Protein AF-0000000075077309 (afdb_homodimer)

InterPro domains:
  IPR011611 Carbohydrate kinase PfkB [PF00294] (7-284)
  IPR017583 Tagatose/fructose phosphokinase [PIRSF000535] (3-310)
  IPR017583 Tagatose/fructose phosphokinase [PTHR46566] (4-311)
  IPR017583 Tagatose/fructose phosphokinase [TIGR03168] (5-310)
  IPR017583 Tagatose/fructose phosphokinase [cd01164] (6-293)
  IPR029056 Ribokinase-like [G3DSA:3.40.1190.20] (2-312)
  IPR029056 Ribokinase-like [SSF53613] (6-289)

Organism: Methylotuvimicrobium buryatense (NCBI:txid95641)

Sequence (658 aa):
MAKLMTVTANTAIDLLLEVESFALGETLSASRSAEFACGKGINVAKAIESQGSEVLCLGFAGARSVDAFHALQTERLTTDLTVVSGKTRTNITLHDSASGRETHIRTAGFSVTEDDCRRLCETVESHAEPGAIVIISGSLPPGAPNDFYRSLIKVCRERGVTTFLDASGSGLSLGIEAKPDAIKPNQQELEALLGKSLPDERSIAEAAKELVGQGIQRVYVSRGEHGCIAVGENMAVSAYLNTAPERIVSRVGCGDALVAGLAVAAEQGLDAEAALKLGVACGTSNLFAPEPGRFESARLNSIASRVVVEDILTLNSVFSPLKSRNIPNMAKLMTVTANTAIDLLLEVESFALGETLSASRSAEFACGKGINVAKAIESQGSEVLCLGFAGARSVDAFHALQTERLTTDLTVVSGKTRTNITLHDSASGRETHIRTAGFSVTEDDCRRLCETVESHAEPGAIVIISGSLPPGAPNDFYRSLIKVCRERGVTTFLDASGSGLSLGIEAKPDAIKPNQQELEALLGKSLPDERSIAEAAKELVGQGIQRVYVSRGEHGCIAVGENMAVSAYLNTAPERIVSRVGCGDALVAGLAVAAEQGLDAEAALKLGVACGTSNLFAPEPGRFESARLNSIASRVVVEDILTLNSVFSPLKSRNIPN

Solvent-accessible surface area (backbone atoms only — not comparable to full-atom values): 32810 Å² total; per-residue (Å²): 127,61,49,34,32,23,32,14,57,38,37,31,31,37,39,41,34,31,31,72,62,80,54,90,54,35,80,46,59,35,80,41,70,49,76,42,69,31,28,46,14,50,18,18,43,40,22,30,37,36,71,71,37,52,29,36,38,33,31,44,35,12,58,78,39,44,67,56,55,58,67,60,52,52,97,38,31,43,72,64,59,42,73,36,65,49,36,46,14,49,33,37,36,43,34,24,68,71,81,67,40,51,25,36,36,38,47,76,50,37,54,44,46,70,64,52,53,51,50,46,49,49,52,49,54,74,69,55,38,67,75,23,36,40,34,40,20,34,48,76,33,55,63,53,60,62,48,49,50,18,54,50,44,43,58,36,48,76,43,52,24,46,33,36,40,38,40,48,68,50,38,32,67,41,20,53,74,45,38,35,45,27,38,49,36,37,59,68,54,48,24,61,73,68,72,49,88,59,92,45,71,66,50,43,44,54,55,41,40,53,48,31,74,70,54,21,53,32,34,32,38,39,47,74,92,68,22,36,35,40,25,36,91,89,44,44,36,34,28,31,62,78,63,83,76,77,83,73,68,34,72,61,39,17,70,27,12,19,51,19,25,36,50,52,23,56,74,70,64,49,54,72,69,58,16,45,39,41,8,53,16,33,17,54,35,18,24,62,14,94,47,53,13,52,36,58,55,70,51,31,57,60,41,39,74,46,46,45,75,44,64,58,78,67,55,75,76,68,77,66,82,75,77,78,78,74,73,73,130,126,60,48,33,33,23,32,12,58,37,36,30,30,37,38,39,33,32,30,75,61,81,53,89,54,35,79,45,61,36,80,41,72,48,77,41,67,32,29,46,13,49,18,18,43,39,23,32,36,36,72,72,38,52,28,36,39,34,32,42,35,11,57,76,38,43,67,54,56,58,66,62,52,52,98,39,31,42,72,62,59,42,71,37,65,49,37,48,14,50,33,37,36,44,34,24,67,71,79,67,39,50,25,36,36,38,47,76,49,36,54,45,47,69,65,54,54,50,50,46,49,50,53,50,56,74,67,55,38,68,76,22,36,41,35,41,20,35,48,76,34,55,63,54,61,62,49,48,50,18,53,50,43,44,58,36,48,76,43,52,26,46,32,37,40,38,41,46,68,50,38,31,67,42,19,52,74,47,38,35,45,27,37,49,36,37,59,67,52,47,24,62,73,69,73,48,86,59,93,45,70,67,50,42,46,54,55,42,40,55,48,32,74,70,55,21,52,32,36,32,38,40,48,73,89,67,23,36,36,42,28,35,91,90,45,43,36,36,28,31,64,80,63,84,77,77,84,74,66,34,72,63,38,17,69,26,12,19,52,20,25,36,51,52,23,55,77,70,65,48,53,71,68,58,17,47,39,41,8,52,17,33,18,55,35,19,25,63,13,92,45,53,12,51,38,55,56,71,51,30,56,59,41,40,73,45,46,46,75,45,64,57,78,67,56,73,74,68,74,64,81,75,75,76,75,74,74,71,133

Nearest PDB structures (foldseek):
  3umo-assembly1_A  TM=9.155E-01  e=1.132E-30  Escherichia coli K-12
  3cqd-assembly1_A-2  TM=9.316E-01  e=3.903E-30  unclassified
  3uqe-assembly1_A-2  TM=9.155E-01  e=2.584E-30  Escherichia coli K-12
  3uqd-assembly1_C  TM=9.195E-01  e=2.907E-30  Escherichia coli K-12
  3uqe-assembly1_B-2  TM=9.124E-01  e=7.464E-30  Escherichia coli K-12

Secondary structure (DSSP, 8-state):
--SEEEEESS-EEEEEEEESS--TT-EEE-SEEEEEEE-HHHHHHHHHHHTT--EEEEEEEEGGGHHHHHTT--SSEEEEEEEESS--EEEEEEEETTTTEEEEEE-------HHHHHHHHHHHHHH--TT-EEEEESPPPTTS-TTHHHHHHHHHHHTT-EEEEE--HHHHHTGGGG--SEE--BHHHHHHHHTS---SHHHHHHHHHHHHHTT-SEEEEE-GGG-EEEEETTEEEEEEESS--SS----TTHHHHHHHHHHHHHHHT--HHHHHHHHHHHHHHGGG-SSTT---HHHHHHHHTTEEEEESGGGGGS-----------/--SEEEEESS-EEEEEEEESS--TT-EEE-SEEEEEEE-HHHHHHHHHHHTT--EEEEEEEEGGGHHHHHTT--SSEEEEEEEESS--EEEEEEEETTT--EEEEE-------HHHHHHHHHHHHHH--TT-EEEEESPPPTTS-TTHHHHHHHHHHHTT-EEEEE--HHHHHTGGGG--SEE--BHHHHHHHHTS---SHHHHHHHHHHHHHTT-SEEEEE-GGG-EEEEETTEEEEEEESS--SS----TTHHHHHHHHHHHHHHHT--HHHHHHHHHHHHHHGGG-SSTT---HHHHHHHHTTEEEEESGGGGGS-----------

pLDDT: mean 91.23, std 13.67, range [25.88, 98.81]

Structure (mmCIF, N/CA/C/O backbone):
data_AF-0000000075077309-model_v1
#
loop_
_entity.id
_entity.type
_entity.pdbx_description
1 polymer Phosphofructokinase
#
loop_
_atom_site.group_PDB
_atom_site.id
_atom_site.type_symbol
_atom_site.label_atom_id
_atom_site.label_alt_id
_atom_site.label_comp_id
_atom_site.label_asym_id
_atom_site.label_entity_id
_atom_site.label_seq_id
_atom_site.pdbx_PDB_ins_code
_atom_site.Cartn_x
_atom_site.Cartn_y
_atom_site.Cartn_z
_atom_site.occupancy
_atom_site.B_iso_or_equiv
_atom_site.auth_seq_id
_atom_site.auth_comp_id
_atom_site.auth_asym_id
_atom_site.auth_atom_id
_atom_site.pdbx_PDB_model_num
ATOM 1 N N . MET A 1 1 ? -3.111 -34.219 8.398 1 56.53 1 MET A N 1
ATOM 2 C CA . MET A 1 1 ? -2.275 -33.156 7.797 1 56.53 1 MET A CA 1
ATOM 3 C C . MET A 1 1 ? -2.676 -32.938 6.344 1 56.53 1 MET A C 1
ATOM 5 O O . MET A 1 1 ? -3.123 -33.844 5.656 1 56.53 1 MET A O 1
ATOM 9 N N . ALA A 1 2 ? -2.693 -31.656 5.98 1 70.56 2 ALA A N 1
ATOM 10 C CA . ALA A 1 2 ? -3.189 -31.391 4.633 1 70.56 2 ALA A CA 1
ATOM 11 C C . ALA A 1 2 ? -2.359 -32.125 3.588 1 70.56 2 ALA A C 1
ATOM 13 O O . ALA A 1 2 ? -1.128 -32.156 3.666 1 70.56 2 ALA A O 1
ATOM 14 N N . LYS A 1 3 ? -3.076 -32.781 2.723 1 89.19 3 LYS A N 1
ATOM 15 C CA . LYS A 1 3 ? -2.42 -33.5 1.634 1 89.19 3 LYS A CA 1
ATOM 16 C C . LYS A 1 3 ? -1.936 -32.531 0.553 1 89.19 3 LYS A C 1
ATOM 18 O O . LYS A 1 3 ? -1.012 -32.844 -0.2 1 89.19 3 LYS A O 1
ATOM 23 N N . LEU A 1 4 ? -2.516 -31.375 0.513 1 97.94 4 LEU A N 1
ATOM 24 C CA . LEU A 1 4 ? -2.137 -30.344 -0.452 1 97.94 4 LEU A CA 1
ATOM 25 C C . LEU A 1 4 ? -1.333 -29.234 0.221 1 97.94 4 LEU A C 1
ATOM 27 O O . LEU A 1 4 ? -1.726 -28.734 1.276 1 97.94 4 LEU A O 1
ATOM 31 N N . MET A 1 5 ? -0.21 -28.844 -0.401 1 98.31 5 MET A N 1
ATOM 32 C CA . MET A 1 5 ? 0.628 -27.75 0.085 1 98.31 5 MET A CA 1
ATOM 33 C C . MET A 1 5 ? 1.043 -26.828 -1.06 1 98.31 5 MET A C 1
ATOM 35 O O . MET A 1 5 ? 1.267 -27.297 -2.18 1 98.31 5 MET A O 1
ATOM 39 N N . THR A 1 6 ? 1.118 -25.594 -0.77 1 98.62 6 THR A N 1
ATOM 40 C CA . THR A 1 6 ? 1.663 -24.641 -1.726 1 98.62 6 THR A CA 1
ATOM 41 C C . THR A 1 6 ? 2.936 -24 -1.182 1 98.62 6 THR A C 1
ATOM 43 O O . THR A 1 6 ? 3.088 -23.844 0.032 1 98.62 6 THR A O 1
ATOM 46 N N . VAL A 1 7 ? 3.85 -23.719 -2.096 1 98.69 7 VAL A N 1
ATOM 47 C CA . VAL A 1 7 ? 5.062 -22.984 -1.747 1 98.69 7 VAL A CA 1
ATOM 48 C C . VAL A 1 7 ? 5.16 -21.719 -2.586 1 98.69 7 VAL A C 1
ATOM 50 O O . VAL A 1 7 ? 5.215 -21.781 -3.816 1 98.69 7 VAL A O 1
ATOM 53 N N . THR A 1 8 ? 5.164 -20.625 -1.966 1 98.31 8 THR A N 1
ATOM 54 C CA . THR A 1 8 ? 5.332 -19.328 -2.607 1 98.31 8 THR A CA 1
ATOM 55 C C . THR A 1 8 ? 6.609 -18.641 -2.123 1 98.31 8 THR A C 1
ATOM 57 O O . THR A 1 8 ? 6.617 -18 -1.07 1 98.31 8 THR A O 1
ATOM 60 N N . ALA A 1 9 ? 7.586 -18.641 -2.973 1 98.06 9 ALA A N 1
ATOM 61 C CA . ALA A 1 9 ? 8.867 -18.078 -2.537 1 98.06 9 ALA A CA 1
ATOM 62 C C . ALA A 1 9 ? 8.852 -16.547 -2.607 1 98.06 9 ALA A C 1
ATOM 64 O O . ALA A 1 9 ? 9.633 -15.883 -1.927 1 98.06 9 ALA A O 1
ATOM 65 N N . ASN A 1 10 ? 8.023 -16.016 -3.449 1 97.5 10 ASN A N 1
ATOM 66 C CA . ASN A 1 10 ? 7.957 -14.57 -3.633 1 97.5 10 ASN A CA 1
ATOM 67 C C . ASN A 1 10 ? 6.543 -14.039 -3.416 1 97.5 10 ASN A C 1
ATOM 69 O O . ASN A 1 10 ? 5.863 -13.664 -4.375 1 97.5 10 ASN A O 1
ATOM 73 N N . THR A 1 11 ? 6.152 -13.938 -2.141 1 97.88 11 THR A N 1
ATOM 74 C CA . THR A 1 11 ? 4.809 -13.484 -1.784 1 97.88 11 THR A CA 1
ATOM 75 C C . THR A 1 11 ? 4.637 -12.008 -2.098 1 97.88 11 THR A C 1
ATOM 77 O O . THR A 1 11 ? 5.617 -11.297 -2.352 1 97.88 11 THR A O 1
ATOM 80 N N . ALA A 1 12 ? 3.406 -11.641 -2.16 1 96.62 12 ALA A N 1
ATOM 81 C CA . ALA A 1 12 ? 3.074 -10.25 -2.463 1 96.62 12 ALA A CA 1
ATOM 82 C C . ALA A 1 12 ? 1.818 -9.812 -1.716 1 96.62 12 ALA A C 1
ATOM 84 O O . ALA A 1 12 ? 1.1 -10.641 -1.155 1 96.62 12 ALA A O 1
ATOM 85 N N . ILE A 1 13 ? 1.637 -8.586 -1.576 1 94.25 13 ILE A N 1
ATOM 86 C CA . ILE A 1 13 ? 0.39 -7.938 -1.177 1 94.25 13 ILE A CA 1
ATOM 87 C C . ILE A 1 13 ? -0.192 -7.164 -2.357 1 94.25 13 ILE A C 1
ATOM 89 O O . ILE A 1 13 ? 0.492 -6.336 -2.963 1 94.25 13 ILE A O 1
ATOM 93 N N . ASP A 1 14 ? -1.403 -7.5 -2.66 1 92.94 14 ASP A N 1
ATOM 94 C CA . ASP A 1 14 ? -2.07 -6.785 -3.744 1 92.94 14 ASP A CA 1
ATOM 95 C C . ASP A 1 14 ? -2.914 -5.633 -3.203 1 92.94 14 ASP A C 1
ATOM 97 O O . ASP A 1 14 ? -3.758 -5.832 -2.326 1 92.94 14 ASP A O 1
ATOM 101 N N . LEU A 1 15 ? -2.629 -4.461 -3.691 1 92.69 15 LEU A N 1
ATOM 102 C CA . LEU A 1 15 ? -3.469 -3.295 -3.436 1 92.69 15 LEU A CA 1
ATOM 103 C C . LEU A 1 15 ? -4.293 -2.936 -4.668 1 92.69 15 LEU A C 1
ATOM 105 O O . LEU A 1 15 ? -3.746 -2.463 -5.668 1 92.69 15 LEU A O 1
ATOM 109 N N . LEU A 1 16 ? -5.59 -3.164 -4.582 1 91.81 16 LEU A N 1
ATOM 110 C CA . LEU A 1 16 ? -6.512 -2.861 -5.672 1 91.81 16 LEU A CA 1
ATOM 111 C C . LEU A 1 16 ? -7.16 -1.495 -5.473 1 91.81 16 LEU A C 1
ATOM 113 O O . LEU A 1 16 ? -7.695 -1.208 -4.398 1 91.81 16 LEU A O 1
ATOM 117 N N . LEU A 1 17 ? -7.074 -0.701 -6.469 1 92.81 17 LEU A N 1
ATOM 118 C CA . LEU A 1 17 ? -7.672 0.631 -6.438 1 92.81 17 LEU A CA 1
ATOM 119 C C . LEU A 1 17 ? -8.625 0.83 -7.609 1 92.81 17 LEU A C 1
ATOM 121 O O . LEU A 1 17 ? -8.289 0.512 -8.75 1 92.81 17 LEU A O 1
ATOM 125 N N . GLU A 1 18 ? -9.766 1.305 -7.328 1 92.38 18 GLU A N 1
ATOM 126 C CA . GLU A 1 18 ? -10.695 1.748 -8.367 1 92.38 18 GLU A CA 1
ATOM 127 C C . GLU A 1 18 ? -10.773 3.271 -8.422 1 92.38 18 GLU A C 1
ATOM 129 O O . GLU A 1 18 ? -11.07 3.918 -7.41 1 92.38 18 GLU A O 1
ATOM 134 N N . VAL A 1 19 ? -10.43 3.809 -9.508 1 92.38 19 VAL A N 1
ATOM 135 C CA . VAL A 1 19 ? -10.523 5.254 -9.711 1 92.38 19 VAL A CA 1
ATOM 136 C C . VAL A 1 19 ? -11.406 5.555 -10.914 1 92.38 19 VAL A C 1
ATOM 138 O O . VAL A 1 19 ? -11.617 4.691 -11.773 1 92.38 19 VAL A O 1
ATOM 141 N N . GLU A 1 20 ? -11.984 6.777 -10.828 1 90 20 GLU A N 1
ATOM 142 C CA . GLU A 1 20 ? -12.773 7.23 -11.969 1 90 20 GLU A CA 1
ATOM 143 C C . GLU A 1 20 ? -11.984 8.203 -12.836 1 90 20 GLU A C 1
ATOM 145 O O . GLU A 1 20 ? -11.57 9.266 -12.367 1 90 20 GLU A O 1
ATOM 150 N N . SER A 1 21 ? -11.648 7.848 -14.109 1 86 21 SER A N 1
ATOM 151 C CA . SER A 1 21 ? -10.984 8.711 -15.078 1 86 21 SER A CA 1
ATOM 152 C C . SER A 1 21 ? -9.578 9.07 -14.625 1 86 21 SER A C 1
ATOM 154 O O . SER A 1 21 ? -9.281 10.242 -14.391 1 86 21 SER A O 1
ATOM 156 N N . PHE A 1 22 ? -8.727 8.156 -14.617 1 87.5 22 PHE A N 1
ATOM 157 C CA . PHE A 1 22 ? -7.344 8.391 -14.219 1 87.5 22 PHE A CA 1
ATOM 158 C C . PHE A 1 22 ? -6.676 9.406 -15.141 1 87.5 22 PHE A C 1
ATOM 160 O O . PHE A 1 22 ? -6.75 9.273 -16.359 1 87.5 22 PHE A O 1
ATOM 167 N N . ALA A 1 23 ? -6.145 10.43 -14.555 1 81.25 23 ALA A N 1
ATOM 168 C CA . ALA A 1 23 ? -5.355 11.406 -15.297 1 81.25 23 ALA A CA 1
ATOM 169 C C . ALA A 1 23 ? -4.039 11.711 -14.586 1 81.25 23 ALA A C 1
ATOM 171 O O . ALA A 1 23 ? -4.027 12.055 -13.406 1 81.25 23 ALA A O 1
ATOM 172 N N . LEU A 1 24 ? -2.992 11.539 -15.398 1 79.06 24 LEU A N 1
ATOM 173 C CA . LEU A 1 24 ? -1.67 11.805 -14.844 1 79.06 24 LEU A CA 1
ATOM 174 C C . LEU A 1 24 ? -1.569 13.242 -14.336 1 79.06 24 LEU A C 1
ATOM 176 O O . LEU A 1 24 ? -2.023 14.172 -15.008 1 79.06 24 LEU A O 1
ATOM 180 N N . GLY A 1 25 ? -0.931 13.43 -13.195 1 79.12 25 GLY A N 1
ATOM 181 C CA . GLY A 1 25 ? -0.674 14.75 -12.648 1 79.12 25 GLY A CA 1
ATOM 182 C C . GLY A 1 25 ? -1.797 15.258 -11.766 1 79.12 25 GLY A C 1
ATOM 183 O O . GLY A 1 25 ? -1.725 16.375 -11.242 1 79.12 25 GLY A O 1
ATOM 184 N N . GLU A 1 26 ? -2.764 14.406 -11.578 1 83.88 26 GLU A N 1
ATOM 185 C CA . GLU A 1 26 ? -3.93 14.844 -10.82 1 83.88 26 GLU A CA 1
ATOM 186 C C . GLU A 1 26 ? -3.945 14.227 -9.422 1 83.88 26 GLU A C 1
ATOM 188 O O . GLU A 1 26 ? -3.143 13.336 -9.125 1 83.88 26 GLU A O 1
ATOM 193 N N . THR A 1 27 ? -4.734 14.789 -8.609 1 83.69 27 THR A N 1
ATOM 194 C CA . THR A 1 27 ? -5.09 14.195 -7.324 1 83.69 27 THR A CA 1
ATOM 195 C C . THR A 1 27 ? -6.449 13.508 -7.406 1 83.69 27 THR A C 1
ATOM 197 O O . THR A 1 27 ? -7.453 14.133 -7.742 1 83.69 27 THR A O 1
ATOM 200 N N . LEU A 1 28 ? -6.406 12.266 -7.148 1 89.94 28 LEU A N 1
ATOM 201 C CA . LEU A 1 28 ? -7.602 11.445 -7.285 1 89.94 28 LEU A CA 1
ATOM 202 C C . LEU A 1 28 ? -7.973 10.797 -5.953 1 89.94 28 LEU A C 1
ATOM 204 O O . LEU A 1 28 ? -7.152 10.742 -5.035 1 89.94 28 LEU A O 1
ATOM 208 N N . SER A 1 29 ? -9.219 10.43 -5.922 1 91.62 29 SER A N 1
ATOM 209 C CA . SER A 1 29 ? -9.703 9.586 -4.832 1 91.62 29 SER A CA 1
ATOM 210 C C . SER A 1 29 ? -10.195 8.234 -5.348 1 91.62 29 SER A C 1
ATOM 212 O O . SER A 1 29 ? -10.992 8.18 -6.285 1 91.62 29 SER A O 1
ATOM 214 N N . ALA A 1 30 ? -9.656 7.223 -4.723 1 93.75 30 ALA A N 1
ATOM 215 C CA . ALA A 1 30 ? -10.148 5.898 -5.094 1 93.75 30 ALA A CA 1
ATOM 216 C C . ALA A 1 30 ? -11.57 5.676 -4.59 1 93.75 30 ALA A C 1
ATOM 218 O O . ALA A 1 30 ? -11.867 5.926 -3.42 1 93.75 30 ALA A O 1
ATOM 219 N N . SER A 1 31 ? -12.43 5.289 -5.48 1 91.5 31 SER A N 1
ATOM 220 C CA . SER A 1 31 ? -13.805 4.988 -5.094 1 91.5 31 SER A CA 1
ATOM 221 C C . SER A 1 31 ? -13.883 3.707 -4.27 1 91.5 31 SER A C 1
ATOM 223 O O . SER A 1 31 ? -14.82 3.52 -3.488 1 91.5 31 SER A O 1
ATOM 225 N N . ARG A 1 32 ? -12.945 2.84 -4.551 1 88.44 32 ARG A N 1
ATOM 226 C CA . ARG A 1 32 ? -12.812 1.586 -3.816 1 88.44 32 ARG A CA 1
ATOM 227 C C . ARG A 1 32 ? -11.352 1.174 -3.697 1 88.44 32 ARG A C 1
ATOM 229 O O . ARG A 1 32 ? -10.539 1.466 -4.582 1 88.44 32 ARG A O 1
ATOM 236 N N . SER A 1 33 ? -11.086 0.57 -2.564 1 90.75 33 SER A N 1
ATOM 237 C CA . SER A 1 33 ? -9.766 -0.02 -2.379 1 90.75 33 SER A CA 1
ATOM 238 C C . SER A 1 33 ? -9.844 -1.312 -1.573 1 90.75 33 SER A C 1
ATOM 240 O O . SER A 1 33 ? -10.734 -1.473 -0.734 1 90.75 33 SER A O 1
ATOM 242 N N . ALA A 1 34 ? -8.984 -2.232 -1.958 1 88.88 34 ALA A N 1
ATOM 243 C CA . ALA A 1 34 ? -8.891 -3.504 -1.243 1 88.88 34 ALA A CA 1
ATOM 244 C C . ALA A 1 34 ? -7.449 -4.012 -1.214 1 88.88 34 ALA A C 1
ATOM 246 O O . ALA A 1 34 ? -6.676 -3.756 -2.141 1 88.88 34 ALA A O 1
ATOM 247 N N . GLU A 1 35 ? -7.152 -4.652 -0.142 1 90 35 GLU A N 1
ATOM 248 C CA . GLU A 1 35 ? -5.828 -5.242 0.024 1 90 35 GLU A CA 1
ATOM 249 C C . GLU A 1 35 ? -5.922 -6.73 0.352 1 90 35 GLU A C 1
ATOM 251 O O . GLU A 1 35 ? -6.75 -7.141 1.17 1 90 35 GLU A O 1
ATOM 256 N N . PHE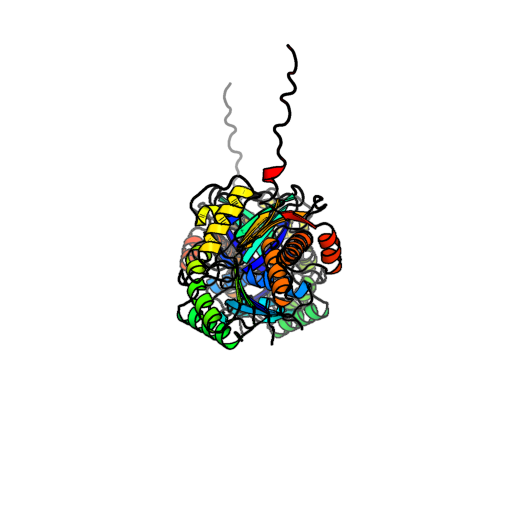 A 1 36 ? -5.051 -7.539 -0.349 1 90.5 36 PHE A N 1
ATOM 257 C CA . PHE A 1 36 ? -5.051 -8.984 -0.139 1 90.5 36 PHE A CA 1
ATOM 258 C C . PHE A 1 36 ? -3.625 -9.523 -0.107 1 90.5 36 PHE A C 1
ATOM 260 O O . PHE A 1 36 ? -2.768 -9.078 -0.872 1 90.5 36 PHE A O 1
ATOM 267 N N . ALA A 1 37 ? -3.418 -10.492 0.873 1 94.31 37 ALA A N 1
ATOM 268 C CA . ALA A 1 37 ? -2.211 -11.305 0.727 1 94.31 37 ALA A CA 1
ATOM 269 C C . ALA A 1 37 ? -2.25 -12.117 -0.564 1 94.31 37 ALA A C 1
ATOM 271 O O . ALA A 1 37 ? -3.289 -12.672 -0.923 1 94.31 37 ALA A O 1
ATOM 272 N N . CYS A 1 38 ? -1.1 -12.055 -1.24 1 95.19 38 CYS A N 1
ATOM 273 C CA . CYS A 1 38 ? -1.108 -12.719 -2.537 1 95.19 38 CYS A CA 1
ATOM 274 C C . CYS A 1 38 ? 0.243 -13.359 -2.83 1 95.19 38 CYS A C 1
ATOM 276 O O . CYS A 1 38 ? 1.061 -13.531 -1.926 1 95.19 38 CYS A O 1
ATOM 278 N N . GLY A 1 39 ? 0.417 -13.648 -4.07 1 95.75 39 GLY A N 1
ATOM 279 C CA . GLY A 1 39 ? 1.414 -14.555 -4.617 1 95.75 39 GLY A CA 1
ATOM 280 C C . GLY A 1 39 ? 0.809 -15.781 -5.281 1 95.75 39 GLY A C 1
ATOM 281 O O . GLY A 1 39 ? -0.215 -16.297 -4.828 1 95.75 39 GLY A O 1
ATOM 282 N N . LYS A 1 40 ? 1.526 -16.156 -6.25 1 96.69 40 LYS A N 1
ATOM 283 C CA . LYS A 1 40 ? 0.894 -17.219 -7.035 1 96.69 40 LYS A CA 1
ATOM 284 C C . LYS A 1 40 ? 0.497 -18.391 -6.148 1 96.69 40 LYS A C 1
ATOM 286 O O . LYS A 1 40 ? -0.643 -18.859 -6.203 1 96.69 40 LYS A O 1
ATOM 291 N N . GLY A 1 41 ? 1.343 -18.844 -5.348 1 98.19 41 GLY A N 1
ATOM 292 C CA . GLY A 1 41 ? 1.039 -19.984 -4.492 1 98.19 41 GLY A CA 1
ATOM 293 C C . GLY A 1 41 ? -0.04 -19.688 -3.467 1 98.19 41 GLY A C 1
ATOM 294 O O . GLY A 1 41 ? -0.817 -20.562 -3.102 1 98.19 41 GLY A O 1
ATOM 295 N N . ILE A 1 42 ? -0.031 -18.516 -2.975 1 98.19 42 ILE A N 1
ATOM 296 C CA . ILE A 1 42 ? -1.074 -18.094 -2.047 1 98.19 42 ILE A CA 1
ATOM 297 C C . ILE A 1 42 ? -2.428 -18.094 -2.754 1 98.19 42 ILE A C 1
ATOM 299 O O . ILE A 1 42 ? -3.424 -18.562 -2.197 1 98.19 42 ILE A O 1
ATOM 303 N N . ASN A 1 43 ? -2.434 -17.625 -3.951 1 97.56 43 ASN A N 1
ATOM 304 C CA . ASN A 1 43 ? -3.666 -17.656 -4.73 1 97.56 43 ASN A CA 1
ATOM 305 C C . ASN A 1 43 ? -4.133 -19.078 -4.992 1 97.56 43 ASN A C 1
ATOM 307 O O . ASN A 1 43 ? -5.328 -19.375 -4.93 1 97.56 43 ASN A O 1
ATOM 311 N N . VAL A 1 44 ? -3.193 -19.922 -5.27 1 98.69 44 VAL A N 1
ATOM 312 C CA . VAL A 1 44 ? -3.514 -21.328 -5.453 1 98.69 44 VAL A CA 1
ATOM 313 C C . VAL A 1 44 ? -4.152 -21.891 -4.184 1 98.69 44 VAL A C 1
ATOM 315 O O . VAL A 1 44 ? -5.168 -22.578 -4.246 1 98.69 44 VAL A O 1
ATOM 318 N N . ALA A 1 45 ? -3.59 -21.578 -3.068 1 98.5 45 ALA A N 1
ATOM 319 C CA . ALA A 1 45 ? -4.094 -22.078 -1.79 1 98.5 45 ALA A CA 1
ATOM 320 C C . ALA A 1 45 ? -5.52 -21.594 -1.538 1 98.5 45 ALA A C 1
ATOM 322 O O . ALA A 1 45 ? -6.387 -22.375 -1.145 1 98.5 45 ALA A O 1
ATOM 323 N N . LYS A 1 46 ? -5.738 -20.359 -1.778 1 98.12 46 LYS A N 1
ATOM 324 C CA . LYS A 1 46 ? -7.082 -19.812 -1.619 1 98.12 46 LYS A CA 1
ATOM 325 C C . LYS A 1 46 ? -8.078 -20.516 -2.527 1 98.12 46 LYS A C 1
ATOM 327 O O . LYS A 1 46 ? -9.203 -20.828 -2.113 1 98.12 46 LYS A O 1
ATOM 332 N N . ALA A 1 47 ? -7.645 -20.766 -3.717 1 98.38 47 ALA A N 1
ATOM 333 C CA . ALA A 1 47 ? -8.516 -21.438 -4.684 1 98.38 47 ALA A CA 1
ATOM 334 C C . ALA A 1 47 ? -8.797 -22.875 -4.266 1 98.38 47 ALA A C 1
ATOM 336 O O . ALA A 1 47 ? -9.898 -23.391 -4.492 1 98.38 47 ALA A O 1
ATOM 337 N N . ILE A 1 48 ? -7.809 -23.531 -3.732 1 98.38 48 ILE A N 1
ATOM 338 C CA . ILE A 1 48 ? -8.008 -24.875 -3.199 1 98.38 48 ILE A CA 1
ATOM 339 C C . ILE A 1 48 ? -9.055 -24.844 -2.086 1 98.38 48 ILE A C 1
ATOM 341 O O . ILE A 1 48 ? -9.977 -25.656 -2.068 1 98.38 48 ILE A O 1
ATOM 345 N N . GLU A 1 49 ? -8.906 -23.891 -1.236 1 97.88 49 GLU A N 1
ATOM 346 C CA . GLU A 1 49 ? -9.875 -23.719 -0.156 1 97.88 49 GLU A CA 1
ATOM 347 C C . GLU A 1 49 ? -11.273 -23.438 -0.704 1 97.88 49 GLU A C 1
ATOM 349 O O . GLU A 1 49 ? -12.266 -23.953 -0.179 1 97.88 49 GLU A O 1
ATOM 354 N N . SER A 1 50 ? -11.367 -22.672 -1.738 1 97.5 50 SER A N 1
ATOM 355 C CA . SER A 1 50 ? -12.648 -22.328 -2.354 1 97.5 50 SER A CA 1
ATOM 356 C C . SER A 1 50 ? -13.359 -23.578 -2.867 1 97.5 50 SER A C 1
ATOM 358 O O . SER A 1 50 ? -14.578 -23.562 -3.047 1 97.5 50 SER A O 1
ATOM 360 N N . GLN A 1 51 ? -12.594 -24.609 -3.094 1 97.19 51 GLN A N 1
ATOM 361 C CA . GLN A 1 51 ? -13.156 -25.875 -3.555 1 97.19 51 GLN A CA 1
ATOM 362 C C . GLN A 1 51 ? -13.57 -26.766 -2.377 1 97.19 51 GLN A C 1
ATOM 364 O O . GLN A 1 51 ? -14.07 -27.859 -2.57 1 97.19 51 GLN A O 1
ATOM 369 N N . GLY A 1 52 ? -13.273 -26.312 -1.206 1 96.12 52 GLY A N 1
ATOM 370 C CA . GLY A 1 52 ? -13.625 -27.062 -0.004 1 96.12 52 GLY A CA 1
ATOM 371 C C . GLY A 1 52 ? -12.523 -27.969 0.483 1 96.12 52 GLY A C 1
ATOM 372 O O . GLY A 1 52 ? -12.742 -28.797 1.367 1 96.12 52 GLY A O 1
ATOM 373 N N . SER A 1 53 ? -11.336 -27.875 -0.02 1 96.94 53 SER A N 1
ATOM 374 C CA . SER A 1 53 ? -10.219 -28.75 0.351 1 96.94 53 SER A CA 1
ATOM 375 C C . SER A 1 53 ? -9.297 -28.062 1.354 1 96.94 53 SER A C 1
ATOM 377 O O . SER A 1 53 ? -9.273 -26.828 1.445 1 96.94 53 SER A O 1
ATOM 379 N N . GLU A 1 54 ? -8.594 -28.875 2.133 1 97.31 54 GLU A N 1
ATOM 380 C CA . GLU A 1 54 ? -7.609 -28.359 3.082 1 97.31 54 GLU A CA 1
ATOM 381 C C . GLU A 1 54 ? -6.262 -28.125 2.406 1 97.31 54 GLU A C 1
ATOM 383 O O . GLU A 1 54 ? -5.863 -28.875 1.522 1 97.31 54 GLU A O 1
ATOM 388 N N . VAL A 1 55 ? -5.594 -27.078 2.861 1 98.12 55 VAL A N 1
ATOM 389 C CA . VAL A 1 55 ? -4.316 -26.75 2.232 1 98.12 55 VAL A CA 1
ATOM 390 C C . VAL A 1 55 ? -3.393 -26.078 3.246 1 98.12 55 VAL A C 1
ATOM 392 O O . VAL A 1 55 ? -3.854 -25.328 4.105 1 98.12 55 VAL A O 1
ATOM 395 N N . LEU A 1 56 ? -2.129 -26.422 3.145 1 98 56 LEU A N 1
ATOM 396 C CA . LEU A 1 56 ? -1.075 -25.766 3.914 1 98 56 LEU A CA 1
ATOM 397 C C . LEU A 1 56 ? -0.247 -24.844 3.027 1 98 56 LEU A C 1
ATOM 399 O O . LEU A 1 56 ? 0.289 -25.266 2.004 1 98 56 LEU A O 1
ATOM 403 N N . CYS A 1 57 ? -0.142 -23.578 3.451 1 97.44 57 CYS A N 1
ATOM 404 C CA . CYS A 1 57 ? 0.63 -22.594 2.707 1 97.44 57 CYS A CA 1
ATOM 405 C C . CYS A 1 57 ? 2.029 -22.438 3.295 1 97.44 57 CYS A C 1
ATOM 407 O O . CYS A 1 57 ? 2.18 -22.094 4.469 1 97.44 57 CYS A O 1
ATOM 409 N N . LEU A 1 58 ? 2.943 -22.672 2.432 1 97.88 58 LEU A N 1
ATOM 410 C CA . LEU A 1 58 ? 4.344 -22.453 2.779 1 97.88 58 LEU A CA 1
ATOM 411 C C . LEU A 1 58 ? 4.961 -21.375 1.896 1 97.88 58 LEU A C 1
ATOM 413 O O . LEU A 1 58 ? 4.406 -21.031 0.846 1 97.88 58 LEU A O 1
ATOM 417 N N . GLY A 1 59 ? 6.082 -20.844 2.359 1 98.31 59 GLY A N 1
ATOM 418 C CA . GLY A 1 59 ? 6.762 -19.781 1.628 1 98.31 59 GLY A CA 1
ATOM 419 C C . GLY A 1 59 ? 7.402 -18.75 2.533 1 98.31 59 GLY A C 1
ATOM 420 O O . GLY A 1 59 ? 7.617 -19 3.721 1 98.31 59 GLY A O 1
ATOM 421 N N . PHE A 1 60 ? 7.797 -17.609 1.896 1 98.56 60 PHE A N 1
ATOM 422 C CA . PHE A 1 60 ? 8.398 -16.516 2.65 1 98.56 60 PHE A CA 1
ATOM 423 C C . PHE A 1 60 ? 7.375 -15.43 2.924 1 98.56 60 PHE A C 1
ATOM 425 O O . PHE A 1 60 ? 6.445 -15.227 2.139 1 98.56 60 PHE A O 1
ATOM 432 N N . ALA A 1 61 ? 7.531 -14.773 4.066 1 97.38 61 ALA A N 1
ATOM 433 C CA . ALA A 1 61 ? 6.836 -13.531 4.367 1 97.38 61 ALA A CA 1
ATOM 434 C C . ALA A 1 61 ? 7.781 -12.508 4.992 1 97.38 61 ALA A C 1
ATOM 436 O O . ALA A 1 61 ? 8.617 -12.859 5.832 1 97.38 61 ALA A O 1
ATOM 437 N N . GLY A 1 62 ? 7.707 -11.281 4.504 1 95.88 62 GLY A N 1
ATOM 438 C CA . GLY A 1 62 ? 8.477 -10.234 5.156 1 95.88 62 GLY A CA 1
ATOM 439 C C . GLY A 1 62 ? 8.039 -9.977 6.586 1 95.88 62 GLY A C 1
ATOM 440 O O . GLY A 1 62 ? 6.84 -9.953 6.879 1 95.88 62 GLY A O 1
ATOM 441 N N . ALA A 1 63 ? 8.984 -9.758 7.418 1 92.81 63 ALA A N 1
ATOM 442 C CA . ALA A 1 63 ? 8.727 -9.562 8.844 1 92.81 63 ALA A CA 1
ATOM 443 C C . ALA A 1 63 ? 7.777 -8.391 9.078 1 92.81 63 ALA A C 1
ATOM 445 O O . ALA A 1 63 ? 6.961 -8.422 10 1 92.81 63 ALA A O 1
ATOM 446 N N . ARG A 1 64 ? 7.812 -7.445 8.25 1 84.94 64 ARG A N 1
ATOM 447 C CA . ARG A 1 64 ? 7 -6.25 8.43 1 84.94 64 ARG A CA 1
ATOM 448 C C . ARG A 1 64 ? 5.629 -6.414 7.773 1 84.94 64 ARG A C 1
ATOM 450 O O . ARG A 1 64 ? 4.859 -5.457 7.688 1 84.94 64 ARG A O 1
ATOM 457 N N . SER A 1 65 ? 5.375 -7.641 7.297 1 89.25 65 SER A N 1
ATOM 458 C CA . SER A 1 65 ? 4.117 -7.883 6.598 1 89.25 65 SER A CA 1
ATOM 459 C C . SER A 1 65 ? 3.426 -9.141 7.117 1 89.25 65 SER A C 1
ATOM 461 O O . SER A 1 65 ? 2.424 -9.578 6.555 1 89.25 65 SER A O 1
ATOM 463 N N . VAL A 1 66 ? 3.902 -9.703 8.109 1 89.19 66 VAL A N 1
ATOM 464 C CA . VAL A 1 66 ? 3.498 -11.039 8.523 1 89.19 66 VAL A CA 1
ATOM 465 C C . VAL A 1 66 ? 2.018 -11.047 8.891 1 89.19 66 VAL A C 1
ATOM 467 O O . VAL A 1 66 ? 1.314 -12.031 8.664 1 89.19 66 VAL A O 1
ATOM 470 N N . ASP A 1 67 ? 1.472 -9.977 9.375 1 84.5 67 ASP A N 1
ATOM 471 C CA . ASP A 1 67 ? 0.083 -9.906 9.82 1 84.5 67 ASP A CA 1
ATOM 472 C C . ASP A 1 67 ? -0.878 -10.117 8.648 1 84.5 67 ASP A C 1
ATOM 474 O O . ASP A 1 67 ? -1.961 -10.68 8.828 1 84.5 67 ASP A O 1
ATOM 478 N N . ALA A 1 68 ? -0.495 -9.695 7.531 1 87.06 68 ALA A N 1
ATOM 479 C CA . ALA A 1 68 ? -1.341 -9.859 6.352 1 87.06 68 ALA A CA 1
ATOM 480 C C . ALA A 1 68 ? -1.522 -11.336 6.008 1 87.06 68 ALA A C 1
ATOM 482 O O . ALA A 1 68 ? -2.586 -11.742 5.531 1 87.06 68 ALA A O 1
ATOM 483 N N . PHE A 1 69 ? -0.563 -12.094 6.285 1 93.06 69 PHE A N 1
ATOM 484 C CA . PHE A 1 69 ? -0.598 -13.508 5.926 1 93.06 69 PHE A CA 1
ATOM 485 C C . PHE A 1 69 ? -1.213 -14.336 7.047 1 93.06 69 PHE A C 1
ATOM 487 O O . PHE A 1 69 ? -1.81 -15.383 6.793 1 93.06 69 PHE A O 1
ATOM 494 N N . HIS A 1 70 ? -1.088 -13.828 8.234 1 87.19 70 HIS A N 1
ATOM 495 C CA . HIS A 1 70 ? -1.768 -14.492 9.344 1 87.19 70 HIS A CA 1
ATOM 496 C C . HIS A 1 70 ? -3.281 -14.453 9.172 1 87.19 70 HIS A C 1
ATOM 498 O O . HIS A 1 70 ? -3.982 -15.383 9.562 1 87.19 70 HIS A O 1
ATOM 504 N N . ALA A 1 71 ? -3.723 -13.508 8.523 1 84.62 71 ALA A N 1
ATOM 505 C CA . ALA A 1 71 ? -5.156 -13.305 8.32 1 84.62 71 ALA A CA 1
ATOM 506 C C . ALA A 1 71 ? -5.719 -14.32 7.324 1 84.62 71 ALA A C 1
ATOM 508 O O . ALA A 1 71 ? -6.938 -14.469 7.207 1 84.62 71 ALA A O 1
ATOM 509 N N . LEU A 1 72 ? -4.828 -15.047 6.637 1 92.56 72 LEU A N 1
ATOM 510 C CA . LEU A 1 72 ? -5.246 -16.062 5.672 1 92.56 72 LEU A CA 1
ATOM 511 C C . LEU A 1 72 ? -5.762 -17.297 6.383 1 92.56 72 LEU A C 1
ATOM 513 O O . LEU A 1 72 ? -6.465 -18.125 5.781 1 92.56 72 LEU A O 1
ATOM 517 N N . GLN A 1 73 ? -5.398 -17.438 7.621 1 93.81 73 GLN A N 1
ATOM 518 C CA . GLN A 1 73 ? -5.648 -18.688 8.336 1 93.81 73 GLN A CA 1
ATOM 519 C C . GLN A 1 73 ? -7.145 -18.906 8.547 1 93.81 73 GLN A C 1
ATOM 521 O O . GLN A 1 73 ? -7.855 -18 8.992 1 93.81 73 GLN A O 1
ATOM 526 N N . THR A 1 74 ? -7.598 -20.016 8.156 1 94.19 74 THR A N 1
ATOM 527 C CA . THR A 1 74 ? -8.945 -20.516 8.398 1 94.19 74 THR A CA 1
ATOM 528 C C . THR A 1 74 ? -8.906 -21.969 8.867 1 94.19 74 THR A C 1
ATOM 530 O O . THR A 1 74 ? -7.848 -22.484 9.227 1 94.19 74 THR A O 1
ATOM 533 N N . GLU A 1 75 ? -10.109 -22.578 8.906 1 92.38 75 GLU A N 1
ATOM 534 C CA . GLU A 1 75 ? -10.188 -23.984 9.258 1 92.38 75 GLU A CA 1
ATOM 535 C C . GLU A 1 75 ? -9.562 -24.859 8.164 1 92.38 75 GLU A C 1
ATOM 537 O O . GLU A 1 75 ? -9.008 -25.922 8.445 1 92.38 75 GLU A O 1
ATOM 542 N N . ARG A 1 76 ? -9.531 -24.375 6.957 1 96.25 76 ARG A N 1
ATOM 543 C CA . ARG A 1 76 ? -9.109 -25.219 5.844 1 96.25 76 ARG A CA 1
ATOM 544 C C . ARG A 1 76 ? -7.812 -24.719 5.23 1 96.25 76 ARG A C 1
ATOM 546 O O . ARG A 1 76 ? -7.164 -25.422 4.461 1 96.25 76 ARG A O 1
ATOM 553 N N . LEU A 1 77 ? -7.449 -23.531 5.57 1 97.56 77 LEU A N 1
ATOM 554 C CA . LEU A 1 77 ? -6.203 -22.953 5.074 1 97.56 77 LEU A CA 1
ATOM 555 C C . LEU A 1 77 ? -5.285 -22.578 6.23 1 97.56 77 LEU A C 1
ATOM 557 O O . LEU A 1 77 ? -5.574 -21.641 6.98 1 97.56 77 LEU A O 1
ATOM 561 N N . THR A 1 78 ? -4.223 -23.312 6.375 1 97 78 THR A N 1
ATOM 562 C CA . THR A 1 78 ? -3.227 -23.031 7.398 1 97 78 THR A CA 1
ATOM 563 C C . THR A 1 78 ? -1.94 -22.5 6.77 1 97 78 THR A C 1
ATOM 565 O O . THR A 1 78 ? -1.687 -22.719 5.582 1 97 78 THR A O 1
ATOM 568 N N . THR A 1 79 ? -1.222 -21.766 7.547 1 96.56 79 THR A N 1
ATOM 569 C CA . THR A 1 79 ? 0.022 -21.188 7.047 1 96.56 79 THR A CA 1
ATOM 570 C C . THR A 1 79 ? 1.195 -21.562 7.945 1 96.56 79 THR A C 1
ATOM 572 O O . THR A 1 79 ? 1.035 -21.703 9.164 1 96.56 79 THR A O 1
ATOM 575 N N . ASP A 1 80 ? 2.277 -21.859 7.395 1 96.88 80 ASP A N 1
ATOM 576 C CA . ASP A 1 80 ? 3.578 -22.016 8.039 1 96.88 80 ASP A CA 1
ATOM 577 C C . ASP A 1 80 ? 4.676 -21.328 7.227 1 96.88 80 ASP A C 1
ATOM 579 O O . ASP A 1 80 ? 5.535 -22 6.648 1 96.88 80 ASP A O 1
ATOM 583 N N . LEU A 1 81 ? 4.656 -20.031 7.277 1 97.75 81 LEU A N 1
ATOM 584 C CA . LEU A 1 81 ? 5.547 -19.219 6.457 1 97.75 81 LEU A CA 1
ATOM 585 C C . LEU A 1 81 ? 6.871 -18.969 7.168 1 97.75 81 LEU A C 1
ATOM 587 O O . LEU A 1 81 ? 6.906 -18.812 8.391 1 97.75 81 LEU A O 1
ATOM 591 N N . THR A 1 82 ? 7.898 -18.969 6.395 1 98.19 82 THR A N 1
ATOM 592 C CA . THR A 1 82 ? 9.211 -18.562 6.875 1 98.19 82 THR A CA 1
ATOM 593 C C . THR A 1 82 ? 9.359 -17.047 6.844 1 98.19 82 THR A C 1
ATOM 595 O O . THR A 1 82 ? 9.391 -16.453 5.766 1 98.19 82 THR A O 1
ATOM 598 N N . VAL A 1 83 ? 9.477 -16.484 8.047 1 97.5 83 VAL A N 1
ATOM 599 C CA . VAL A 1 83 ? 9.555 -15.023 8.133 1 97.5 83 VAL A CA 1
ATOM 600 C C . VAL A 1 83 ? 10.977 -14.562 7.816 1 97.5 83 VAL A C 1
ATOM 602 O O . VAL A 1 83 ? 11.945 -15.109 8.352 1 97.5 83 VAL A O 1
ATOM 605 N N . VAL A 1 84 ? 11.125 -13.609 6.926 1 98.12 84 VAL A N 1
ATOM 606 C CA . VAL A 1 84 ? 12.43 -13.078 6.531 1 98.12 84 VAL A CA 1
ATOM 607 C C . VAL A 1 84 ? 12.477 -11.578 6.816 1 98.12 84 VAL A C 1
ATOM 609 O O . VAL A 1 84 ? 11.445 -10.953 7.055 1 98.12 84 VAL A O 1
ATOM 612 N N . SER A 1 85 ? 13.656 -11.031 6.793 1 95.44 85 SER A N 1
ATOM 613 C CA . SER A 1 85 ? 13.82 -9.602 7.047 1 95.44 85 SER A CA 1
ATOM 614 C C . SER A 1 85 ? 13.234 -8.766 5.914 1 95.44 85 SER A C 1
ATOM 616 O O . SER A 1 85 ? 13.289 -9.164 4.75 1 95.44 85 SER A O 1
ATOM 618 N N . GLY A 1 86 ? 12.625 -7.648 6.363 1 91.31 86 GLY A N 1
ATOM 619 C CA . GLY A 1 86 ? 12.109 -6.723 5.371 1 91.31 86 GLY A CA 1
ATOM 620 C C . GLY A 1 86 ? 10.602 -6.785 5.227 1 91.31 86 GLY A C 1
ATOM 621 O O . GLY A 1 86 ? 9.898 -7.246 6.133 1 91.31 86 GLY A O 1
ATOM 622 N N . LYS A 1 87 ? 10.156 -6.262 4.066 1 90.81 87 LYS A N 1
ATOM 623 C CA . LYS A 1 87 ? 8.727 -6.172 3.791 1 90.81 87 LYS A CA 1
ATOM 624 C C . LYS A 1 87 ? 8.359 -6.949 2.529 1 90.81 87 LYS A C 1
ATOM 626 O O . LYS A 1 87 ? 9.125 -6.969 1.562 1 90.81 87 LYS A O 1
ATOM 631 N N . THR A 1 88 ? 7.227 -7.574 2.605 1 95.06 88 THR A N 1
ATOM 632 C CA . THR A 1 88 ? 6.688 -8.18 1.392 1 95.06 88 THR A CA 1
ATOM 633 C C . THR A 1 88 ? 6.328 -7.113 0.365 1 95.06 88 THR A C 1
ATOM 635 O O . THR A 1 88 ? 5.797 -6.059 0.719 1 95.06 88 THR A O 1
ATOM 638 N N . ARG A 1 89 ? 6.59 -7.41 -0.849 1 93.94 89 ARG A N 1
ATOM 639 C CA . ARG A 1 89 ? 6.312 -6.465 -1.925 1 93.94 89 ARG A CA 1
ATOM 640 C C . ARG A 1 89 ? 4.82 -6.176 -2.027 1 93.94 89 ARG A C 1
ATOM 642 O O . ARG A 1 89 ? 3.992 -7.027 -1.688 1 93.94 89 ARG A O 1
ATOM 649 N N . THR A 1 90 ? 4.516 -4.977 -2.531 1 93.06 90 THR A N 1
ATOM 650 C CA . THR A 1 90 ? 3.139 -4.582 -2.809 1 93.06 90 THR A CA 1
ATOM 651 C C . THR A 1 90 ? 2.92 -4.398 -4.309 1 93.06 90 THR A C 1
ATOM 653 O O . THR A 1 90 ? 3.664 -3.664 -4.961 1 93.06 90 THR A O 1
ATOM 656 N N . ASN A 1 91 ? 1.964 -5.121 -4.82 1 92.69 91 ASN A N 1
ATOM 657 C CA . ASN A 1 91 ? 1.508 -4.902 -6.191 1 92.69 91 ASN A CA 1
ATOM 658 C C . ASN A 1 91 ? 0.289 -3.984 -6.234 1 92.69 91 ASN A C 1
ATOM 660 O O . ASN A 1 91 ? -0.674 -4.188 -5.492 1 92.69 91 ASN A O 1
ATOM 664 N N . ILE A 1 92 ? 0.376 -2.998 -7.074 1 93.12 92 ILE A N 1
ATOM 665 C CA . ILE A 1 92 ? -0.756 -2.088 -7.215 1 93.12 92 ILE A CA 1
ATOM 666 C C . ILE A 1 92 ? -1.517 -2.402 -8.5 1 93.12 92 ILE A C 1
ATOM 668 O O . ILE A 1 92 ? -0.917 -2.502 -9.57 1 93.12 92 ILE A O 1
ATOM 672 N N . THR A 1 93 ? -2.721 -2.617 -8.383 1 90.38 93 THR A N 1
ATOM 673 C CA . THR A 1 93 ? -3.621 -2.705 -9.523 1 90.38 93 THR A CA 1
ATOM 674 C C . THR A 1 93 ? -4.57 -1.512 -9.555 1 90.38 93 THR A C 1
ATOM 676 O O . THR A 1 93 ? -5.375 -1.324 -8.641 1 90.38 93 THR A O 1
ATOM 679 N N . LEU A 1 94 ? -4.469 -0.728 -10.555 1 91.12 94 LEU A N 1
ATOM 680 C CA . LEU A 1 94 ? -5.328 0.434 -10.758 1 91.12 94 LEU A CA 1
ATOM 681 C C . LEU A 1 94 ? -6.387 0.15 -11.812 1 91.12 94 LEU A C 1
ATOM 683 O O . LEU A 1 94 ? -6.07 0.007 -12.992 1 91.12 94 LEU A O 1
ATOM 687 N N . HIS A 1 95 ? -7.586 0.067 -11.398 1 88.94 95 HIS A N 1
ATOM 688 C CA . HIS A 1 95 ? -8.711 -0.096 -12.305 1 88.94 95 HIS A CA 1
ATOM 689 C C . HIS A 1 95 ? -9.383 1.242 -12.602 1 88.94 95 HIS A C 1
ATOM 691 O O . HIS A 1 95 ? -9.898 1.896 -11.695 1 88.94 95 HIS A O 1
ATOM 697 N N . ASP A 1 96 ? -9.367 1.636 -13.805 1 90.44 96 ASP A N 1
ATOM 698 C CA . ASP A 1 96 ? -10.078 2.836 -14.234 1 90.44 96 ASP A CA 1
ATOM 699 C C . ASP A 1 96 ? -11.5 2.5 -14.688 1 90.44 96 ASP A C 1
ATOM 701 O O . ASP A 1 96 ? -11.695 1.981 -15.789 1 90.44 96 ASP A O 1
ATOM 705 N N . SER A 1 97 ? -12.469 2.881 -13.961 1 87.62 97 SER A N 1
ATOM 706 C CA . SER A 1 97 ? -13.844 2.471 -14.219 1 87.62 97 SER A CA 1
ATOM 707 C C . SER A 1 97 ? -14.406 3.162 -15.453 1 87.62 97 SER A C 1
ATOM 709 O O . SER A 1 97 ? -15.32 2.646 -16.094 1 87.62 97 SER A O 1
ATOM 711 N N . ALA A 1 98 ? -13.914 4.336 -15.82 1 87.88 98 ALA A N 1
ATOM 712 C CA . ALA A 1 98 ? -14.391 5.047 -17 1 87.88 98 ALA A CA 1
ATOM 713 C C . ALA A 1 98 ? -13.961 4.344 -18.281 1 87.88 98 ALA A C 1
ATOM 715 O O . ALA A 1 98 ? -14.75 4.191 -19.203 1 87.88 98 ALA A O 1
ATOM 716 N N . SER A 1 99 ? -12.773 3.824 -18.391 1 84.19 99 SER A N 1
ATOM 717 C CA . SER A 1 99 ? -12.242 3.188 -19.594 1 84.19 99 SER A CA 1
ATOM 718 C C . SER A 1 99 ? -12.328 1.668 -19.5 1 84.19 99 SER A C 1
ATOM 720 O O . SER A 1 99 ? -12.242 0.972 -20.516 1 84.19 99 SER A O 1
ATOM 722 N N . GLY A 1 100 ? -12.359 1.153 -18.281 1 82.06 100 GLY A N 1
ATOM 723 C CA . GLY A 1 100 ? -12.359 -0.284 -18.047 1 82.06 100 GLY A CA 1
ATOM 724 C C . GLY A 1 100 ? -10.977 -0.895 -18.078 1 82.06 100 GLY A C 1
ATOM 725 O O . GLY A 1 100 ? -10.82 -2.113 -17.984 1 82.06 100 GLY A O 1
ATOM 726 N N . ARG A 1 101 ? -9.969 -0.1 -18.156 1 84.81 101 ARG A N 1
ATOM 727 C CA . ARG A 1 101 ? -8.602 -0.597 -18.281 1 84.81 101 ARG A CA 1
ATOM 728 C C . ARG A 1 101 ? -7.984 -0.826 -16.906 1 84.81 101 ARG A C 1
ATOM 730 O O . ARG A 1 101 ? -8.32 -0.135 -15.938 1 84.81 101 ARG A O 1
ATOM 737 N N . GLU A 1 102 ? -7.082 -1.791 -16.875 1 86.81 102 GLU A N 1
ATOM 738 C CA . GLU A 1 102 ? -6.355 -2.121 -15.656 1 86.81 102 GLU A CA 1
ATOM 739 C C . GLU A 1 102 ? -4.855 -1.911 -15.828 1 86.81 102 GLU A C 1
ATOM 741 O O . GLU A 1 102 ? -4.273 -2.342 -16.828 1 86.81 102 GLU A O 1
ATOM 746 N N . THR A 1 103 ? -4.297 -1.138 -14.922 1 89.69 103 THR A N 1
ATOM 747 C CA . THR A 1 103 ? -2.854 -0.929 -14.891 1 89.69 103 THR A CA 1
ATOM 748 C C . THR A 1 103 ? -2.234 -1.638 -13.688 1 89.69 103 THR A C 1
ATOM 750 O O . THR A 1 103 ? -2.764 -1.563 -12.578 1 89.69 103 THR A O 1
ATOM 753 N N . HIS A 1 104 ? -1.146 -2.328 -13.977 1 90 104 HIS A N 1
ATOM 754 C CA . HIS A 1 104 ? -0.463 -3.068 -12.922 1 90 104 HIS A CA 1
ATOM 755 C C . HIS A 1 104 ? 0.922 -2.49 -12.648 1 90 104 HIS A C 1
ATOM 757 O O . HIS A 1 104 ? 1.691 -2.248 -13.586 1 90 104 HIS A O 1
ATOM 763 N N . ILE A 1 105 ? 1.162 -2.193 -11.367 1 93.38 105 ILE A N 1
ATOM 764 C CA . ILE A 1 105 ? 2.475 -1.698 -10.969 1 93.38 105 ILE A CA 1
ATOM 765 C C . ILE A 1 105 ? 3.086 -2.637 -9.93 1 93.38 105 ILE A C 1
ATOM 767 O O . ILE A 1 105 ? 2.533 -2.812 -8.844 1 93.38 105 ILE A O 1
ATOM 771 N N . ARG A 1 106 ? 4.219 -3.166 -10.242 1 92.44 106 ARG A N 1
ATOM 772 C CA . ARG A 1 106 ? 4.938 -4.047 -9.328 1 92.44 106 ARG A CA 1
ATOM 773 C C . ARG A 1 106 ? 6.02 -3.285 -8.57 1 92.44 106 ARG A C 1
ATOM 775 O O . ARG A 1 106 ? 6.59 -2.324 -9.094 1 92.44 106 ARG A O 1
ATOM 782 N N . THR A 1 107 ? 6.219 -3.639 -7.336 1 92.88 107 THR A N 1
ATOM 783 C CA . THR A 1 107 ? 7.27 -3.029 -6.523 1 92.88 107 THR A CA 1
ATOM 784 C C . THR A 1 107 ? 8.242 -4.09 -6.016 1 92.88 107 THR A C 1
ATOM 786 O O . THR A 1 107 ? 7.988 -5.289 -6.145 1 92.88 107 THR A O 1
ATOM 789 N N . ALA A 1 108 ? 9.352 -3.576 -5.5 1 88.81 108 ALA A N 1
ATOM 790 C CA . ALA A 1 108 ? 10.336 -4.477 -4.902 1 88.81 108 ALA A CA 1
ATOM 791 C C . ALA A 1 108 ? 9.938 -4.848 -3.477 1 88.81 108 ALA A C 1
ATOM 793 O O . ALA A 1 108 ? 9.227 -4.094 -2.809 1 88.81 108 ALA A O 1
ATOM 794 N N . GLY A 1 109 ? 10.312 -6.012 -3.016 1 92.56 109 GLY A N 1
ATOM 795 C CA . GLY A 1 109 ? 10.078 -6.473 -1.655 1 92.56 109 GLY A CA 1
ATOM 796 C C . GLY A 1 109 ? 11.328 -7.027 -0.992 1 92.56 109 GLY A C 1
ATOM 797 O O . GLY A 1 109 ? 12.43 -6.547 -1.242 1 92.56 109 GLY A O 1
ATOM 798 N N . PHE A 1 110 ? 11.148 -7.957 -0.097 1 95.38 110 PHE A N 1
ATOM 799 C CA . PHE A 1 110 ? 12.242 -8.531 0.681 1 95.38 110 PHE A CA 1
ATOM 800 C C . PHE A 1 110 ? 13.211 -9.281 -0.223 1 95.38 110 PHE A C 1
ATOM 802 O O . PHE A 1 110 ? 12.859 -9.672 -1.339 1 95.38 110 PHE A O 1
ATOM 809 N N . SER A 1 111 ? 14.414 -9.414 0.246 1 97.19 111 SER A N 1
ATOM 810 C CA . SER A 1 111 ? 15.398 -10.352 -0.282 1 97.19 111 SER A CA 1
ATOM 811 C C . SER A 1 111 ? 15.633 -11.508 0.683 1 97.19 111 SER A C 1
ATOM 813 O O . SER A 1 111 ? 15.305 -11.414 1.867 1 97.19 111 SER A O 1
ATOM 815 N N . VAL A 1 112 ? 16.125 -12.578 0.16 1 98.38 112 VAL A N 1
ATOM 816 C CA . VAL A 1 112 ? 16.344 -13.734 1.025 1 98.38 112 VAL A CA 1
ATOM 817 C C . VAL A 1 112 ? 17.828 -14.109 1.01 1 98.38 112 VAL A C 1
ATOM 819 O O . VAL A 1 112 ? 18.562 -13.75 0.08 1 98.38 112 VAL A O 1
ATOM 822 N N . THR A 1 113 ? 18.203 -14.789 2.084 1 98.19 113 THR A N 1
ATOM 823 C CA . THR A 1 113 ? 19.562 -15.312 2.203 1 98.19 113 THR A CA 1
ATOM 824 C C . THR A 1 113 ? 19.578 -16.812 1.961 1 98.19 113 THR A C 1
ATOM 826 O O . THR A 1 113 ? 18.531 -17.453 1.879 1 98.19 113 THR A O 1
ATOM 829 N N . GLU A 1 114 ? 20.797 -17.344 1.887 1 97.31 114 GLU A N 1
ATOM 830 C CA . GLU A 1 114 ? 20.938 -18.781 1.778 1 97.31 114 GLU A CA 1
ATOM 831 C C . GLU A 1 114 ? 20.328 -19.484 2.99 1 97.31 114 GLU A C 1
ATOM 833 O O . GLU A 1 114 ? 19.734 -20.562 2.861 1 97.31 114 GLU A O 1
ATOM 838 N N . ASP A 1 115 ? 20.516 -18.844 4.043 1 98.19 115 ASP A N 1
ATOM 839 C CA . ASP A 1 115 ? 19.953 -19.406 5.27 1 98.19 115 ASP A CA 1
ATOM 840 C C . ASP A 1 115 ? 18.422 -19.406 5.223 1 98.19 115 ASP A C 1
ATOM 842 O O . ASP A 1 115 ? 17.781 -20.375 5.672 1 98.19 115 ASP A O 1
ATOM 846 N N . ASP A 1 116 ? 17.828 -18.406 4.742 1 98.56 116 ASP A N 1
ATOM 847 C CA . ASP A 1 116 ? 16.375 -18.359 4.566 1 98.56 116 ASP A CA 1
ATOM 848 C C . ASP A 1 116 ? 15.891 -19.5 3.674 1 98.56 116 ASP A C 1
ATOM 850 O O . ASP A 1 116 ? 14.922 -20.188 4.004 1 98.56 116 ASP A O 1
ATOM 854 N N . CYS A 1 117 ? 16.609 -19.688 2.598 1 98.19 117 CYS A N 1
ATOM 855 C CA . CYS A 1 117 ? 16.25 -20.734 1.645 1 98.19 117 CYS A CA 1
ATOM 856 C C . CYS A 1 117 ? 16.359 -22.109 2.283 1 98.19 117 CYS A C 1
ATOM 858 O O . CYS A 1 117 ? 15.484 -22.969 2.086 1 98.19 117 CYS A O 1
ATOM 860 N N . ARG A 1 118 ? 17.406 -22.297 3.031 1 97.75 118 ARG A N 1
ATOM 861 C CA . ARG A 1 118 ? 17.562 -23.562 3.738 1 97.75 118 ARG A CA 1
ATOM 862 C C . ARG A 1 118 ? 16.422 -23.797 4.711 1 97.75 118 ARG A C 1
ATOM 864 O O . ARG A 1 118 ? 15.875 -24.906 4.781 1 97.75 118 ARG A O 1
ATOM 871 N N . ARG A 1 119 ? 16.047 -22.812 5.434 1 98.25 119 ARG A N 1
ATOM 872 C CA . ARG A 1 119 ? 14.961 -22.922 6.406 1 98.25 119 ARG A CA 1
ATOM 873 C C . ARG A 1 119 ? 13.648 -23.281 5.727 1 98.25 119 ARG A C 1
ATOM 875 O O . ARG A 1 119 ? 12.883 -24.109 6.23 1 98.25 119 ARG A O 1
ATOM 882 N N . LEU A 1 120 ? 13.383 -22.672 4.617 1 98.25 120 LEU A N 1
ATOM 883 C CA . LEU A 1 120 ? 12.156 -23 3.9 1 98.25 120 LEU A CA 1
ATOM 884 C C . LEU A 1 120 ? 12.188 -24.438 3.391 1 98.25 120 LEU A C 1
ATOM 886 O O . LEU A 1 120 ? 11.188 -25.141 3.477 1 98.25 120 LEU A O 1
ATOM 890 N N . CYS A 1 121 ? 13.32 -24.828 2.867 1 97.31 121 CYS A N 1
ATOM 891 C CA . CYS A 1 121 ? 13.453 -26.203 2.41 1 97.31 121 CYS A CA 1
ATOM 892 C C . CYS A 1 121 ? 13.195 -27.188 3.547 1 97.31 121 CYS A C 1
ATOM 894 O O . CYS A 1 121 ? 12.484 -28.172 3.369 1 97.31 121 CYS A O 1
ATOM 896 N N . GLU A 1 122 ? 13.75 -26.859 4.676 1 97.12 122 GLU A N 1
ATOM 897 C CA . GLU A 1 122 ? 13.555 -27.703 5.852 1 97.12 122 GLU A CA 1
ATOM 898 C C . GLU A 1 122 ? 12.086 -27.766 6.262 1 97.12 122 GLU A C 1
ATOM 900 O O . GLU A 1 122 ? 11.586 -28.812 6.648 1 97.12 122 GLU A O 1
ATOM 905 N N . THR A 1 123 ? 11.461 -26.672 6.191 1 97.38 123 THR A N 1
ATOM 906 C CA . THR A 1 123 ? 10.039 -26.609 6.531 1 97.38 123 THR A CA 1
ATOM 907 C C . THR A 1 123 ? 9.219 -27.469 5.566 1 97.38 123 THR A C 1
ATOM 909 O O . THR A 1 123 ? 8.352 -28.219 5.992 1 97.38 123 THR A O 1
ATOM 912 N N . VAL A 1 124 ? 9.492 -27.375 4.293 1 97 124 VAL A N 1
ATOM 913 C CA . VAL A 1 124 ? 8.797 -28.172 3.291 1 97 124 VAL A CA 1
ATOM 914 C C . VAL A 1 124 ? 9.039 -29.656 3.553 1 97 124 VAL A C 1
ATOM 916 O O . VAL A 1 124 ? 8.102 -30.469 3.537 1 97 124 VAL A O 1
ATOM 919 N N . GLU A 1 125 ? 10.258 -29.953 3.82 1 94.88 125 GLU A N 1
ATOM 920 C CA . GLU A 1 125 ? 10.648 -31.344 4.082 1 94.88 125 GLU A CA 1
ATOM 921 C C . GLU A 1 125 ? 9.906 -31.906 5.293 1 94.88 125 GLU A C 1
ATOM 923 O O . GLU A 1 125 ? 9.5 -33.062 5.293 1 94.88 125 GLU A O 1
ATOM 928 N N . SER A 1 126 ? 9.766 -31.078 6.262 1 95.56 126 SER A N 1
ATOM 929 C CA . SER A 1 126 ? 9.141 -31.531 7.504 1 95.56 126 SER A CA 1
ATOM 930 C C . SER A 1 126 ? 7.664 -31.828 7.297 1 95.56 126 SER A C 1
ATOM 932 O O . SER A 1 126 ? 7.086 -32.656 8.023 1 95.56 126 SER A O 1
ATOM 934 N N . HIS A 1 127 ? 7.055 -31.25 6.27 1 95.38 127 HIS A N 1
ATOM 935 C CA . HIS A 1 127 ? 5.629 -31.438 6.023 1 95.38 127 HIS A CA 1
ATOM 936 C C . HIS A 1 127 ? 5.398 -32.438 4.902 1 95.38 127 HIS A C 1
ATOM 938 O O . HIS A 1 127 ? 4.289 -32.969 4.75 1 95.38 127 HIS A O 1
ATOM 944 N N . ALA A 1 128 ? 6.441 -32.688 4.145 1 90.88 128 ALA A N 1
ATOM 945 C CA . ALA A 1 128 ? 6.328 -33.5 2.947 1 90.88 128 ALA A CA 1
ATOM 946 C C . ALA A 1 128 ? 6.223 -35 3.314 1 90.88 128 ALA A C 1
ATOM 948 O O . ALA A 1 128 ? 7.215 -35.594 3.705 1 90.88 128 ALA A O 1
ATOM 949 N N . GLU A 1 129 ? 5.094 -35.594 3.213 1 92.31 129 GLU A N 1
ATOM 950 C CA . GLU A 1 129 ? 4.855 -37 3.434 1 92.31 129 GLU A CA 1
ATOM 951 C C . GLU A 1 129 ? 4.426 -37.688 2.143 1 92.31 129 GLU A C 1
ATOM 953 O O . GLU A 1 129 ? 3.824 -37.062 1.268 1 92.31 129 GLU A O 1
ATOM 958 N N . PRO A 1 130 ? 4.738 -38.969 2.17 1 92.12 130 PRO A N 1
ATOM 959 C CA . PRO A 1 130 ? 4.312 -39.688 0.967 1 92.12 130 PRO A CA 1
ATOM 960 C C . PRO A 1 130 ? 2.818 -39.531 0.686 1 92.12 130 PRO A C 1
ATOM 962 O O . PRO A 1 130 ? 2.002 -39.594 1.608 1 92.12 130 PRO A O 1
ATOM 965 N N . GLY A 1 131 ? 2.578 -39.25 -0.545 1 91.56 131 GLY A N 1
ATOM 966 C CA . GLY A 1 131 ? 1.187 -39.094 -0.937 1 91.56 131 GLY A CA 1
ATOM 967 C C . GLY A 1 131 ? 0.731 -37.625 -0.966 1 91.56 131 GLY A C 1
ATOM 968 O O . GLY A 1 131 ? -0.317 -37.312 -1.532 1 91.56 131 GLY A O 1
ATOM 969 N N . ALA A 1 132 ? 1.527 -36.781 -0.431 1 96 132 ALA A N 1
ATOM 970 C CA . ALA A 1 132 ? 1.199 -35.344 -0.465 1 96 132 ALA A CA 1
ATOM 971 C C . ALA A 1 132 ? 1.476 -34.75 -1.843 1 96 132 ALA A C 1
ATOM 973 O O . ALA A 1 132 ? 2.164 -35.375 -2.662 1 96 132 ALA A O 1
ATOM 974 N N . ILE A 1 133 ? 0.811 -33.625 -2.098 1 98 133 ILE A N 1
ATOM 975 C CA . ILE A 1 133 ? 1.034 -32.844 -3.312 1 98 133 ILE A CA 1
ATOM 976 C C . ILE A 1 133 ? 1.544 -31.453 -2.947 1 98 133 ILE A C 1
ATOM 978 O O . ILE A 1 133 ? 0.916 -30.75 -2.16 1 98 133 ILE A O 1
ATOM 982 N N . VAL A 1 134 ? 2.705 -31.109 -3.471 1 98.5 134 VAL A N 1
ATOM 983 C CA . VAL A 1 134 ? 3.293 -29.797 -3.236 1 98.5 134 VAL A CA 1
ATOM 984 C C . VAL A 1 134 ? 3.258 -28.984 -4.523 1 98.5 134 VAL A C 1
ATOM 986 O O . VAL A 1 134 ? 3.793 -29.406 -5.551 1 98.5 134 VAL A O 1
ATOM 989 N N . ILE A 1 135 ? 2.592 -27.859 -4.465 1 98.81 135 ILE A N 1
ATOM 990 C CA . ILE A 1 135 ? 2.508 -26.938 -5.594 1 98.81 135 ILE A CA 1
ATOM 991 C C . ILE A 1 135 ? 3.49 -25.781 -5.391 1 98.81 135 ILE A C 1
ATOM 993 O O . ILE A 1 135 ? 3.328 -24.969 -4.477 1 98.81 135 ILE A O 1
ATOM 997 N N . ILE A 1 136 ? 4.461 -25.703 -6.238 1 98.75 136 ILE A N 1
ATOM 998 C CA . ILE A 1 136 ? 5.48 -24.656 -6.207 1 98.75 136 ILE A CA 1
ATOM 999 C C . ILE A 1 136 ? 5.168 -23.609 -7.27 1 98.75 136 ILE A C 1
ATOM 1001 O O . ILE A 1 136 ? 5.195 -23.891 -8.469 1 98.75 136 ILE A O 1
ATOM 1005 N N . SER A 1 137 ? 4.828 -22.422 -6.785 1 98.12 137 SER A N 1
ATOM 1006 C CA . SER A 1 137 ? 4.297 -21.438 -7.727 1 98.12 137 SER A CA 1
ATOM 1007 C C . SER A 1 137 ? 4.914 -20.062 -7.504 1 98.12 137 SER A C 1
ATOM 1009 O O . SER A 1 137 ? 5.125 -19.656 -6.359 1 98.12 137 SER A O 1
ATOM 1011 N N . GLY A 1 138 ? 5.203 -19.391 -8.664 1 97.06 138 GLY A N 1
ATOM 1012 C CA . GLY A 1 138 ? 5.574 -17.984 -8.578 1 97.06 138 GLY A CA 1
ATOM 1013 C C . GLY A 1 138 ? 7.035 -17.734 -8.898 1 97.06 138 GLY A C 1
ATOM 1014 O O . GLY A 1 138 ? 7.777 -18.672 -9.211 1 97.06 138 GLY A O 1
ATOM 1015 N N . SER A 1 139 ? 7.469 -16.469 -8.805 1 95.62 139 SER A N 1
ATOM 1016 C CA . SER A 1 139 ? 8.836 -16.047 -9.094 1 95.62 139 SER A CA 1
ATOM 1017 C C . SER A 1 139 ? 9.742 -16.234 -7.887 1 95.62 139 SER A C 1
ATOM 1019 O O . SER A 1 139 ? 9.266 -16.516 -6.785 1 95.62 139 SER A O 1
ATOM 1021 N N . LEU A 1 140 ? 11.008 -16.188 -8.242 1 97.44 140 LEU A N 1
ATOM 1022 C CA . LEU A 1 140 ? 12 -16.219 -7.172 1 97.44 140 LEU A CA 1
ATOM 1023 C C . LEU A 1 140 ? 12.281 -14.82 -6.648 1 97.44 140 LEU A C 1
ATOM 1025 O O . LEU A 1 140 ? 12.359 -13.867 -7.426 1 97.44 140 LEU A O 1
ATOM 1029 N N . PRO A 1 141 ? 12.367 -14.695 -5.32 1 97.12 141 PRO A N 1
ATOM 1030 C CA . PRO A 1 141 ? 12.75 -13.383 -4.781 1 97.12 141 PRO A CA 1
ATOM 1031 C C . PRO A 1 141 ? 14.227 -13.07 -4.984 1 97.12 141 PRO A C 1
ATOM 1033 O O . PRO A 1 141 ? 15.031 -13.977 -5.219 1 97.12 141 PRO A O 1
ATOM 1036 N N . PRO A 1 142 ? 14.555 -11.719 -4.887 1 96.12 142 PRO A N 1
ATOM 1037 C CA . PRO A 1 142 ? 15.977 -11.375 -4.902 1 96.12 142 PRO A CA 1
ATOM 1038 C C . PRO A 1 142 ? 16.766 -12.109 -3.822 1 96.12 142 PRO A C 1
ATOM 1040 O O . PRO A 1 142 ? 16.281 -12.273 -2.699 1 96.12 142 PRO A O 1
ATOM 1043 N N . GLY A 1 143 ? 17.891 -12.648 -4.211 1 97.75 143 GLY A N 1
ATOM 1044 C CA . GLY A 1 143 ? 18.75 -13.344 -3.271 1 97.75 143 GLY A CA 1
ATOM 1045 C C . GLY A 1 143 ? 18.641 -14.852 -3.352 1 97.75 143 GLY A C 1
ATOM 1046 O O . GLY A 1 143 ? 19.531 -15.578 -2.918 1 97.75 143 GLY A O 1
ATOM 1047 N N . ALA A 1 144 ? 17.516 -15.352 -3.814 1 97.88 144 ALA A N 1
ATOM 1048 C CA . ALA A 1 144 ? 17.359 -16.797 -3.969 1 97.88 144 ALA A CA 1
ATOM 1049 C C . ALA A 1 144 ? 18.188 -17.328 -5.129 1 97.88 144 ALA A C 1
ATOM 1051 O O . ALA A 1 144 ? 18.281 -16.688 -6.176 1 97.88 144 ALA A O 1
ATOM 1052 N N . PRO A 1 145 ? 18.766 -18.484 -4.965 1 97.69 145 PRO A N 1
ATOM 1053 C CA . PRO A 1 145 ? 19.453 -19.078 -6.113 1 97.69 145 PRO A CA 1
ATOM 1054 C C . PRO A 1 145 ? 18.516 -19.375 -7.273 1 97.69 145 PRO A C 1
ATOM 1056 O O . PRO A 1 145 ? 17.359 -19.75 -7.059 1 97.69 145 PRO A O 1
ATOM 1059 N N . ASN A 1 146 ? 19.047 -19.312 -8.438 1 97.62 146 ASN A N 1
ATOM 1060 C CA . ASN A 1 146 ? 18.25 -19.531 -9.641 1 97.62 146 ASN A CA 1
ATOM 1061 C C . ASN A 1 146 ? 17.672 -20.938 -9.68 1 97.62 146 ASN A C 1
ATOM 1063 O O . ASN A 1 146 ? 16.641 -21.172 -10.32 1 97.62 146 ASN A O 1
ATOM 1067 N N . ASP A 1 147 ? 18.328 -21.844 -8.992 1 97.81 147 ASP A N 1
ATOM 1068 C CA . ASP A 1 147 ? 17.922 -23.234 -9.047 1 97.81 147 ASP A CA 1
ATOM 1069 C C . ASP A 1 147 ? 17.156 -23.641 -7.785 1 97.81 147 ASP A C 1
ATOM 1071 O O . ASP A 1 147 ? 17.094 -24.828 -7.441 1 97.81 147 ASP A O 1
ATOM 1075 N N . PHE A 1 148 ? 16.641 -22.703 -7.082 1 98.44 148 PHE A N 1
ATOM 1076 C CA . PHE A 1 148 ? 15.977 -22.969 -5.812 1 98.44 148 PHE A CA 1
ATOM 1077 C C . PHE A 1 148 ? 14.82 -23.953 -5.996 1 98.44 148 PHE A C 1
ATOM 1079 O O . PHE A 1 148 ? 14.695 -24.922 -5.242 1 98.44 148 PHE A O 1
ATOM 1086 N N . TYR A 1 149 ? 13.992 -23.797 -6.992 1 98.62 149 TYR A N 1
ATOM 1087 C CA . TYR A 1 149 ? 12.844 -24.672 -7.207 1 98.62 149 TYR A CA 1
ATOM 1088 C C . TYR A 1 149 ? 13.289 -26.062 -7.637 1 98.62 149 TYR A C 1
ATOM 1090 O O . TYR A 1 149 ? 12.656 -27.062 -7.293 1 98.62 149 TYR A O 1
ATOM 1098 N N . ARG A 1 150 ? 14.398 -26.125 -8.383 1 98.31 150 ARG A N 1
ATOM 1099 C CA . ARG A 1 150 ? 14.969 -27.422 -8.695 1 98.31 150 ARG A CA 1
ATOM 1100 C C . ARG A 1 150 ? 15.305 -28.203 -7.422 1 98.31 150 ARG A C 1
ATOM 1102 O O . ARG A 1 150 ? 14.945 -29.375 -7.289 1 98.31 150 ARG A O 1
ATOM 1109 N N . SER A 1 151 ? 15.914 -27.5 -6.516 1 97.38 151 SER A N 1
ATOM 1110 C CA . SER A 1 151 ? 16.312 -28.109 -5.25 1 97.38 151 SER A CA 1
ATOM 1111 C C . SER A 1 151 ? 15.094 -28.547 -4.441 1 97.38 151 SER A C 1
ATOM 1113 O O . SER A 1 151 ? 15.07 -29.641 -3.877 1 97.38 151 SER A O 1
ATOM 1115 N N . LEU A 1 152 ? 14.117 -27.781 -4.41 1 97.56 152 LEU A N 1
ATOM 1116 C CA . LEU A 1 152 ? 12.898 -28.078 -3.664 1 97.56 152 LEU A CA 1
ATOM 1117 C C . LEU A 1 152 ? 12.188 -29.297 -4.25 1 97.56 152 LEU A C 1
ATOM 1119 O O . LEU A 1 152 ? 11.719 -30.156 -3.508 1 97.56 152 LEU A O 1
ATOM 1123 N N . ILE A 1 153 ? 12.109 -29.344 -5.551 1 98 153 ILE A N 1
ATOM 1124 C CA . ILE A 1 153 ? 11.438 -30.453 -6.227 1 98 153 ILE A CA 1
ATOM 1125 C C . ILE A 1 153 ? 12.172 -31.75 -5.938 1 98 153 ILE A C 1
ATOM 1127 O O . ILE A 1 153 ? 11.547 -32.781 -5.66 1 98 153 ILE A O 1
ATOM 1131 N N . LYS A 1 154 ? 13.477 -31.688 -5.949 1 96.75 154 LYS A N 1
ATOM 1132 C CA . LYS A 1 154 ? 14.273 -32.875 -5.676 1 96.75 154 LYS A CA 1
ATOM 1133 C C . LYS A 1 154 ? 14 -33.406 -4.273 1 96.75 154 LYS A C 1
ATOM 1135 O O . LYS A 1 154 ? 13.789 -34.625 -4.098 1 96.75 154 LYS A O 1
ATOM 1140 N N . VAL A 1 155 ? 13.953 -32.531 -3.363 1 94.81 155 VAL A N 1
ATOM 1141 C CA . VAL A 1 155 ? 13.703 -32.906 -1.976 1 94.81 155 VAL A CA 1
ATOM 1142 C C . VAL A 1 155 ? 12.328 -33.531 -1.852 1 94.81 155 VAL A C 1
ATOM 1144 O O . VAL A 1 155 ? 12.172 -34.562 -1.179 1 94.81 155 VAL A O 1
ATOM 1147 N N . CYS A 1 156 ? 11.383 -33.031 -2.477 1 96.31 156 CYS A N 1
ATOM 1148 C CA . CYS A 1 156 ? 10.016 -33.531 -2.43 1 96.31 156 CYS A CA 1
ATOM 1149 C C . CYS A 1 156 ? 9.93 -34.906 -3.098 1 96.31 156 CYS A C 1
ATOM 1151 O O . CYS A 1 156 ? 9.312 -35.844 -2.557 1 96.31 156 CYS A O 1
ATOM 1153 N N . ARG A 1 157 ? 10.539 -35.062 -4.207 1 94.38 157 ARG A N 1
ATOM 1154 C CA . ARG A 1 157 ? 10.492 -36.312 -4.969 1 94.38 157 ARG A CA 1
ATOM 1155 C C . ARG A 1 157 ? 11.141 -37.469 -4.199 1 94.38 157 ARG A C 1
ATOM 1157 O O . ARG A 1 157 ? 10.641 -38.594 -4.207 1 94.38 157 ARG A O 1
ATOM 1164 N N . GLU A 1 158 ? 12.203 -37.094 -3.541 1 93.12 158 GLU A N 1
ATOM 1165 C CA . GLU A 1 158 ? 12.906 -38.094 -2.734 1 93.12 158 GLU A CA 1
ATOM 1166 C C . GLU A 1 158 ? 12.016 -38.625 -1.604 1 93.12 158 GLU A C 1
ATOM 1168 O O . GLU A 1 158 ? 12.211 -39.719 -1.113 1 93.12 158 GLU A O 1
ATOM 1173 N N . ARG A 1 159 ? 11.031 -37.906 -1.329 1 93.25 159 ARG A N 1
ATOM 1174 C CA . ARG A 1 159 ? 10.148 -38.25 -0.226 1 93.25 159 ARG A CA 1
ATOM 1175 C C . ARG A 1 159 ? 8.844 -38.844 -0.742 1 93.25 159 ARG A C 1
ATOM 1177 O O . ARG A 1 159 ? 7.906 -39.094 0.03 1 93.25 159 ARG A O 1
ATOM 1184 N N . GLY A 1 160 ? 8.75 -39 -2.002 1 93.25 160 GLY A N 1
ATOM 1185 C CA . GLY A 1 160 ? 7.562 -39.594 -2.594 1 93.25 160 GLY A CA 1
ATOM 1186 C C . GLY A 1 160 ? 6.402 -38.625 -2.713 1 93.25 160 GLY A C 1
ATOM 1187 O O . GLY A 1 160 ? 5.238 -39.031 -2.715 1 93.25 160 GLY A O 1
ATOM 1188 N N . VAL A 1 161 ? 6.68 -37.375 -2.736 1 95.75 161 VAL A N 1
ATOM 1189 C CA . VAL A 1 161 ? 5.68 -36.312 -2.822 1 95.75 161 VAL A CA 1
ATOM 1190 C C . VAL A 1 161 ? 5.477 -35.906 -4.281 1 95.75 161 VAL A C 1
ATOM 1192 O O . VAL A 1 161 ? 6.438 -35.812 -5.043 1 95.75 161 VAL A O 1
ATOM 1195 N N . THR A 1 162 ? 4.223 -35.812 -4.688 1 97.12 162 THR A N 1
ATOM 1196 C CA . THR A 1 162 ? 3.895 -35.281 -6.016 1 97.12 162 THR A CA 1
ATOM 1197 C C . THR A 1 162 ? 4.164 -33.781 -6.102 1 97.12 162 THR A C 1
ATOM 1199 O O . THR A 1 162 ? 3.785 -33.031 -5.207 1 97.12 162 THR A O 1
ATOM 1202 N N . THR A 1 163 ? 4.828 -33.312 -7.191 1 98.31 163 THR A N 1
ATOM 1203 C CA . THR A 1 163 ? 5.195 -31.906 -7.297 1 98.31 163 THR A CA 1
ATOM 1204 C C . THR A 1 163 ? 4.578 -31.281 -8.539 1 98.31 163 THR A C 1
ATOM 1206 O O . THR A 1 163 ? 4.629 -31.859 -9.625 1 98.31 163 THR A O 1
ATOM 1209 N N . PHE A 1 164 ? 3.924 -30.125 -8.352 1 98.69 164 PHE A N 1
ATOM 1210 C CA . PHE A 1 164 ? 3.475 -29.234 -9.406 1 98.69 164 PHE A CA 1
ATOM 1211 C C . PHE A 1 164 ? 4.355 -27.984 -9.477 1 98.69 164 PHE A C 1
ATOM 1213 O O . PHE A 1 164 ? 4.664 -27.391 -8.445 1 98.69 164 PHE A O 1
ATOM 1220 N N . LEU A 1 165 ? 4.758 -27.609 -10.68 1 98.81 165 LEU A N 1
ATOM 1221 C CA . LEU A 1 165 ? 5.539 -26.391 -10.852 1 98.81 165 LEU A CA 1
ATOM 1222 C C . LEU A 1 165 ? 4.82 -25.406 -11.773 1 98.81 165 LEU A C 1
ATOM 1224 O O . LEU A 1 165 ? 4.512 -25.734 -12.922 1 98.81 165 LEU A O 1
ATOM 1228 N N . ASP A 1 166 ? 4.492 -24.266 -11.281 1 98.5 166 ASP A N 1
ATOM 1229 C CA . ASP A 1 166 ? 3.959 -23.141 -12.031 1 98.5 166 ASP A CA 1
ATOM 1230 C C . ASP A 1 166 ? 4.781 -21.875 -11.773 1 98.5 166 ASP A C 1
ATOM 1232 O O . ASP A 1 166 ? 4.43 -21.062 -10.922 1 98.5 166 ASP A O 1
ATOM 1236 N N . ALA A 1 167 ? 5.848 -21.75 -12.539 1 97.44 167 ALA A N 1
ATOM 1237 C CA . ALA A 1 167 ? 6.816 -20.672 -12.367 1 97.44 167 ALA A CA 1
ATOM 1238 C C . ALA A 1 167 ? 7.211 -20.062 -13.711 1 97.44 167 ALA A C 1
ATOM 1240 O O . ALA A 1 167 ? 6.602 -20.359 -14.742 1 97.44 167 ALA A O 1
ATOM 1241 N N . SER A 1 168 ? 8.062 -19.047 -13.648 1 92.88 168 SER A N 1
ATOM 1242 C CA . SER A 1 168 ? 8.586 -18.406 -14.844 1 92.88 168 SER A CA 1
ATOM 1243 C C . SER A 1 168 ? 10.094 -18.203 -14.75 1 92.88 168 SER A C 1
ATOM 1245 O O . SER A 1 168 ? 10.703 -18.5 -13.711 1 92.88 168 SER A O 1
ATOM 1247 N N . GLY A 1 169 ? 10.672 -17.922 -15.891 1 93 169 GLY A N 1
ATOM 1248 C CA . GLY A 1 169 ? 12.102 -17.641 -15.906 1 93 169 GLY A CA 1
ATOM 1249 C C . GLY A 1 169 ? 12.945 -18.828 -15.477 1 93 169 GLY A C 1
ATOM 1250 O O . GLY A 1 169 ? 12.664 -19.969 -15.867 1 93 169 GLY A O 1
ATOM 1251 N N . SER A 1 170 ? 13.961 -18.5 -14.641 1 95.12 170 SER A N 1
ATOM 1252 C CA . SER A 1 170 ? 14.867 -19.547 -14.188 1 95.12 170 SER A CA 1
ATOM 1253 C C . SER A 1 170 ? 14.164 -20.531 -13.258 1 95.12 170 SER A C 1
ATOM 1255 O O . SER A 1 170 ? 14.531 -21.703 -13.195 1 95.12 170 SER A O 1
ATOM 1257 N N . GLY A 1 171 ? 13.141 -20.047 -12.586 1 96.81 171 GLY A N 1
ATOM 1258 C CA . GLY A 1 171 ? 12.359 -20.938 -11.742 1 96.81 171 GLY A CA 1
ATOM 1259 C C . GLY A 1 171 ? 11.719 -22.078 -12.523 1 96.81 171 GLY A C 1
ATOM 1260 O O . GLY A 1 171 ? 11.609 -23.203 -12.016 1 96.81 171 GLY A O 1
ATOM 1261 N N . LEU A 1 172 ? 11.367 -21.719 -13.742 1 97.38 172 LEU A N 1
ATOM 1262 C CA . LEU A 1 172 ? 10.766 -22.734 -14.609 1 97.38 172 LEU A CA 1
ATOM 1263 C C . LEU A 1 172 ? 11.844 -23.516 -15.359 1 97.38 172 LEU A C 1
ATOM 1265 O O . LEU A 1 172 ? 11.906 -24.734 -15.266 1 97.38 172 LEU A O 1
ATOM 1269 N N . SER A 1 173 ? 12.758 -22.828 -16.016 1 97.25 173 SER A N 1
ATOM 1270 C CA . SER A 1 173 ? 13.727 -23.469 -16.906 1 97.25 173 SER A CA 1
ATOM 1271 C C . SER A 1 173 ? 14.656 -24.406 -16.125 1 97.25 173 SER A C 1
ATOM 1273 O O . SER A 1 173 ? 14.992 -25.484 -16.609 1 97.25 173 SER A O 1
ATOM 1275 N N . LEU A 1 174 ? 15.039 -24.047 -14.953 1 97.94 174 LEU A N 1
ATOM 1276 C CA . LEU A 1 174 ? 15.883 -24.906 -14.141 1 97.94 174 LEU A CA 1
ATOM 1277 C C . LEU A 1 174 ? 15.039 -25.875 -13.32 1 97.94 174 LEU A C 1
ATOM 1279 O O . LEU A 1 174 ? 15.461 -27 -13.047 1 97.94 174 LEU A O 1
ATOM 1283 N N . GLY A 1 175 ? 13.891 -25.453 -12.953 1 98.25 175 GLY A N 1
ATOM 1284 C CA . GLY A 1 175 ? 13 -26.297 -12.172 1 98.25 175 GLY A CA 1
ATOM 1285 C C . GLY A 1 175 ? 12.617 -27.578 -12.891 1 98.25 175 GLY A C 1
ATOM 1286 O O . GLY A 1 175 ? 12.539 -28.641 -12.273 1 98.25 175 GLY A O 1
ATOM 1287 N N . ILE A 1 176 ? 12.453 -27.484 -14.148 1 97.81 176 ILE A N 1
ATOM 1288 C CA . ILE A 1 176 ? 11.969 -28.641 -14.914 1 97.81 176 ILE A CA 1
ATOM 1289 C C . ILE A 1 176 ? 13.055 -29.703 -14.977 1 97.81 176 ILE A C 1
ATOM 1291 O O . ILE A 1 176 ? 12.773 -30.875 -15.234 1 97.81 176 ILE A O 1
ATOM 1295 N N . GLU A 1 177 ? 14.273 -29.297 -14.727 1 97.5 177 GLU A N 1
ATOM 1296 C CA . GLU A 1 177 ? 15.367 -30.25 -14.727 1 97.5 177 GLU A CA 1
ATOM 1297 C C . GLU A 1 177 ? 15.203 -31.281 -13.609 1 97.5 177 GLU A C 1
ATOM 1299 O O . GLU A 1 177 ? 15.766 -32.375 -13.68 1 97.5 177 GLU A O 1
ATOM 1304 N N . ALA A 1 178 ? 14.477 -30.953 -12.625 1 98.06 178 ALA A N 1
ATOM 1305 C CA . ALA A 1 178 ? 14.219 -31.875 -11.523 1 98.06 178 ALA A CA 1
ATOM 1306 C C . ALA A 1 178 ? 13.016 -32.75 -11.812 1 98.06 178 ALA A C 1
ATOM 1308 O O . ALA A 1 178 ? 12.633 -33.594 -10.984 1 98.06 178 ALA A O 1
ATOM 1309 N N . LYS A 1 179 ? 12.406 -32.594 -12.945 1 97.44 179 LYS A N 1
ATOM 1310 C CA . LYS A 1 179 ? 11.336 -33.438 -13.484 1 97.44 179 LYS A CA 1
ATOM 1311 C C . LYS A 1 179 ? 10.133 -33.438 -12.547 1 97.44 179 LYS A C 1
ATOM 1313 O O . LYS A 1 179 ? 9.695 -34.5 -12.109 1 97.44 179 LYS A O 1
ATOM 1318 N N . PRO A 1 180 ? 9.562 -32.281 -12.273 1 98.44 180 PRO A N 1
ATOM 1319 C CA . PRO A 1 180 ? 8.305 -32.25 -11.531 1 98.44 180 PRO A CA 1
ATOM 1320 C C . PRO A 1 180 ? 7.223 -33.125 -12.188 1 98.44 180 PRO A C 1
ATOM 1322 O O . PRO A 1 180 ? 7.316 -33.438 -13.375 1 98.44 180 PRO A O 1
ATOM 1325 N N . ASP A 1 181 ? 6.25 -33.531 -11.422 1 97.94 181 ASP A N 1
ATOM 1326 C CA . ASP A 1 181 ? 5.188 -34.375 -11.945 1 97.94 181 ASP A CA 1
ATOM 1327 C C . ASP A 1 181 ? 4.301 -33.625 -12.93 1 97.94 181 ASP A C 1
ATOM 1329 O O . ASP A 1 181 ? 3.783 -34.188 -13.883 1 97.94 181 ASP A O 1
ATOM 1333 N N . ALA A 1 182 ? 4.133 -32.344 -12.672 1 98.38 182 ALA A N 1
ATOM 1334 C CA . ALA A 1 182 ? 3.322 -31.516 -13.562 1 98.38 182 ALA A CA 1
ATOM 1335 C C . ALA A 1 182 ? 3.889 -30.094 -13.648 1 98.38 182 ALA A C 1
ATOM 1337 O O . ALA A 1 182 ? 4.457 -29.594 -12.68 1 98.38 182 ALA A O 1
ATOM 1338 N N . ILE A 1 183 ? 3.725 -29.438 -14.797 1 98.69 183 ILE A N 1
ATOM 1339 C CA . ILE A 1 183 ? 4.051 -28.031 -14.977 1 98.69 183 ILE A CA 1
ATOM 1340 C C . ILE A 1 183 ? 2.912 -27.328 -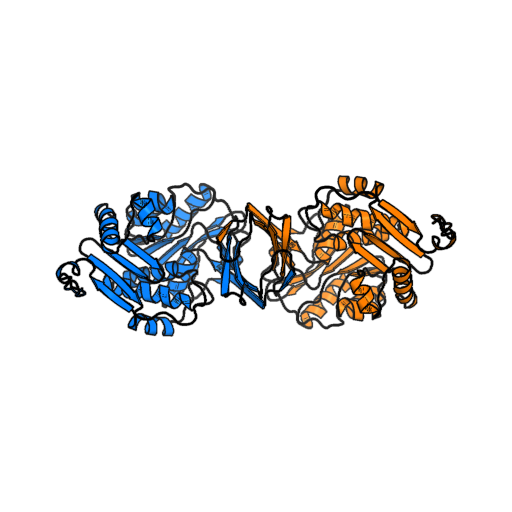15.719 1 98.69 183 ILE A C 1
ATOM 1342 O O . ILE A 1 183 ? 2.127 -27.969 -16.422 1 98.69 183 ILE A O 1
ATOM 1346 N N . LYS A 1 184 ? 2.826 -26.031 -15.484 1 98.44 184 LYS A N 1
ATOM 1347 C CA . LYS A 1 184 ? 1.751 -25.281 -16.125 1 98.44 184 LYS A CA 1
ATOM 1348 C C . LYS A 1 184 ? 2.279 -24 -16.766 1 98.44 184 LYS A C 1
ATOM 1350 O O . LYS A 1 184 ? 1.873 -22.891 -16.391 1 98.44 184 LYS A O 1
ATOM 1355 N N . PRO A 1 185 ? 3.047 -24.062 -17.828 1 97.88 185 PRO A N 1
ATOM 1356 C CA . PRO A 1 185 ? 3.438 -22.875 -18.578 1 97.88 185 PRO A CA 1
ATOM 1357 C C . PRO A 1 185 ? 2.289 -22.281 -19.391 1 97.88 185 PRO A C 1
ATOM 1359 O O . PRO A 1 185 ? 1.308 -22.984 -19.672 1 97.88 185 PRO A O 1
ATOM 1362 N N . ASN A 1 186 ? 2.41 -21.016 -19.672 1 96.31 186 ASN A N 1
ATOM 1363 C CA . ASN A 1 186 ? 1.594 -20.5 -20.766 1 96.31 186 ASN A CA 1
ATOM 1364 C C . ASN A 1 186 ? 2.289 -20.672 -22.109 1 96.31 186 ASN A C 1
ATOM 1366 O O . ASN A 1 186 ? 3.398 -21.203 -22.172 1 96.31 186 ASN A O 1
ATOM 1370 N N . GLN A 1 187 ? 1.587 -20.281 -23.109 1 95.94 187 GLN A N 1
ATOM 1371 C CA . GLN A 1 187 ? 2.121 -20.484 -24.453 1 95.94 187 GLN A CA 1
ATOM 1372 C C . GLN A 1 187 ? 3.455 -19.766 -24.641 1 95.94 187 GLN A C 1
ATOM 1374 O O . GLN A 1 187 ? 4.406 -20.344 -25.172 1 95.94 187 GLN A O 1
ATOM 1379 N N . GLN A 1 188 ? 3.596 -18.547 -24.188 1 94.81 188 GLN A N 1
ATOM 1380 C CA . GLN A 1 188 ? 4.824 -17.781 -24.312 1 94.81 188 GLN A CA 1
ATOM 1381 C C . GLN A 1 188 ? 5.969 -18.406 -23.531 1 94.81 188 GLN A C 1
ATOM 1383 O O . GLN A 1 188 ? 7.105 -18.453 -24 1 94.81 188 GLN A O 1
ATOM 1388 N N . GLU A 1 189 ? 5.629 -18.859 -22.375 1 95.31 189 GLU A N 1
ATOM 1389 C CA . GLU A 1 189 ? 6.625 -19.516 -21.531 1 95.31 189 GLU A CA 1
ATOM 1390 C C . GLU A 1 189 ? 7.113 -20.812 -22.172 1 95.31 189 GLU A C 1
ATOM 1392 O O . GLU A 1 189 ? 8.305 -21.125 -22.125 1 95.31 189 GLU A O 1
ATOM 1397 N N . LEU A 1 190 ? 6.203 -21.562 -22.75 1 96.88 190 LEU A N 1
ATOM 1398 C CA . LEU A 1 190 ? 6.578 -22.797 -23.422 1 96.88 190 LEU A CA 1
ATOM 1399 C C . LEU A 1 190 ? 7.453 -22.516 -24.641 1 96.88 190 LEU A C 1
ATOM 1401 O O . LEU A 1 190 ? 8.453 -23.203 -24.859 1 96.88 190 LEU A O 1
ATOM 1405 N N . GLU A 1 191 ? 7.031 -21.469 -25.359 1 97.12 191 GLU A N 1
ATOM 1406 C CA . GLU A 1 191 ? 7.828 -21.047 -26.5 1 97.12 191 GLU A CA 1
ATOM 1407 C C . GLU A 1 191 ? 9.242 -20.641 -26.062 1 97.12 191 GLU A C 1
ATOM 1409 O O . GLU A 1 191 ? 10.219 -21.031 -26.703 1 97.12 191 GLU A O 1
ATOM 1414 N N . ALA A 1 192 ? 9.328 -19.984 -25.016 1 95 192 ALA A N 1
ATOM 1415 C CA . ALA A 1 192 ? 10.617 -19.547 -24.484 1 95 192 ALA A CA 1
ATOM 1416 C C . ALA A 1 192 ? 11.453 -20.734 -24.016 1 95 192 ALA A C 1
ATOM 1418 O O . ALA A 1 192 ? 12.664 -20.781 -24.25 1 95 192 ALA A O 1
ATOM 1419 N N . LEU A 1 193 ? 10.82 -21.625 -23.375 1 94.75 193 LEU A N 1
ATOM 1420 C CA . LEU A 1 193 ? 11.492 -22.797 -22.828 1 94.75 193 LEU A CA 1
ATOM 1421 C C . LEU A 1 193 ? 12.102 -23.641 -23.953 1 94.75 193 LEU A C 1
ATOM 1423 O O . LEU A 1 193 ? 13.195 -24.203 -23.781 1 94.75 193 LEU A O 1
ATOM 1427 N N . LEU A 1 194 ? 11.414 -23.688 -25.062 1 95.19 194 LEU A N 1
ATOM 1428 C CA . LEU A 1 194 ? 11.828 -24.625 -26.109 1 95.19 194 LEU A CA 1
ATOM 1429 C C . LEU A 1 194 ? 12.469 -23.891 -27.281 1 95.19 194 LEU A C 1
ATOM 1431 O O . LEU A 1 194 ? 13.023 -24.516 -28.188 1 95.19 194 LEU A O 1
ATOM 1435 N N . GLY A 1 195 ? 12.398 -22.547 -27.297 1 94.88 195 GLY A N 1
ATOM 1436 C CA . GLY A 1 195 ? 13.023 -21.734 -28.328 1 94.88 195 GLY A CA 1
ATOM 1437 C C . GLY A 1 195 ? 12.336 -21.859 -29.672 1 94.88 195 GLY A C 1
ATOM 1438 O O . GLY A 1 195 ? 13 -21.922 -30.719 1 94.88 195 GLY A O 1
ATOM 1439 N N . LYS A 1 196 ? 11.055 -22.078 -29.672 1 94.31 196 LYS A N 1
ATOM 1440 C CA . LYS A 1 196 ? 10.336 -22.188 -30.938 1 94.31 196 LYS A CA 1
ATOM 1441 C C . LYS A 1 196 ? 8.945 -21.578 -30.828 1 94.31 196 LYS A C 1
ATOM 1443 O O . LYS A 1 196 ? 8.398 -21.453 -29.734 1 94.31 196 LYS A O 1
ATOM 1448 N N . SER A 1 197 ? 8.352 -21.203 -31.984 1 96.12 197 SER A N 1
ATOM 1449 C CA . SER A 1 197 ? 7 -20.656 -32.062 1 96.12 197 SER A CA 1
ATOM 1450 C C . SER A 1 197 ? 5.957 -21.781 -32.125 1 96.12 197 SER A C 1
ATOM 1452 O O . SER A 1 197 ? 6.168 -22.797 -32.812 1 96.12 197 SER A O 1
ATOM 1454 N N . LEU A 1 198 ? 4.895 -21.531 -31.453 1 96.56 198 LEU A N 1
ATOM 1455 C CA . LEU A 1 198 ? 3.814 -22.516 -31.391 1 96.56 198 LEU A CA 1
ATOM 1456 C C . LEU A 1 198 ? 2.494 -21.906 -31.844 1 96.56 198 LEU A C 1
ATOM 1458 O O . LEU A 1 198 ? 1.657 -21.531 -31.016 1 96.56 198 LEU A O 1
ATOM 1462 N N . PRO A 1 199 ? 2.258 -21.906 -33.125 1 93.94 199 PRO A N 1
ATOM 1463 C CA . PRO A 1 199 ? 1.167 -21.109 -33.656 1 93.94 199 PRO A CA 1
ATOM 1464 C C . PRO A 1 199 ? -0.202 -21.75 -33.5 1 93.94 199 PRO A C 1
ATOM 1466 O O . PRO A 1 199 ? -1.231 -21.094 -33.656 1 93.94 199 PRO A O 1
ATOM 1469 N N . ASP A 1 200 ? -0.228 -23.125 -33.281 1 92.94 200 ASP A N 1
ATOM 1470 C CA . ASP A 1 200 ? -1.523 -23.797 -33.188 1 92.94 200 ASP A CA 1
ATOM 1471 C C . ASP A 1 200 ? -1.495 -24.875 -32.094 1 92.94 200 ASP A C 1
ATOM 1473 O O . ASP A 1 200 ? -0.454 -25.125 -31.484 1 92.94 200 ASP A O 1
ATOM 1477 N N . GLU A 1 201 ? -2.646 -25.5 -31.859 1 94.88 201 GLU A N 1
ATOM 1478 C CA . GLU A 1 201 ? -2.805 -26.469 -30.781 1 94.88 201 GLU A CA 1
ATOM 1479 C C . GLU A 1 201 ? -1.916 -27.703 -31 1 94.88 201 GLU A C 1
ATOM 1481 O O . GLU A 1 201 ? -1.367 -28.25 -30.047 1 94.88 201 GLU A O 1
ATOM 1486 N N . ARG A 1 202 ? -1.843 -28.078 -32.188 1 93.88 202 ARG A N 1
ATOM 1487 C CA . ARG A 1 202 ? -1.037 -29.266 -32.5 1 93.88 202 ARG A CA 1
ATOM 1488 C C . ARG A 1 202 ? 0.433 -29.016 -32.188 1 93.88 202 ARG A C 1
ATOM 1490 O O . ARG A 1 202 ? 1.09 -29.875 -31.594 1 93.88 202 ARG A O 1
ATOM 1497 N N . SER A 1 203 ? 0.896 -27.844 -32.594 1 95.94 203 SER A N 1
ATOM 1498 C CA . SER A 1 203 ? 2.287 -27.516 -32.312 1 95.94 203 SER A CA 1
ATOM 1499 C C . SER A 1 203 ? 2.521 -27.391 -30.812 1 95.94 203 SER A C 1
ATOM 1501 O O . SER A 1 203 ? 3.588 -27.766 -30.312 1 95.94 203 SER A O 1
ATOM 1503 N N . ILE A 1 204 ? 1.583 -26.906 -30.094 1 97.31 204 ILE A N 1
ATOM 1504 C CA . ILE A 1 204 ? 1.669 -26.781 -28.641 1 97.31 204 ILE A CA 1
ATOM 1505 C C . ILE A 1 204 ? 1.727 -28.172 -28.016 1 97.31 204 ILE A C 1
ATOM 1507 O O . ILE A 1 204 ? 2.574 -28.438 -27.156 1 97.31 204 ILE A O 1
ATOM 1511 N N . ALA A 1 205 ? 0.866 -29.047 -28.469 1 96.31 205 ALA A N 1
ATOM 1512 C CA . ALA A 1 205 ? 0.813 -30.406 -27.938 1 96.31 205 ALA A CA 1
ATOM 1513 C C . ALA A 1 205 ? 2.123 -31.141 -28.188 1 96.31 205 ALA A C 1
ATOM 1515 O O . ALA A 1 205 ? 2.631 -31.844 -27.312 1 96.31 205 ALA A O 1
ATOM 1516 N N . GLU A 1 206 ? 2.631 -30.969 -29.375 1 95.38 206 GLU A N 1
ATOM 1517 C CA . GLU A 1 206 ? 3.887 -31.625 -29.734 1 95.38 206 GLU A CA 1
ATOM 1518 C C . GLU A 1 206 ? 5.039 -31.109 -28.875 1 95.38 206 GLU A C 1
ATOM 1520 O O . GLU A 1 206 ? 5.879 -31.891 -28.422 1 95.38 206 GLU A O 1
ATOM 1525 N N . ALA A 1 207 ? 5.059 -29.844 -28.734 1 96.62 207 ALA A N 1
ATOM 1526 C CA . ALA A 1 207 ? 6.086 -29.234 -27.906 1 96.62 207 ALA A CA 1
ATOM 1527 C C . ALA A 1 207 ? 5.992 -29.734 -26.469 1 96.62 207 ALA A C 1
ATOM 1529 O O . ALA A 1 207 ? 7.004 -30.062 -25.844 1 96.62 207 ALA A O 1
ATOM 1530 N N . ALA A 1 208 ? 4.832 -29.797 -25.922 1 97.5 208 ALA A N 1
ATOM 1531 C CA . ALA A 1 208 ? 4.605 -30.297 -24.562 1 97.5 208 ALA A CA 1
ATOM 1532 C C . ALA A 1 208 ? 5.012 -31.766 -24.438 1 97.5 208 ALA A C 1
ATOM 1534 O O . ALA A 1 208 ? 5.531 -32.188 -23.406 1 97.5 208 ALA A O 1
ATOM 1535 N N . LYS A 1 209 ? 4.77 -32.5 -25.484 1 96.19 209 LYS A N 1
ATOM 1536 C CA . LYS A 1 209 ? 5.129 -33.906 -25.5 1 96.19 209 LYS A CA 1
ATOM 1537 C C . LYS A 1 209 ? 6.637 -34.094 -25.359 1 96.19 209 LYS A C 1
ATOM 1539 O O . LYS A 1 209 ? 7.09 -35.094 -24.75 1 96.19 209 LYS A O 1
ATOM 1544 N N . GLU A 1 210 ? 7.371 -33.188 -25.906 1 96.44 210 GLU A N 1
ATOM 1545 C CA . GLU A 1 210 ? 8.82 -33.25 -25.734 1 96.44 210 GLU A CA 1
ATOM 1546 C C . GLU A 1 210 ? 9.211 -33.188 -24.266 1 96.44 210 GLU A C 1
ATOM 1548 O O . GLU A 1 210 ? 10.102 -33.938 -23.844 1 96.44 210 GLU A O 1
ATOM 1553 N N . LEU A 1 211 ? 8.562 -32.406 -23.547 1 97.25 211 LEU A N 1
ATOM 1554 C CA . LEU A 1 211 ? 8.844 -32.281 -22.109 1 97.25 211 LEU A CA 1
ATOM 1555 C C . LEU A 1 211 ? 8.375 -33.5 -21.359 1 97.25 211 LEU A C 1
ATOM 1557 O O . LEU A 1 211 ? 9.039 -33.969 -20.422 1 97.25 211 LEU A O 1
ATOM 1561 N N . VAL A 1 212 ? 7.262 -34.094 -21.797 1 97.19 212 VAL A N 1
ATOM 1562 C CA . VAL A 1 212 ? 6.777 -35.344 -21.219 1 97.19 212 VAL A CA 1
ATOM 1563 C C . VAL A 1 212 ? 7.809 -36.438 -21.438 1 97.19 212 VAL A C 1
ATOM 1565 O O . VAL A 1 212 ? 8.109 -37.219 -20.531 1 97.19 212 VAL A O 1
ATOM 1568 N N . GLY A 1 213 ? 8.32 -36.406 -22.609 1 95.62 213 GLY A N 1
ATOM 1569 C CA . GLY A 1 213 ? 9.344 -37.406 -22.953 1 95.62 213 GLY A CA 1
ATOM 1570 C C . GLY A 1 213 ? 10.594 -37.25 -22.109 1 95.62 213 GLY A C 1
ATOM 1571 O O . GLY A 1 213 ? 11.367 -38.219 -21.969 1 95.62 213 GLY A O 1
ATOM 1572 N N . GLN A 1 214 ? 10.742 -36.156 -21.531 1 95.38 214 GLN A N 1
ATOM 1573 C CA . GLN A 1 214 ? 11.922 -35.875 -20.719 1 95.38 214 GLN A CA 1
ATOM 1574 C C . GLN A 1 214 ? 11.68 -36.25 -19.266 1 95.38 214 GLN A C 1
ATOM 1576 O O . GLN A 1 214 ? 12.578 -36.125 -18.422 1 95.38 214 GLN A O 1
ATOM 1581 N N . GLY A 1 215 ? 10.469 -36.625 -18.938 1 96.19 215 GLY A N 1
ATOM 1582 C CA . GLY A 1 215 ? 10.266 -37.125 -17.594 1 96.19 215 GLY A CA 1
ATOM 1583 C C . GLY A 1 215 ? 9.156 -36.438 -16.828 1 96.19 215 GLY A C 1
ATOM 1584 O O . GLY A 1 215 ? 8.773 -36.875 -15.742 1 96.19 215 GLY A O 1
ATOM 1585 N N . ILE A 1 216 ? 8.648 -35.375 -17.375 1 97.56 216 ILE A N 1
ATOM 1586 C CA . ILE A 1 216 ? 7.512 -34.688 -16.75 1 97.56 216 ILE A CA 1
ATOM 1587 C C . ILE A 1 216 ? 6.219 -35.438 -17.094 1 97.56 216 ILE A C 1
ATOM 1589 O O . ILE A 1 216 ? 5.926 -35.688 -18.266 1 97.56 216 ILE A O 1
ATOM 1593 N N . GLN A 1 217 ? 5.43 -35.781 -16.125 1 96.56 217 GLN A N 1
ATOM 1594 C CA . GLN A 1 217 ? 4.277 -36.656 -16.359 1 96.56 217 GLN A CA 1
ATOM 1595 C C . GLN A 1 217 ? 3.148 -35.906 -17.062 1 96.56 217 GLN A C 1
ATOM 1597 O O . GLN A 1 217 ? 2.449 -36.469 -17.891 1 96.56 217 GLN A O 1
ATOM 1602 N N . ARG A 1 218 ? 2.939 -34.625 -16.656 1 97.81 218 ARG A N 1
ATOM 1603 C CA . ARG A 1 218 ? 1.853 -33.812 -17.219 1 97.81 218 ARG A CA 1
ATOM 1604 C C . ARG A 1 218 ? 2.311 -32.406 -17.516 1 97.81 218 ARG A C 1
ATOM 1606 O O . ARG A 1 218 ? 2.945 -31.766 -16.672 1 97.81 218 ARG A O 1
ATOM 1613 N N . VAL A 1 219 ? 1.988 -31.922 -18.688 1 98.31 219 VAL A N 1
ATOM 1614 C CA . VAL A 1 219 ? 2.219 -30.531 -19.062 1 98.31 219 VAL A CA 1
ATOM 1615 C C . VAL A 1 219 ? 0.889 -29.859 -19.391 1 98.31 219 VAL A C 1
ATOM 1617 O O . VAL A 1 219 ? 0.141 -30.328 -20.25 1 98.31 219 VAL A O 1
ATOM 1620 N N . TYR A 1 220 ? 0.567 -28.859 -18.672 1 98.5 220 TYR A N 1
ATOM 1621 C CA . TYR A 1 220 ? -0.621 -28.047 -18.906 1 98.5 220 TYR A CA 1
ATOM 1622 C C . TYR A 1 220 ? -0.247 -26.703 -19.5 1 98.5 220 TYR A C 1
ATOM 1624 O O . TYR A 1 220 ? 0.472 -25.922 -18.859 1 98.5 220 TYR A O 1
ATOM 1632 N N . VAL A 1 221 ? -0.74 -26.391 -20.656 1 98.38 221 VAL A N 1
ATOM 1633 C CA . VAL A 1 221 ? -0.42 -25.125 -21.312 1 98.38 221 VAL A CA 1
ATOM 1634 C C . VAL A 1 221 ? -1.646 -24.219 -21.297 1 98.38 221 VAL A C 1
ATOM 1636 O O . VAL A 1 221 ? -2.619 -24.469 -22.016 1 98.38 221 VAL A O 1
ATOM 1639 N N . SER A 1 222 ? -1.573 -23.203 -20.5 1 97.69 222 SER A N 1
ATOM 1640 C CA . SER A 1 222 ? -2.693 -22.266 -20.438 1 97.69 222 SER A CA 1
ATOM 1641 C C . SER A 1 222 ? -2.662 -21.281 -21.594 1 97.69 222 SER A C 1
ATOM 1643 O O . SER A 1 222 ? -1.589 -20.844 -22.016 1 97.69 222 SER A O 1
ATOM 1645 N N . ARG A 1 223 ? -3.848 -20.906 -22.062 1 95.25 223 ARG A N 1
ATOM 1646 C CA . ARG A 1 223 ? -3.965 -20.047 -23.234 1 95.25 223 ARG A CA 1
ATOM 1647 C C . ARG A 1 223 ? -5.02 -18.969 -23.016 1 95.25 223 ARG A C 1
ATOM 1649 O O . ARG A 1 223 ? -5.816 -18.672 -23.922 1 95.25 223 ARG A O 1
ATOM 1656 N N . GLY A 1 224 ? -5.105 -18.438 -21.875 1 91.12 224 GLY A N 1
ATOM 1657 C CA . GLY A 1 224 ? -6.062 -17.391 -21.578 1 91.12 224 GLY A CA 1
ATOM 1658 C C . GLY A 1 224 ? -7.492 -17.766 -21.906 1 91.12 224 GLY A C 1
ATOM 1659 O O . GLY A 1 224 ? -7.98 -18.812 -21.438 1 91.12 224 GLY A O 1
ATOM 1660 N N . GLU A 1 225 ? -8.109 -16.938 -22.766 1 89.75 225 GLU A N 1
ATOM 1661 C CA . GLU A 1 225 ? -9.516 -17.141 -23.109 1 89.75 225 GLU A CA 1
ATOM 1662 C C . GLU A 1 225 ? -9.695 -18.406 -23.953 1 89.75 225 GLU A C 1
ATOM 1664 O O . GLU A 1 225 ? -10.812 -18.891 -24.125 1 89.75 225 GLU A O 1
ATOM 1669 N N . HIS A 1 226 ? -8.586 -18.969 -24.453 1 91.94 226 HIS A N 1
ATOM 1670 C CA . HIS A 1 226 ? -8.656 -20.156 -25.297 1 91.94 226 HIS A CA 1
ATOM 1671 C C . HIS A 1 226 ? -8.578 -21.438 -24.469 1 91.94 226 HIS A C 1
ATOM 1673 O O . HIS A 1 226 ? -8.586 -22.547 -25.016 1 91.94 226 HIS A O 1
ATOM 1679 N N . GLY A 1 227 ? -8.43 -21.266 -23.188 1 95.56 227 GLY A N 1
ATOM 1680 C CA . GLY A 1 227 ? -8.461 -22.422 -22.312 1 95.56 227 GLY A CA 1
ATOM 1681 C C . GLY A 1 227 ? -7.086 -22.984 -22.016 1 95.56 227 GLY A C 1
ATOM 1682 O O . GLY A 1 227 ? -6.148 -22.234 -21.734 1 95.56 227 GLY A O 1
ATOM 1683 N N . CYS A 1 228 ? -7.043 -24.359 -21.969 1 97.94 228 CYS A N 1
ATOM 1684 C CA . CYS A 1 228 ? -5.824 -25.031 -21.547 1 97.94 228 CYS A CA 1
ATOM 1685 C C . CYS A 1 228 ? -5.676 -26.375 -22.266 1 97.94 228 CYS A C 1
ATOM 1687 O O . CYS A 1 228 ? -6.668 -27.047 -22.547 1 97.94 228 CYS A O 1
ATOM 1689 N N . ILE A 1 229 ? -4.469 -26.688 -22.594 1 97.69 229 ILE A N 1
ATOM 1690 C CA . ILE A 1 229 ? -4.129 -27.969 -23.188 1 97.69 229 ILE A CA 1
ATOM 1691 C C . ILE A 1 229 ? -3.389 -28.828 -22.172 1 97.69 229 ILE A C 1
ATOM 1693 O O . ILE A 1 229 ? -2.502 -28.344 -21.469 1 97.69 229 ILE A O 1
ATOM 1697 N N . ALA A 1 230 ? -3.822 -30.094 -22.062 1 98.12 230 ALA A N 1
ATOM 1698 C CA . ALA A 1 230 ? -3.143 -31.062 -21.203 1 98.12 230 ALA A CA 1
ATOM 1699 C C . ALA A 1 230 ? -2.482 -32.156 -22.047 1 98.12 230 ALA A C 1
ATOM 1701 O O . ALA A 1 230 ? -3.119 -32.75 -22.922 1 98.12 230 ALA A O 1
ATOM 1702 N N . VAL A 1 231 ? -1.212 -32.375 -21.766 1 97.5 231 VAL A N 1
ATOM 1703 C CA . VAL A 1 231 ? -0.482 -33.375 -22.5 1 97.5 231 VAL A CA 1
ATOM 1704 C C . VAL A 1 231 ? 0.176 -34.344 -21.516 1 97.5 231 VAL A C 1
ATOM 1706 O O . VAL A 1 231 ? 0.791 -33.938 -20.531 1 97.5 231 VAL A O 1
ATOM 1709 N N . GLY A 1 232 ? -0.013 -35.625 -21.672 1 96.06 232 GLY A N 1
ATOM 1710 C CA . GLY A 1 232 ? 0.654 -36.75 -21 1 96.06 232 GLY A CA 1
ATOM 1711 C C . GLY A 1 232 ? 1.27 -37.75 -21.953 1 96.06 232 GLY A C 1
ATOM 1712 O O . GLY A 1 232 ? 1.424 -37.469 -23.141 1 96.06 232 GLY A O 1
ATOM 1713 N N . GLU A 1 233 ? 1.696 -38.812 -21.438 1 92.62 233 GLU A N 1
ATOM 1714 C CA . GLU A 1 233 ? 2.373 -39.844 -22.25 1 92.62 233 GLU A CA 1
ATOM 1715 C C . GLU A 1 233 ? 1.495 -40.281 -23.422 1 92.62 233 GLU A C 1
ATOM 1717 O O . GLU A 1 233 ? 1.955 -40.344 -24.562 1 92.62 233 GLU A O 1
ATOM 1722 N N . ASN A 1 234 ? 0.187 -40.469 -23.219 1 90.12 234 ASN A N 1
ATOM 1723 C CA . ASN A 1 234 ? -0.681 -41 -24.25 1 90.12 234 ASN A CA 1
ATOM 1724 C C . ASN A 1 234 ? -1.933 -40.156 -24.438 1 90.12 234 ASN A C 1
ATOM 1726 O O . ASN A 1 234 ? -2.998 -40.688 -24.781 1 90.12 234 ASN A O 1
ATOM 1730 N N . MET A 1 235 ? -1.724 -38.938 -24.094 1 91.81 235 MET A N 1
ATOM 1731 C CA . MET A 1 235 ? -2.926 -38.125 -24.203 1 91.81 235 MET A CA 1
ATOM 1732 C C . MET A 1 235 ? -2.564 -36.656 -24.516 1 91.81 235 MET A C 1
ATOM 1734 O O . MET A 1 235 ? -1.544 -36.156 -24.047 1 91.81 235 MET A O 1
ATOM 1738 N N . ALA A 1 236 ? -3.359 -36.031 -25.344 1 96.19 236 ALA A N 1
ATOM 1739 C CA . ALA A 1 236 ? -3.375 -34.594 -25.609 1 96.19 236 ALA A CA 1
ATOM 1740 C C . ALA A 1 236 ? -4.805 -34.062 -25.766 1 96.19 236 ALA A C 1
ATOM 1742 O O . ALA A 1 236 ? -5.496 -34.438 -26.719 1 96.19 236 ALA A O 1
ATOM 1743 N N . VAL A 1 237 ? -5.203 -33.312 -24.766 1 96.25 237 VAL A N 1
ATOM 1744 C CA . VAL A 1 237 ? -6.586 -32.875 -24.766 1 96.25 237 VAL A CA 1
ATOM 1745 C C . VAL A 1 237 ? -6.625 -31.359 -24.531 1 96.25 237 VAL A C 1
ATOM 1747 O O . VAL A 1 237 ? -5.738 -30.797 -23.875 1 96.25 237 VAL A O 1
ATOM 1750 N N . SER A 1 238 ? -7.613 -30.703 -25.078 1 96.62 238 SER A N 1
ATOM 1751 C CA . SER A 1 238 ? -7.867 -29.281 -24.875 1 96.62 238 SER A CA 1
ATOM 1752 C C . SER A 1 238 ? -9.203 -29.062 -24.172 1 96.62 238 SER A C 1
ATOM 1754 O O . SER A 1 238 ? -10.156 -29.812 -24.391 1 96.62 238 SER A O 1
ATOM 1756 N N . ALA A 1 239 ? -9.242 -28.125 -23.312 1 96.81 239 ALA A N 1
ATOM 1757 C CA . ALA A 1 239 ? -10.484 -27.719 -22.656 1 96.81 239 ALA A CA 1
ATOM 1758 C C . ALA A 1 239 ? -10.68 -26.203 -22.734 1 96.81 239 ALA A C 1
ATOM 1760 O O . ALA A 1 239 ? -9.719 -25.438 -22.578 1 96.81 239 ALA A O 1
ATOM 1761 N N . TYR A 1 240 ? -11.914 -25.75 -22.953 1 94.75 240 TYR A N 1
ATOM 1762 C CA . TYR A 1 240 ? -12.258 -24.344 -23.031 1 94.75 240 TYR A CA 1
ATOM 1763 C C . TYR A 1 240 ? -13.727 -24.109 -22.703 1 94.75 240 TYR A C 1
ATOM 1765 O O . TYR A 1 240 ? -14.508 -25.078 -22.641 1 94.75 240 TYR A O 1
ATOM 1773 N N . LEU A 1 241 ? -13.977 -22.875 -22.391 1 91.62 241 LEU A N 1
ATOM 1774 C CA . LEU A 1 241 ? -15.367 -22.5 -22.156 1 91.62 241 LEU A CA 1
ATOM 1775 C C . LEU A 1 241 ? -16.094 -22.266 -23.484 1 91.62 241 LEU A C 1
ATOM 1777 O O . LEU A 1 241 ? -15.594 -21.547 -24.344 1 91.62 241 LEU A O 1
ATOM 1781 N N . ASN A 1 242 ? -17.266 -22.75 -23.656 1 84.81 242 ASN A N 1
ATOM 1782 C CA . ASN A 1 242 ? -18.016 -22.672 -24.891 1 84.81 242 ASN A CA 1
ATOM 1783 C C . ASN A 1 242 ? -18.656 -21.297 -25.094 1 84.81 242 ASN A C 1
ATOM 1785 O O . ASN A 1 242 ? -18.984 -20.922 -26.219 1 84.81 242 ASN A O 1
ATOM 1789 N N . THR A 1 243 ? -18.891 -20.547 -23.984 1 81.88 243 THR A N 1
ATOM 1790 C CA . THR A 1 243 ? -19.484 -19.219 -24.062 1 81.88 243 THR A CA 1
ATOM 1791 C C . THR A 1 243 ? -18.625 -18.188 -23.344 1 81.88 243 THR A C 1
ATOM 1793 O O . THR A 1 243 ? -18.125 -18.453 -22.25 1 81.88 243 THR A O 1
ATOM 1796 N N . ALA A 1 244 ? -18.578 -17.047 -24.016 1 74.94 244 ALA A N 1
ATOM 1797 C CA . ALA A 1 244 ? -17.797 -15.969 -23.406 1 74.94 244 ALA A CA 1
ATOM 1798 C C . ALA A 1 244 ? -18.438 -15.5 -22.094 1 74.94 244 ALA A C 1
ATOM 1800 O O . ALA A 1 244 ? -19.672 -15.406 -22 1 74.94 244 ALA A O 1
ATOM 1801 N N . PRO A 1 245 ? -17.5 -15.398 -21.172 1 72.25 245 PRO A N 1
ATOM 1802 C CA . PRO A 1 245 ? -18.062 -14.922 -19.906 1 72.25 245 PRO A CA 1
ATOM 1803 C C . PRO A 1 245 ? -18.578 -13.484 -20 1 72.25 245 PRO A C 1
ATOM 1805 O O . PRO A 1 245 ? -18.078 -12.695 -20.797 1 72.25 245 PRO A O 1
ATOM 1808 N N . GLU A 1 246 ? -19.703 -13.195 -19.25 1 73.06 246 GLU A N 1
ATOM 1809 C CA . GLU A 1 246 ? -20.281 -11.867 -19.141 1 73.06 246 GLU A CA 1
ATOM 1810 C C . GLU A 1 246 ? -19.266 -10.859 -18.609 1 73.06 246 GLU A C 1
ATOM 1812 O O . GLU A 1 246 ? -18.156 -10.75 -19.125 1 73.06 246 GLU A O 1
ATOM 1817 N N . ARG A 1 247 ? -19.547 -10.242 -17.422 1 78.25 247 ARG A N 1
ATOM 1818 C CA . ARG A 1 247 ? -18.766 -9.164 -16.828 1 78.25 247 ARG A CA 1
ATOM 1819 C C . ARG A 1 247 ? -17.578 -9.719 -16.031 1 78.25 247 ARG A C 1
ATOM 1821 O O . ARG A 1 247 ? -17.766 -10.406 -15.031 1 78.25 247 ARG A O 1
ATOM 1828 N N . ILE A 1 248 ? -16.453 -9.555 -16.641 1 82 248 ILE A N 1
ATOM 1829 C CA . ILE A 1 248 ? -15.203 -9.969 -16.016 1 82 248 ILE A CA 1
ATOM 1830 C C . ILE A 1 248 ? -14.82 -8.961 -14.93 1 82 248 ILE A C 1
ATOM 1832 O O . ILE A 1 248 ? -14.805 -7.754 -15.164 1 82 248 ILE A O 1
ATOM 1836 N N . VAL A 1 249 ? -14.555 -9.516 -13.742 1 79.94 249 VAL A N 1
ATOM 1837 C CA . VAL A 1 249 ? -14.133 -8.68 -12.617 1 79.94 249 VAL A CA 1
ATOM 1838 C C . VAL A 1 249 ? -12.617 -8.523 -12.633 1 79.94 249 VAL A C 1
ATOM 1840 O O . VAL A 1 249 ? -12.102 -7.406 -12.492 1 79.94 249 VAL A O 1
ATOM 1843 N N . SER A 1 250 ? -11.93 -9.625 -12.82 1 82.31 250 SER A N 1
ATOM 1844 C CA . SER A 1 250 ? -10.477 -9.578 -12.836 1 82.31 250 SER A CA 1
ATOM 1845 C C . SER A 1 250 ? -9.883 -10.828 -13.484 1 82.31 250 SER A C 1
ATOM 1847 O O . SER A 1 250 ? -10.422 -11.922 -13.328 1 82.31 250 SER A O 1
ATOM 1849 N N . ARG A 1 251 ? -8.734 -10.648 -14.102 1 83.81 251 ARG A N 1
ATOM 1850 C CA . ARG A 1 251 ? -8.023 -11.773 -14.703 1 83.81 251 ARG A CA 1
ATOM 1851 C C . ARG A 1 251 ? -6.895 -12.258 -13.805 1 83.81 251 ARG A C 1
ATOM 1853 O O . ARG A 1 251 ? -6.34 -13.336 -14.016 1 83.81 251 ARG A O 1
ATOM 1860 N N . VAL A 1 252 ? -6.621 -11.469 -12.82 1 85.94 252 VAL A N 1
ATOM 1861 C CA . VAL A 1 252 ? -5.535 -11.812 -11.906 1 85.94 252 VAL A CA 1
ATOM 1862 C C . VAL A 1 252 ? -5.883 -13.086 -11.141 1 85.94 252 VAL A C 1
ATOM 1864 O O . VAL A 1 252 ? -6.996 -13.219 -10.633 1 85.94 252 VAL A O 1
ATOM 1867 N N . GLY A 1 253 ? -4.977 -14.062 -11.156 1 92.75 253 GLY A N 1
ATOM 1868 C CA . GLY A 1 253 ? -5.145 -15.266 -10.359 1 92.75 253 GLY A CA 1
ATOM 1869 C C . GLY A 1 253 ? -5.84 -16.391 -11.109 1 92.75 253 GLY A C 1
ATOM 1870 O O . GLY A 1 253 ? -5.984 -17.5 -10.586 1 92.75 253 GLY A O 1
ATOM 1871 N N . CYS A 1 254 ? -6.262 -16.141 -12.359 1 94.31 254 CYS A N 1
ATOM 1872 C CA . CYS A 1 254 ? -6.969 -17.172 -13.117 1 94.31 254 CYS A CA 1
ATOM 1873 C C . CYS A 1 254 ? -6.074 -18.375 -13.359 1 94.31 254 CYS A C 1
ATOM 1875 O O . CYS A 1 254 ? -6.516 -19.516 -13.219 1 94.31 254 CYS A O 1
ATOM 1877 N N . GLY A 1 255 ? -4.887 -18.094 -13.734 1 96.81 255 GLY A N 1
ATOM 1878 C CA . GLY A 1 255 ? -3.938 -19.188 -13.891 1 96.81 255 GLY A CA 1
ATOM 1879 C C . GLY A 1 255 ? -3.68 -19.938 -12.602 1 96.81 255 GLY A C 1
ATOM 1880 O O . GLY A 1 255 ? -3.543 -21.172 -12.617 1 96.81 255 GLY A O 1
ATOM 1881 N N . ASP A 1 256 ? -3.619 -19.266 -11.516 1 98.06 256 ASP A N 1
ATOM 1882 C CA . ASP A 1 256 ? -3.422 -19.875 -10.203 1 98.06 256 ASP A CA 1
ATOM 1883 C C . ASP A 1 256 ? -4.605 -20.766 -9.828 1 98.06 256 ASP A C 1
ATOM 1885 O O . ASP A 1 256 ? -4.422 -21.859 -9.312 1 98.06 256 ASP A O 1
ATOM 1889 N N . ALA A 1 257 ? -5.77 -20.25 -10.102 1 98.5 257 ALA A N 1
ATOM 1890 C CA . ALA A 1 257 ? -6.977 -21.016 -9.836 1 98.5 257 ALA A CA 1
ATOM 1891 C C . ALA A 1 257 ? -7.023 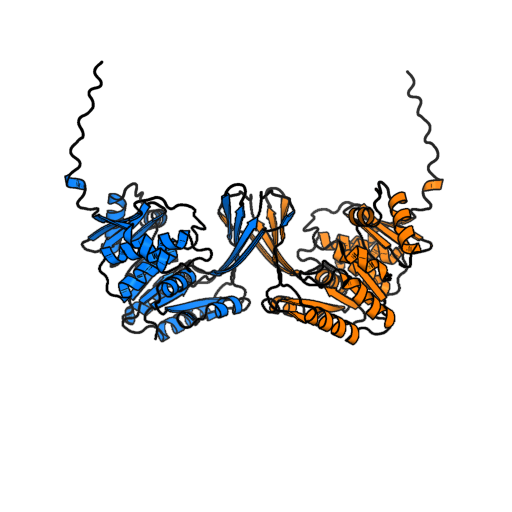-22.281 -10.688 1 98.5 257 ALA A C 1
ATOM 1893 O O . ALA A 1 257 ? -7.484 -23.328 -10.227 1 98.5 257 ALA A O 1
ATOM 1894 N N . LEU A 1 258 ? -6.578 -22.156 -11.914 1 98.56 258 LEU A N 1
ATOM 1895 C CA . LEU A 1 258 ? -6.461 -23.328 -12.781 1 98.56 258 LEU A CA 1
ATOM 1896 C C . LEU A 1 258 ? -5.562 -24.391 -12.148 1 98.56 258 LEU A C 1
ATOM 1898 O O . LEU A 1 258 ? -5.945 -25.562 -12.047 1 98.56 258 LEU A O 1
ATOM 1902 N N . VAL A 1 259 ? -4.445 -23.984 -11.648 1 98.81 259 VAL A N 1
ATOM 1903 C CA . VAL A 1 259 ? -3.5 -24.891 -11.008 1 98.81 259 VAL A CA 1
ATOM 1904 C C . VAL A 1 259 ? -4.145 -25.531 -9.781 1 98.81 259 VAL A C 1
ATOM 1906 O O . VAL A 1 259 ? -3.971 -26.719 -9.523 1 98.81 259 VAL A O 1
ATOM 1909 N N . ALA A 1 260 ? -4.875 -24.781 -9.055 1 98.81 260 ALA A N 1
ATOM 1910 C CA . ALA A 1 260 ? -5.574 -25.297 -7.879 1 98.81 260 ALA A CA 1
ATOM 1911 C C . ALA A 1 260 ? -6.543 -26.406 -8.266 1 98.81 260 ALA A C 1
ATOM 1913 O O . ALA A 1 260 ? -6.609 -27.438 -7.59 1 98.81 260 ALA A O 1
ATOM 1914 N N . GLY A 1 261 ? -7.293 -26.156 -9.32 1 98.69 261 GLY A N 1
ATOM 1915 C CA . GLY A 1 261 ? -8.203 -27.172 -9.797 1 98.69 261 GLY A CA 1
ATOM 1916 C C . GLY A 1 261 ? -7.504 -28.469 -10.188 1 98.69 261 GLY A C 1
ATOM 1917 O O . GLY A 1 261 ? -7.984 -29.562 -9.867 1 98.69 261 GLY A O 1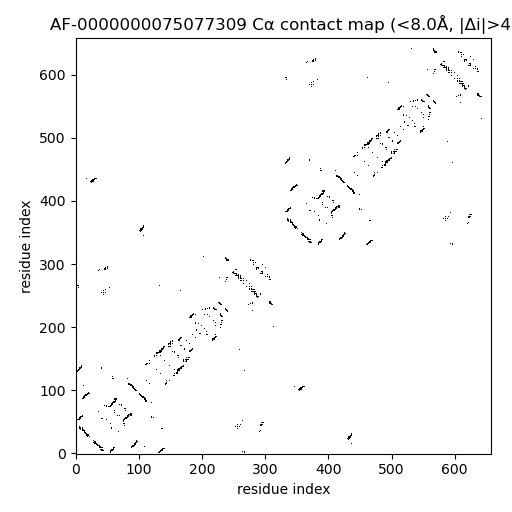
ATOM 1918 N N . LEU A 1 262 ? -6.422 -28.328 -10.852 1 98.56 262 LEU A N 1
ATOM 1919 C CA . LEU A 1 262 ? -5.637 -29.484 -11.25 1 98.56 262 LEU A CA 1
ATOM 1920 C C . LEU A 1 262 ? -5.113 -30.234 -10.039 1 98.56 262 LEU A C 1
ATOM 1922 O O . LEU A 1 262 ? -5.125 -31.469 -10.008 1 98.56 262 LEU A O 1
ATOM 1926 N N . ALA A 1 263 ? -4.645 -29.531 -9.055 1 98.44 263 ALA A N 1
ATOM 1927 C CA . ALA A 1 263 ? -4.102 -30.125 -7.836 1 98.44 263 ALA A CA 1
ATOM 1928 C C . ALA A 1 263 ? -5.188 -30.875 -7.07 1 98.44 263 ALA A C 1
ATOM 1930 O O . ALA A 1 263 ? -4.965 -32 -6.605 1 98.44 263 ALA A O 1
ATOM 1931 N N . VAL A 1 264 ? -6.32 -30.266 -6.945 1 98.31 264 VAL A N 1
ATOM 1932 C CA . VAL A 1 264 ? -7.434 -30.922 -6.254 1 98.31 264 VAL A CA 1
ATOM 1933 C C . VAL A 1 264 ? -7.855 -32.188 -7.012 1 98.31 264 VAL A C 1
ATOM 1935 O O . VAL A 1 264 ? -8.133 -33.219 -6.402 1 98.31 264 VAL A O 1
ATOM 1938 N N . ALA A 1 265 ? -7.938 -32.094 -8.328 1 97.94 265 ALA A N 1
ATOM 1939 C CA . ALA A 1 265 ? -8.266 -33.25 -9.148 1 97.94 265 ALA A CA 1
ATOM 1940 C C . ALA A 1 265 ? -7.273 -34.406 -8.914 1 97.94 265 ALA A C 1
ATOM 1942 O O . ALA A 1 265 ? -7.668 -35.562 -8.805 1 97.94 265 ALA A O 1
ATOM 1943 N N . ALA A 1 266 ? -6.039 -34.031 -8.852 1 97 266 ALA A N 1
ATOM 1944 C CA . ALA A 1 266 ? -5.008 -35.031 -8.602 1 97 266 ALA A CA 1
ATOM 1945 C C . ALA A 1 266 ? -5.195 -35.688 -7.23 1 97 266 ALA A C 1
ATOM 1947 O O . ALA A 1 266 ? -5.078 -36.906 -7.09 1 97 266 ALA A O 1
ATOM 1948 N N . GLU A 1 267 ? -5.41 -34.844 -6.246 1 96.56 267 GLU A N 1
ATOM 1949 C CA . GLU A 1 267 ? -5.652 -35.344 -4.895 1 96.56 267 GLU A CA 1
ATOM 1950 C C . GLU A 1 267 ? -6.836 -36.312 -4.859 1 96.56 267 GLU A C 1
ATOM 1952 O O . GLU A 1 267 ? -6.82 -37.281 -4.117 1 96.56 267 GLU A O 1
ATOM 1957 N N . GLN A 1 268 ? -7.793 -36.062 -5.719 1 96.19 268 GLN A N 1
ATOM 1958 C CA . GLN A 1 268 ? -9.016 -36.875 -5.758 1 96.19 268 GLN A CA 1
ATOM 1959 C C . GLN A 1 268 ? -8.867 -38.062 -6.703 1 96.19 268 GLN A C 1
ATOM 1961 O O . GLN A 1 268 ? -9.758 -38.906 -6.793 1 96.19 268 GLN A O 1
ATOM 1966 N N . GLY A 1 269 ? -7.852 -38.094 -7.434 1 95.81 269 GLY A N 1
ATOM 1967 C CA . GLY A 1 269 ? -7.605 -39.188 -8.344 1 95.81 269 GLY A CA 1
ATOM 1968 C C . GLY A 1 269 ? -8.43 -39.125 -9.609 1 95.81 269 GLY A C 1
ATOM 1969 O O . GLY A 1 269 ? -8.773 -40.156 -10.195 1 95.81 269 GLY A O 1
ATOM 1970 N N . LEU A 1 270 ? -8.719 -37.969 -10.07 1 95.88 270 LEU A N 1
ATOM 1971 C CA . LEU A 1 270 ? -9.492 -37.781 -11.297 1 95.88 270 LEU A CA 1
ATOM 1972 C C . LEU A 1 270 ? -8.625 -38.094 -12.523 1 95.88 270 LEU A C 1
ATOM 1974 O O . LEU A 1 270 ? -7.406 -37.906 -12.484 1 95.88 270 LEU A O 1
ATOM 1978 N N . ASP A 1 271 ? -9.289 -38.469 -13.586 1 94.12 271 ASP A N 1
ATOM 1979 C CA . ASP A 1 271 ? -8.547 -38.688 -14.828 1 94.12 271 ASP A CA 1
ATOM 1980 C C . ASP A 1 271 ? -8.188 -37.375 -15.492 1 94.12 271 ASP A C 1
ATOM 1982 O O . ASP A 1 271 ? -8.578 -36.312 -15.016 1 94.12 271 ASP A O 1
ATOM 1986 N N . ALA A 1 272 ? -7.453 -37.438 -16.578 1 92.75 272 ALA A N 1
ATOM 1987 C CA . ALA A 1 272 ? -6.859 -36.25 -17.188 1 92.75 272 ALA A CA 1
ATOM 1988 C C . ALA A 1 272 ? -7.938 -35.312 -17.719 1 92.75 272 ALA A C 1
ATOM 1990 O O . ALA A 1 272 ? -7.816 -34.094 -17.578 1 92.75 272 ALA A O 1
ATOM 1991 N N . GLU A 1 273 ? -8.945 -35.875 -18.328 1 94.12 273 GLU A N 1
ATOM 1992 C CA . GLU A 1 273 ? -10.016 -35.062 -18.875 1 94.12 273 GLU A CA 1
ATOM 1993 C C . GLU A 1 273 ? -10.773 -34.312 -17.781 1 94.12 273 GLU A C 1
ATOM 1995 O O . GLU A 1 273 ? -11.008 -33.125 -17.875 1 94.12 273 GLU A O 1
ATOM 2000 N N . ALA A 1 274 ? -11.141 -35.094 -16.781 1 96.12 274 ALA A N 1
ATOM 2001 C CA . ALA A 1 274 ? -11.852 -34.5 -15.656 1 96.12 274 ALA A CA 1
ATOM 2002 C C . ALA A 1 274 ? -10.992 -33.469 -14.938 1 96.12 274 ALA A C 1
ATOM 2004 O O . ALA A 1 274 ? -11.492 -32.438 -14.484 1 96.12 274 ALA A O 1
ATOM 2005 N N . ALA A 1 275 ? -9.719 -33.781 -14.797 1 97.38 275 ALA A N 1
ATOM 2006 C CA . ALA A 1 275 ? -8.789 -32.844 -14.156 1 97.38 275 ALA A CA 1
ATOM 2007 C C . ALA A 1 275 ? -8.695 -31.531 -14.93 1 97.38 275 ALA A C 1
ATOM 2009 O O . ALA A 1 275 ? -8.758 -30.453 -14.344 1 97.38 275 ALA A O 1
ATOM 2010 N N . LEU A 1 276 ? -8.602 -31.641 -16.219 1 97.81 276 LEU A N 1
ATOM 2011 C CA . LEU A 1 276 ? -8.492 -30.453 -17.062 1 97.81 276 LEU A CA 1
ATOM 2012 C C . LEU A 1 276 ? -9.773 -29.641 -17.016 1 97.81 276 LEU A C 1
ATOM 2014 O O . LEU A 1 276 ? -9.727 -28.406 -16.969 1 97.81 276 LEU A O 1
ATOM 2018 N N . LYS A 1 277 ? -10.883 -30.328 -17.047 1 97 277 LYS A N 1
ATOM 2019 C CA . LYS A 1 277 ? -12.172 -29.672 -16.953 1 97 277 LYS A CA 1
ATOM 2020 C C . LYS A 1 277 ? -12.281 -28.875 -15.648 1 97 277 LYS A C 1
ATOM 2022 O O . LYS A 1 277 ? -12.695 -27.719 -15.656 1 97 277 LYS A O 1
ATOM 2027 N N . LEU A 1 278 ? -11.922 -29.5 -14.586 1 97.81 278 LEU A N 1
ATOM 2028 C CA . LEU A 1 278 ? -11.969 -28.844 -13.289 1 97.81 278 LEU A CA 1
ATOM 2029 C C . LEU A 1 278 ? -11.016 -27.656 -13.242 1 97.81 278 LEU A C 1
ATOM 2031 O O . LEU A 1 278 ? -11.367 -26.578 -12.727 1 97.81 278 LEU A O 1
ATOM 2035 N N . GLY A 1 279 ? -9.812 -27.797 -13.727 1 98.44 279 GLY A N 1
ATOM 2036 C CA . GLY A 1 279 ? -8.852 -26.719 -13.789 1 98.44 279 GLY A CA 1
ATOM 2037 C C . GLY A 1 279 ? -9.383 -25.5 -14.531 1 98.44 279 GLY A C 1
ATOM 2038 O O . GLY A 1 279 ? -9.344 -24.375 -14.008 1 98.44 279 GLY A O 1
ATOM 2039 N N . VAL A 1 280 ? -9.914 -25.719 -15.703 1 97.75 280 VAL A N 1
ATOM 2040 C CA . VAL A 1 280 ? -10.43 -24.641 -16.531 1 97.75 280 VAL A CA 1
ATOM 2041 C C . VAL A 1 280 ? -11.625 -23.984 -15.844 1 97.75 280 VAL A C 1
ATOM 2043 O O . VAL A 1 280 ? -11.773 -22.766 -15.867 1 97.75 280 VAL A O 1
ATOM 2046 N N . ALA A 1 281 ? -12.43 -24.828 -15.242 1 97.12 281 ALA A N 1
ATOM 2047 C CA . ALA A 1 281 ? -13.578 -24.297 -14.516 1 97.12 281 ALA A CA 1
ATOM 2048 C C . ALA A 1 281 ? -13.133 -23.391 -13.375 1 97.12 281 ALA A C 1
ATOM 2050 O O . ALA A 1 281 ? -13.719 -22.328 -13.156 1 97.12 281 ALA A O 1
ATOM 2051 N N . CYS A 1 282 ? -12.133 -23.812 -12.633 1 98 282 CYS A N 1
ATOM 2052 C CA . CYS A 1 282 ? -11.609 -22.984 -11.547 1 98 282 CYS A CA 1
ATOM 2053 C C . CYS A 1 282 ? -11.031 -21.688 -12.078 1 98 282 CYS A C 1
ATOM 2055 O O . CYS A 1 282 ? -11.336 -20.609 -11.562 1 98 282 CYS A O 1
ATOM 2057 N N . GLY A 1 283 ? -10.227 -21.766 -13.125 1 97.19 283 GLY A N 1
ATOM 2058 C CA . GLY A 1 283 ? -9.68 -20.562 -13.727 1 97.19 283 GLY A CA 1
ATOM 2059 C C . GLY A 1 283 ? -10.742 -19.578 -14.188 1 97.19 283 GLY A C 1
ATOM 2060 O O . GLY A 1 283 ? -10.625 -18.375 -13.953 1 97.19 283 GLY A O 1
ATOM 2061 N N . THR A 1 284 ? -11.773 -20.109 -14.734 1 95.25 284 THR A N 1
ATOM 2062 C CA . THR A 1 284 ? -12.875 -19.281 -15.234 1 95.25 284 THR A CA 1
ATOM 2063 C C . THR A 1 284 ? -13.672 -18.688 -14.078 1 95.25 284 THR A C 1
ATOM 2065 O O . THR A 1 284 ? -14.086 -17.531 -14.133 1 95.25 284 THR A O 1
ATOM 2068 N N . SER A 1 285 ? -13.922 -19.469 -13.07 1 95.69 285 SER A N 1
ATOM 2069 C CA . SER A 1 285 ? -14.656 -18.984 -11.906 1 95.69 285 SER A CA 1
ATOM 2070 C C . SER A 1 285 ? -13.945 -17.781 -11.266 1 95.69 285 SER A C 1
ATOM 2072 O O . SER A 1 285 ? -14.602 -16.875 -10.75 1 95.69 285 SER A O 1
ATOM 2074 N N . ASN A 1 286 ? -12.633 -17.797 -11.312 1 95.5 286 ASN A N 1
ATOM 2075 C CA . ASN A 1 286 ? -11.828 -16.734 -10.727 1 95.5 286 ASN A CA 1
ATOM 2076 C C . ASN A 1 286 ? -12.047 -15.398 -11.453 1 95.5 286 ASN A C 1
ATOM 2078 O O . ASN A 1 286 ? -11.789 -14.336 -10.891 1 95.5 286 ASN A O 1
ATOM 2082 N N . LEU A 1 287 ? -12.555 -15.414 -12.703 1 91.19 287 LEU A N 1
ATOM 2083 C CA . LEU A 1 287 ? -12.836 -14.203 -13.469 1 91.19 287 LEU A CA 1
ATOM 2084 C C . LEU A 1 287 ? -13.852 -13.328 -12.742 1 91.19 287 LEU A C 1
ATOM 2086 O O . LEU A 1 287 ? -13.891 -12.117 -12.945 1 91.19 287 LEU A O 1
ATOM 2090 N N . PHE A 1 288 ? -14.594 -13.938 -11.875 1 90.56 288 PHE A N 1
ATOM 2091 C CA . PHE A 1 288 ? -15.703 -13.234 -11.242 1 90.56 288 PHE A CA 1
ATOM 2092 C C . PHE A 1 288 ? -15.398 -12.953 -9.781 1 90.56 288 PHE A C 1
ATOM 2094 O O . PHE A 1 288 ? -16.234 -12.406 -9.062 1 90.56 288 PHE A O 1
ATOM 2101 N N . ALA A 1 289 ? -14.234 -13.32 -9.359 1 91.19 289 ALA A N 1
ATOM 2102 C CA . ALA A 1 289 ? -13.859 -13.172 -7.957 1 91.19 289 ALA A CA 1
ATOM 2103 C C . ALA A 1 289 ? -13.188 -11.82 -7.711 1 91.19 289 ALA A C 1
ATOM 2105 O O . ALA A 1 289 ? -12.227 -11.469 -8.398 1 91.19 289 ALA A O 1
ATOM 2106 N N . PRO A 1 290 ? -13.625 -11.078 -6.711 1 86.06 290 PRO A N 1
ATOM 2107 C CA . PRO A 1 290 ? -12.93 -9.828 -6.383 1 86.06 290 PRO A CA 1
ATOM 2108 C C . PRO A 1 290 ? -11.531 -10.062 -5.824 1 86.06 290 PRO A C 1
ATOM 2110 O O . PRO A 1 290 ? -10.648 -9.219 -6 1 86.06 290 PRO A O 1
ATOM 2113 N N . GLU A 1 291 ? -11.367 -11.133 -5.109 1 91.88 291 GLU A N 1
ATOM 2114 C CA . GLU A 1 291 ? -10.07 -11.539 -4.582 1 91.88 291 GLU A CA 1
ATOM 2115 C C . GLU A 1 291 ? -9.547 -12.781 -5.305 1 91.88 291 GLU A C 1
ATOM 2117 O O . GLU A 1 291 ? -10.242 -13.797 -5.387 1 91.88 291 GLU A O 1
ATOM 2122 N N . PRO A 1 292 ? -8.359 -12.648 -5.805 1 92.62 292 PRO A N 1
ATOM 2123 C CA . PRO A 1 292 ? -7.812 -13.805 -6.512 1 92.62 292 PRO A CA 1
ATOM 2124 C C . PRO A 1 292 ? -7.855 -15.086 -5.672 1 92.62 292 PRO A C 1
ATOM 2126 O O . PRO A 1 292 ? -7.406 -15.086 -4.523 1 92.62 292 PRO A O 1
ATOM 2129 N N . GLY A 1 293 ? -8.383 -16.125 -6.246 1 96.06 293 GLY A N 1
ATOM 2130 C CA . GLY A 1 293 ? -8.43 -17.422 -5.609 1 96.06 293 GLY A CA 1
ATOM 2131 C C . GLY A 1 293 ? -9.703 -17.656 -4.824 1 96.06 293 GLY A C 1
ATOM 2132 O O . GLY A 1 293 ? -10.016 -18.797 -4.453 1 96.06 293 GLY A O 1
ATOM 2133 N N . ARG A 1 294 ? -10.461 -16.641 -4.57 1 95.94 294 ARG A N 1
ATOM 2134 C CA . ARG A 1 294 ? -11.664 -16.781 -3.752 1 95.94 294 ARG A CA 1
ATOM 2135 C C . ARG A 1 294 ? -12.922 -16.719 -4.609 1 95.94 294 ARG A C 1
ATOM 2137 O O . ARG A 1 294 ? -13.492 -15.641 -4.805 1 95.94 294 ARG A O 1
ATOM 2144 N N . PHE A 1 295 ? -13.367 -17.828 -5.07 1 94.81 295 PHE A N 1
ATOM 2145 C CA . PHE A 1 295 ? -14.586 -17.922 -5.867 1 94.81 295 PHE A CA 1
ATOM 2146 C C . PHE A 1 295 ? -15.625 -18.797 -5.184 1 94.81 295 PHE A C 1
ATOM 2148 O O . PHE A 1 295 ? -15.305 -19.531 -4.25 1 94.81 295 PHE A O 1
ATOM 2155 N N . GLU A 1 296 ? -16.844 -18.688 -5.645 1 93.69 296 GLU A N 1
ATOM 2156 C CA . GLU A 1 296 ? -17.969 -19.406 -5.039 1 93.69 296 GLU A CA 1
ATOM 2157 C C . GLU A 1 296 ? -18.141 -20.797 -5.641 1 93.69 296 GLU A C 1
ATOM 2159 O O . GLU A 1 296 ? -18.047 -20.969 -6.859 1 93.69 296 GLU A O 1
ATOM 2164 N N . SER A 1 297 ? -18.422 -21.75 -4.773 1 91.69 297 SER A N 1
ATOM 2165 C CA . SER A 1 297 ? -18.609 -23.125 -5.199 1 91.69 297 SER A CA 1
ATOM 2166 C C . SER A 1 297 ? -19.75 -23.25 -6.191 1 91.69 297 SER A C 1
ATOM 2168 O O . SER A 1 297 ? -19.672 -24.031 -7.141 1 91.69 297 SER A O 1
ATOM 2170 N N . ALA A 1 298 ? -20.781 -22.484 -5.926 1 92.62 298 ALA A N 1
ATOM 2171 C CA . ALA A 1 298 ? -21.938 -22.547 -6.816 1 92.62 298 ALA A CA 1
ATOM 2172 C C . ALA A 1 298 ? -21.547 -22.109 -8.234 1 92.62 298 ALA A C 1
ATOM 2174 O O . ALA A 1 298 ? -22.016 -22.703 -9.211 1 92.62 298 ALA A O 1
ATOM 2175 N N . ARG A 1 299 ? -20.75 -21.172 -8.336 1 91.56 299 ARG A N 1
ATOM 2176 C CA . ARG A 1 299 ? -20.297 -20.703 -9.641 1 91.56 299 ARG A CA 1
ATOM 2177 C C . ARG A 1 299 ? -19.391 -21.719 -10.312 1 91.56 299 ARG A C 1
ATOM 2179 O O . ARG A 1 299 ? -19.469 -21.938 -11.523 1 91.56 299 ARG A O 1
ATOM 2186 N N . LEU A 1 300 ? -18.594 -22.312 -9.547 1 95.31 300 LEU A N 1
ATOM 2187 C CA . LEU A 1 300 ? -17.688 -23.344 -10.062 1 95.31 300 LEU A CA 1
ATOM 2188 C C . LEU A 1 300 ? -18.484 -24.469 -10.734 1 95.31 300 LEU A C 1
ATOM 2190 O O . LEU A 1 300 ? -18.172 -24.875 -11.852 1 95.31 300 LEU A O 1
ATOM 2194 N N . ASN A 1 301 ? -19.484 -24.922 -10.117 1 93.75 301 ASN A N 1
ATOM 2195 C CA . ASN A 1 301 ? -20.312 -26.016 -10.648 1 93.75 301 ASN A CA 1
ATOM 2196 C C . ASN A 1 301 ? -21.016 -25.609 -11.945 1 93.75 301 ASN A C 1
ATOM 2198 O O . ASN A 1 301 ? -21.062 -26.391 -12.898 1 93.75 301 ASN A O 1
ATOM 2202 N N . SER A 1 302 ? -21.531 -24.391 -11.906 1 92.69 302 SER A N 1
ATOM 2203 C CA . SER A 1 302 ? -22.203 -23.875 -13.094 1 92.69 302 SER A CA 1
ATOM 2204 C C . SER A 1 302 ? -21.234 -23.766 -14.273 1 92.69 302 SER A C 1
ATOM 2206 O O . SER A 1 302 ? -21.578 -24.141 -15.398 1 92.69 302 SER A O 1
ATOM 2208 N N . ILE A 1 303 ? -20.094 -23.375 -14.031 1 94.06 303 ILE A N 1
ATOM 2209 C CA . ILE A 1 303 ? -19.109 -23.172 -15.086 1 94.06 303 ILE A CA 1
ATOM 2210 C C . ILE A 1 303 ? -18.562 -24.516 -15.57 1 94.06 303 ILE A C 1
ATOM 2212 O O . ILE A 1 303 ? -18.359 -24.719 -16.766 1 94.06 303 ILE A O 1
ATOM 2216 N N . ALA A 1 304 ? -18.391 -25.422 -14.68 1 94.25 304 ALA A N 1
ATOM 2217 C CA . ALA A 1 304 ? -17.859 -26.734 -15.031 1 94.25 304 ALA A CA 1
ATOM 2218 C C . ALA A 1 304 ? -18.75 -27.422 -16.078 1 94.25 304 ALA A C 1
ATOM 2220 O O . ALA A 1 304 ? -18.25 -28.109 -16.969 1 94.25 304 ALA A O 1
ATOM 2221 N N . SER A 1 305 ? -20 -27.172 -15.984 1 92.44 305 SER A N 1
ATOM 2222 C CA . SER A 1 305 ? -20.938 -27.797 -16.906 1 92.44 305 SER A CA 1
ATOM 2223 C C . SER A 1 305 ? -20.828 -27.203 -18.312 1 92.44 305 SER A C 1
ATOM 2225 O O . SER A 1 305 ? -21.312 -27.781 -19.281 1 92.44 305 SER A O 1
ATOM 2227 N N . ARG A 1 306 ? -20.141 -26.094 -18.391 1 93.69 306 ARG A N 1
ATOM 2228 C CA . ARG A 1 306 ? -20.047 -25.375 -19.672 1 93.69 306 ARG A CA 1
ATOM 2229 C C . ARG A 1 306 ? -18.672 -25.562 -20.281 1 93.69 306 ARG A C 1
ATOM 2231 O O . ARG A 1 306 ? -18.391 -25.016 -21.359 1 93.69 306 ARG A O 1
ATOM 2238 N N . VAL A 1 307 ? -17.844 -26.281 -19.656 1 96 307 VAL A N 1
ATOM 2239 C CA . VAL A 1 307 ? -16.5 -26.531 -20.172 1 96 307 VAL A CA 1
ATOM 2240 C C . VAL A 1 307 ? -16.531 -27.703 -21.141 1 96 307 VAL A C 1
ATOM 2242 O O . VAL A 1 307 ? -17.094 -28.766 -20.828 1 96 307 VAL A O 1
ATOM 2245 N N . VAL A 1 308 ? -15.922 -27.5 -22.312 1 95.12 308 VAL A N 1
ATOM 2246 C CA . VAL A 1 308 ? -15.836 -28.531 -23.344 1 95.12 308 VAL A CA 1
ATOM 2247 C C . VAL A 1 308 ? -14.414 -29.094 -23.406 1 95.12 308 VAL A C 1
ATOM 2249 O O . VAL A 1 308 ? -13.445 -28.328 -23.297 1 95.12 308 VAL A O 1
ATOM 2252 N N . VAL A 1 309 ? -14.312 -30.391 -23.547 1 95.25 309 VAL A N 1
ATOM 2253 C CA . VAL A 1 309 ? -13.016 -31.047 -23.672 1 95.25 309 VAL A CA 1
ATOM 2254 C C . VAL A 1 309 ? -12.938 -31.766 -25.031 1 95.25 309 VAL A C 1
ATOM 2256 O O . VAL A 1 309 ? -13.875 -32.438 -25.438 1 95.25 309 VAL A O 1
ATOM 2259 N N . GLU A 1 310 ? -11.836 -31.531 -25.719 1 93.94 310 GLU A N 1
ATOM 2260 C CA . GLU A 1 310 ? -11.633 -32.125 -27.031 1 93.94 310 GLU A CA 1
ATOM 2261 C C . GLU A 1 310 ? -10.266 -32.812 -27.141 1 93.94 310 GLU A C 1
ATOM 2263 O O . GLU A 1 310 ? -9.281 -32.312 -26.578 1 93.94 310 GLU A O 1
ATOM 2268 N N . ASP A 1 311 ? -10.227 -33.906 -27.891 1 93.19 311 ASP A N 1
ATOM 2269 C CA . ASP A 1 311 ? -8.953 -34.531 -28.188 1 93.19 311 ASP A CA 1
ATOM 2270 C C . ASP A 1 311 ? -8.211 -33.844 -29.312 1 93.19 311 ASP A C 1
ATOM 2272 O O . ASP A 1 311 ? -8.805 -33.531 -30.344 1 93.19 311 ASP A O 1
ATOM 2276 N N . ILE A 1 312 ? -7 -33.438 -29.141 1 88.69 312 ILE A N 1
ATOM 2277 C CA . ILE A 1 312 ? -6.223 -32.75 -30.156 1 88.69 312 ILE A CA 1
ATOM 2278 C C . ILE A 1 312 ? -5.699 -33.719 -31.188 1 88.69 312 ILE A C 1
ATOM 2280 O O . ILE A 1 312 ? -5.617 -33.406 -32.375 1 88.69 312 ILE A O 1
ATOM 2284 N N . LEU A 1 313 ? -5.18 -34.906 -30.984 1 70.44 313 LEU A N 1
ATOM 2285 C CA . LEU A 1 313 ? -4.574 -35.812 -31.938 1 70.44 313 LEU A CA 1
ATOM 2286 C C . LEU A 1 313 ? -5.633 -36.438 -32.844 1 70.44 313 LEU A C 1
ATOM 2288 O O . LEU A 1 313 ? -5.324 -36.844 -33.969 1 70.44 313 LEU A O 1
ATOM 2292 N N . THR A 1 314 ? -6.852 -36.531 -32.625 1 57.16 314 THR A N 1
ATOM 2293 C CA . THR A 1 314 ? -7.836 -37.125 -33.5 1 57.16 314 THR A CA 1
ATOM 2294 C C . THR A 1 314 ? -8.32 -36.094 -34.531 1 57.16 314 THR A C 1
ATOM 2296 O O . THR A 1 314 ? -9.078 -36.438 -35.438 1 57.16 314 THR A O 1
ATOM 2299 N N . LEU A 1 315 ? -8.172 -34.844 -34.438 1 46.28 315 LEU A N 1
ATOM 2300 C CA . LEU A 1 315 ? -8.812 -33.969 -35.406 1 46.28 315 LEU A CA 1
ATOM 2301 C C . LEU A 1 315 ? -8.141 -34.062 -36.781 1 46.28 315 LEU A C 1
ATOM 2303 O O . LEU A 1 315 ? -8.609 -33.469 -37.75 1 46.28 315 LEU A O 1
ATOM 2307 N N . ASN A 1 316 ? -6.93 -34.438 -36.938 1 41.69 316 ASN A N 1
ATOM 2308 C CA . ASN A 1 316 ? -6.473 -34.438 -38.344 1 41.69 316 ASN A CA 1
ATOM 2309 C C . ASN A 1 316 ? -7.309 -35.344 -39.219 1 41.69 316 ASN A C 1
ATOM 2311 O O . ASN A 1 316 ? -7.059 -35.469 -40.406 1 41.69 316 ASN A O 1
ATOM 2315 N N . SER A 1 317 ? -8.047 -36.344 -38.781 1 39.91 317 SER A N 1
ATOM 2316 C CA . SER A 1 317 ? -8.609 -37.156 -39.875 1 39.91 317 SER A CA 1
ATOM 2317 C C . SER A 1 317 ? -9.734 -36.406 -40.562 1 39.91 317 SER A C 1
ATOM 2319 O O . SER A 1 317 ? -10.219 -36.844 -41.625 1 39.91 317 SER A O 1
ATOM 2321 N N . VAL A 1 318 ? -10.594 -35.5 -40.062 1 38.34 318 VAL A N 1
ATOM 2322 C CA . VAL A 1 318 ? -11.828 -35.156 -40.75 1 38.34 318 VAL A CA 1
ATOM 2323 C C . VAL A 1 318 ? -11.586 -33.938 -41.656 1 38.34 318 VAL A C 1
ATOM 2325 O O . VAL A 1 318 ? -12.523 -33.375 -42.219 1 38.34 318 VAL A O 1
ATOM 2328 N N . PHE A 1 319 ? -10.609 -33.125 -41.625 1 37.75 319 PHE A N 1
ATOM 2329 C CA . PHE A 1 319 ? -10.609 -31.953 -42.469 1 37.75 319 PHE A CA 1
ATOM 2330 C C . PHE A 1 319 ? -10.414 -32.344 -43.938 1 37.75 319 PHE A C 1
ATOM 2332 O O . PHE A 1 319 ? -9.312 -32.719 -44.344 1 37.75 319 PHE A O 1
ATOM 2339 N N . SER A 1 320 ? -11.547 -32.969 -44.562 1 36.22 320 SER A N 1
ATOM 2340 C CA . SER A 1 320 ? -11.688 -32.969 -46.031 1 36.22 320 SER A CA 1
ATOM 2341 C C . SER A 1 320 ? -11.578 -31.531 -46.594 1 36.22 320 SER A C 1
ATOM 2343 O O . SER A 1 320 ? -12.039 -30.578 -45.938 1 36.22 320 SER A O 1
ATOM 2345 N N . PRO A 1 321 ? -10.82 -31.328 -47.625 1 35.62 321 PRO A N 1
ATOM 2346 C CA . PRO A 1 321 ? -10.664 -30.062 -48.344 1 35.62 321 PRO A CA 1
ATOM 2347 C C . PRO A 1 321 ? -12 -29.422 -48.719 1 35.62 321 PRO A C 1
ATOM 2349 O O . PRO A 1 321 ? -12.844 -30.094 -49.344 1 35.62 321 PRO A O 1
ATOM 2352 N N . LEU A 1 322 ? -12.641 -28.656 -47.969 1 30.45 322 LEU A N 1
ATOM 2353 C CA . LEU A 1 322 ? -13.781 -27.891 -48.469 1 30.45 322 LEU A CA 1
ATOM 2354 C C . LEU A 1 322 ? -13.5 -27.375 -49.875 1 30.45 322 LEU A C 1
ATOM 2356 O O . LEU A 1 322 ? -12.406 -26.875 -50.156 1 30.45 322 LEU A O 1
ATOM 2360 N N . LYS A 1 323 ? -14.383 -27.719 -50.844 1 37.06 323 LYS A N 1
ATOM 2361 C CA . LYS A 1 323 ? -14.57 -27.406 -52.25 1 37.06 323 LYS A CA 1
ATOM 2362 C C . LYS A 1 323 ? -14.414 -25.906 -52.5 1 37.06 323 LYS A C 1
ATOM 2364 O O . LYS A 1 323 ? -15.062 -25.094 -51.844 1 37.06 323 LYS A O 1
ATOM 2369 N N . SER A 1 324 ? -13.32 -25.422 -53 1 27.59 324 SER A N 1
ATOM 2370 C CA . SER A 1 324 ? -13.086 -24.109 -53.625 1 27.59 324 SER A CA 1
ATOM 2371 C C . SER A 1 324 ? -14.32 -23.625 -54.344 1 27.59 324 SER A C 1
ATOM 2373 O O . SER A 1 324 ? -14.898 -24.344 -55.156 1 27.59 324 SER A O 1
ATOM 2375 N N . ARG A 1 325 ? -15.227 -22.75 -53.719 1 35.28 325 ARG A N 1
ATOM 2376 C CA . ARG A 1 325 ? -16.234 -21.969 -54.438 1 35.28 325 ARG A CA 1
ATOM 2377 C C . ARG A 1 325 ? -15.648 -21.375 -55.719 1 35.28 325 ARG A C 1
ATOM 2379 O O . ARG A 1 325 ? -14.711 -20.562 -55.656 1 35.28 325 ARG A O 1
ATOM 2386 N N . ASN A 1 326 ? -15.547 -22.25 -56.75 1 29.66 326 ASN A N 1
ATOM 2387 C CA . ASN A 1 326 ? -15.32 -21.672 -58.094 1 29.66 326 ASN A CA 1
ATOM 2388 C C . ASN A 1 326 ? -16.203 -20.453 -58.344 1 29.66 326 ASN A C 1
ATOM 2390 O O . ASN A 1 326 ? -17.422 -20.562 -58.375 1 29.66 326 ASN A O 1
ATOM 2394 N N . ILE A 1 327 ? -15.914 -19.25 -57.688 1 30.56 327 ILE A N 1
ATOM 2395 C CA . ILE A 1 327 ? -16.484 -18 -58.156 1 30.56 327 ILE A CA 1
ATOM 2396 C C . ILE A 1 327 ? -16.422 -17.938 -59.688 1 30.56 327 ILE A C 1
ATOM 2398 O O . ILE A 1 327 ? -15.344 -18.031 -60.281 1 30.56 327 ILE A O 1
ATOM 2402 N N . PRO A 1 328 ? -17.531 -18.453 -60.219 1 33.78 328 PRO A N 1
ATOM 2403 C CA . PRO A 1 328 ? -17.562 -18.203 -61.688 1 33.78 328 PRO A CA 1
ATOM 2404 C C . PRO A 1 328 ? -17.109 -16.781 -62.031 1 33.78 328 PRO A C 1
ATOM 2406 O O . PRO A 1 328 ? -17.203 -15.883 -61.188 1 33.78 328 PRO A O 1
ATOM 2409 N N . ASN A 1 329 ? -16.328 -16.594 -63.094 1 26.59 329 ASN A N 1
ATOM 2410 C CA . ASN A 1 329 ? -16.156 -15.336 -63.812 1 26.59 329 ASN A CA 1
ATOM 2411 C C . ASN A 1 329 ? -17.5 -14.617 -64 1 26.59 329 ASN A C 1
ATOM 2413 O O . ASN A 1 329 ? -18.5 -15.25 -64.375 1 26.59 329 ASN A O 1
ATOM 2417 N N . MET B 1 1 ? 9.086 16.156 29.828 1 57.06 1 MET B N 1
ATOM 2418 C CA . MET B 1 1 ? 8.023 15.844 28.875 1 57.06 1 MET B CA 1
ATOM 2419 C C . MET B 1 1 ? 8.055 16.812 27.688 1 57.06 1 MET B C 1
ATOM 2421 O O . MET B 1 1 ? 8.422 17.984 27.844 1 57.06 1 MET B O 1
ATOM 2425 N N . ALA B 1 2 ? 7.836 16.266 26.531 1 70.94 2 ALA B N 1
ATOM 2426 C CA . ALA B 1 2 ? 7.977 17.141 25.375 1 70.94 2 ALA B CA 1
ATOM 2427 C C . ALA B 1 2 ? 7.012 18.328 25.469 1 70.94 2 ALA B C 1
ATOM 2429 O O . ALA B 1 2 ? 5.844 18.156 25.812 1 70.94 2 ALA B O 1
ATOM 2430 N N . LYS B 1 3 ? 7.57 19.453 25.234 1 89.25 3 LYS B N 1
ATOM 2431 C CA . LYS B 1 3 ? 6.762 20.672 25.234 1 89.25 3 LYS B CA 1
ATOM 2432 C C . LYS B 1 3 ? 5.938 20.797 23.953 1 89.25 3 LYS B C 1
ATOM 2434 O O . LYS B 1 3 ? 4.906 21.469 23.938 1 89.25 3 LYS B O 1
ATOM 2439 N N . LEU B 1 4 ? 6.359 20.141 22.938 1 97.94 4 LEU B N 1
ATOM 2440 C CA . LEU B 1 4 ? 5.652 20.141 21.656 1 97.94 4 LEU B CA 1
ATOM 2441 C C . LEU B 1 4 ? 4.918 18.828 21.438 1 97.94 4 LEU B C 1
ATOM 2443 O O . LEU B 1 4 ? 5.488 17.75 21.641 1 97.94 4 LEU B O 1
ATOM 2447 N N . MET B 1 5 ? 3.648 18.906 21.016 1 98.31 5 MET B N 1
ATOM 2448 C CA . MET B 1 5 ? 2.834 17.734 20.688 1 98.31 5 MET B CA 1
ATOM 2449 C C . MET B 1 5 ? 2.068 17.938 19.391 1 98.31 5 MET B C 1
ATOM 2451 O O . MET B 1 5 ? 1.637 19.047 19.094 1 98.31 5 MET B O 1
ATOM 2455 N N . THR B 1 6 ? 1.927 16.906 18.672 1 98.62 6 THR B N 1
ATOM 2456 C CA . THR B 1 6 ? 1.075 16.938 17.484 1 98.62 6 THR B CA 1
ATOM 2457 C C . THR B 1 6 ? -0.098 15.969 17.641 1 98.62 6 THR B C 1
ATOM 2459 O O . THR B 1 6 ? 0.02 14.945 18.312 1 98.62 6 THR B O 1
ATOM 2462 N N . VAL B 1 7 ? -1.219 16.375 17.078 1 98.69 7 VAL B N 1
ATOM 2463 C CA . VAL B 1 7 ? -2.389 15.508 17.031 1 98.69 7 VAL B CA 1
ATOM 2464 C C . VAL B 1 7 ? -2.812 15.289 15.586 1 98.69 7 VAL B C 1
ATOM 2466 O O . VAL B 1 7 ? -3.146 16.234 14.883 1 98.69 7 VAL B O 1
ATOM 2469 N N . THR B 1 8 ? -2.793 14.094 15.156 1 98.31 8 THR B N 1
ATOM 2470 C CA . THR B 1 8 ? -3.242 13.703 13.828 1 98.31 8 THR B CA 1
ATOM 2471 C C . THR B 1 8 ? -4.438 12.758 13.914 1 98.31 8 THR B C 1
ATOM 2473 O O . THR B 1 8 ? -4.27 11.547 14.086 1 98.31 8 THR B O 1
ATOM 2476 N N . ALA B 1 9 ? -5.578 13.297 13.625 1 98.06 9 ALA B N 1
ATOM 2477 C CA . ALA B 1 9 ? -6.773 12.469 13.773 1 98.06 9 ALA B CA 1
ATOM 2478 C C . ALA B 1 9 ? -6.938 11.523 12.594 1 98.06 9 ALA B C 1
ATOM 2480 O O . ALA B 1 9 ? -7.598 10.484 12.703 1 98.06 9 ALA B O 1
ATOM 2481 N N . ASN B 1 10 ? -6.398 11.891 11.469 1 97.5 10 ASN B N 1
ATOM 2482 C CA . ASN B 1 10 ? -6.531 11.086 10.266 1 97.5 10 ASN B CA 1
ATOM 2483 C C . ASN B 1 10 ? -5.168 10.734 9.672 1 97.5 10 ASN B C 1
ATOM 2485 O O . ASN B 1 10 ? -4.773 11.281 8.641 1 97.5 10 ASN B O 1
ATOM 2489 N N . THR B 1 11 ? -4.504 9.75 10.289 1 97.88 11 THR B N 1
ATOM 2490 C CA . THR B 1 11 ? -3.174 9.328 9.859 1 97.88 11 THR B CA 1
ATOM 2491 C C . THR B 1 11 ? -3.242 8.609 8.516 1 97.88 11 THR B C 1
ATOM 2493 O O . THR B 1 11 ? -4.324 8.234 8.062 1 97.88 11 THR B O 1
ATOM 2496 N N . ALA B 1 12 ? -2.107 8.555 7.918 1 96.56 12 ALA B N 1
ATOM 2497 C CA . ALA B 1 12 ? -2.008 7.906 6.613 1 96.56 12 ALA B CA 1
ATOM 2498 C C . ALA B 1 12 ? -0.666 7.195 6.457 1 96.56 12 ALA B C 1
ATOM 2500 O O . ALA B 1 12 ? 0.252 7.406 7.254 1 96.56 12 ALA B O 1
ATOM 2501 N N . ILE B 1 13 ? -0.592 6.293 5.586 1 94.19 13 ILE B N 1
ATOM 2502 C CA . ILE B 1 13 ? 0.636 5.703 5.062 1 94.19 13 ILE B CA 1
ATOM 2503 C C . ILE B 1 13 ? 0.84 6.137 3.613 1 94.19 13 ILE B C 1
ATOM 2505 O O . ILE B 1 13 ? -0.056 5.984 2.779 1 94.19 13 ILE B O 1
ATOM 2509 N N . ASP B 1 14 ? 1.98 6.711 3.393 1 92.75 14 ASP B N 1
ATOM 2510 C CA . ASP B 1 14 ? 2.293 7.125 2.027 1 92.75 14 ASP B CA 1
ATOM 2511 C C . ASP B 1 14 ? 3.111 6.055 1.306 1 92.75 14 ASP B C 1
ATOM 2513 O O . ASP B 1 14 ? 4.152 5.621 1.804 1 92.75 14 ASP B O 1
ATOM 2517 N N . LEU B 1 15 ? 2.602 5.625 0.191 1 92.56 15 LEU B N 1
ATOM 2518 C CA . LEU B 1 15 ? 3.348 4.758 -0.714 1 92.56 15 LEU B CA 1
ATOM 2519 C C . LEU B 1 15 ? 3.816 5.531 -1.943 1 92.56 15 LEU B C 1
ATOM 2521 O O . LEU B 1 15 ? 3.004 5.906 -2.791 1 92.56 15 LEU B O 1
ATOM 2525 N N . LEU B 1 16 ? 5.117 5.75 -2.021 1 91.62 16 LEU B N 1
ATOM 2526 C CA . LEU B 1 16 ? 5.719 6.461 -3.143 1 91.62 16 LEU B CA 1
ATOM 2527 C C . LEU B 1 16 ? 6.246 5.48 -4.188 1 91.62 16 LEU B C 1
ATOM 2529 O O . LEU B 1 16 ? 6.988 4.555 -3.855 1 91.62 16 LEU B O 1
ATOM 2533 N N . LEU B 1 17 ? 5.84 5.695 -5.395 1 92.75 17 LEU B N 1
ATOM 2534 C CA . LEU B 1 17 ? 6.285 4.859 -6.504 1 92.75 17 LEU B CA 1
ATOM 2535 C C . LEU B 1 17 ? 6.91 5.711 -7.605 1 92.75 17 LEU B C 1
ATOM 2537 O O . LEU B 1 17 ? 6.348 6.73 -8.008 1 92.75 17 LEU B O 1
ATOM 2541 N N . GLU B 1 18 ? 8.039 5.309 -8.047 1 92.31 18 GLU B N 1
ATOM 2542 C CA . GLU B 1 18 ? 8.648 5.895 -9.234 1 92.31 18 GLU B CA 1
ATOM 2543 C C . GLU B 1 18 ? 8.547 4.941 -10.43 1 92.31 18 GLU B C 1
ATOM 2545 O O . GLU B 1 18 ? 9 3.797 -10.352 1 92.31 18 GLU B O 1
ATOM 2550 N N . VAL B 1 19 ? 7.91 5.355 -11.438 1 92.44 19 VAL B N 1
ATOM 2551 C CA . VAL B 1 19 ? 7.797 4.566 -12.656 1 92.44 19 VAL B CA 1
ATOM 2552 C C . VAL B 1 19 ? 8.336 5.363 -13.844 1 92.44 19 VAL B C 1
ATOM 2554 O O . VAL B 1 19 ? 8.445 6.59 -13.781 1 92.44 19 VAL B O 1
ATOM 2557 N N . GLU B 1 20 ? 8.781 4.531 -14.836 1 90 20 GLU B N 1
ATOM 2558 C CA . GLU B 1 20 ? 9.234 5.164 -16.078 1 90 20 GLU B CA 1
ATOM 2559 C C . GLU B 1 20 ? 8.156 5.102 -17.156 1 90 20 GLU B C 1
ATOM 2561 O O . GLU B 1 20 ? 7.742 4.016 -17.562 1 90 20 GLU B O 1
ATOM 2566 N N . SER B 1 21 ? 7.559 6.258 -17.578 1 85.94 21 SER B N 1
ATOM 2567 C CA . SER B 1 21 ? 6.594 6.363 -18.672 1 85.94 21 SER B CA 1
ATOM 2568 C C . SER B 1 21 ? 5.301 5.625 -18.328 1 85.94 21 SER B C 1
ATOM 2570 O O . SER B 1 21 ? 4.949 4.641 -18.984 1 85.94 21 SER B O 1
ATOM 2572 N N . PHE B 1 22 ? 4.566 6.121 -17.438 1 87.5 22 PHE B N 1
ATOM 2573 C CA . PHE B 1 22 ? 3.299 5.52 -17.047 1 87.5 22 PHE B CA 1
ATOM 2574 C C . PHE B 1 22 ? 2.334 5.473 -18.234 1 87.5 22 PHE B C 1
ATOM 2576 O O . PHE B 1 22 ? 2.129 6.48 -18.906 1 87.5 22 PHE B O 1
ATOM 2583 N N . ALA B 1 23 ? 1.868 4.297 -18.5 1 81.25 23 ALA B N 1
ATOM 2584 C CA . ALA B 1 23 ? 0.833 4.125 -19.516 1 81.25 23 ALA B CA 1
ATOM 2585 C C . ALA B 1 23 ? -0.309 3.258 -19 1 81.25 23 ALA B C 1
ATOM 2587 O O . ALA B 1 23 ? -0.083 2.141 -18.516 1 81.25 23 ALA B O 1
ATOM 2588 N N . LEU B 1 24 ? -1.489 3.867 -19.141 1 79.44 24 LEU B N 1
ATOM 2589 C CA . LEU B 1 24 ? -2.668 3.145 -18.672 1 79.44 24 LEU B CA 1
ATOM 2590 C C . LEU B 1 24 ? -2.811 1.812 -19.406 1 79.44 24 LEU B C 1
ATOM 2592 O O . LEU B 1 24 ? -2.631 1.745 -20.625 1 79.44 24 LEU B O 1
ATOM 2596 N N . GLY B 1 25 ? -3.188 0.772 -18.688 1 79.62 25 GLY B N 1
ATOM 2597 C CA . GLY B 1 25 ? -3.459 -0.531 -19.266 1 79.62 25 GLY B CA 1
ATOM 2598 C C . GLY B 1 25 ? -2.227 -1.41 -19.359 1 79.62 25 GLY B C 1
ATOM 2599 O O . GLY B 1 25 ? -2.303 -2.541 -19.844 1 79.62 25 GLY B O 1
ATOM 2600 N N . GLU B 1 26 ? -1.156 -0.894 -18.844 1 84.44 26 GLU B N 1
ATOM 2601 C CA . GLU B 1 26 ? 0.098 -1.629 -18.969 1 84.44 26 GLU B CA 1
ATOM 2602 C C . GLU B 1 26 ? 0.507 -2.254 -17.625 1 84.44 26 GLU B C 1
ATOM 2604 O O . GLU B 1 26 ? -0.106 -1.98 -16.594 1 84.44 26 GLU B O 1
ATOM 2609 N N . THR B 1 27 ? 1.408 -3.152 -17.734 1 84.25 27 THR B N 1
ATOM 2610 C CA . THR B 1 27 ? 2.117 -3.682 -16.562 1 84.25 27 THR B CA 1
ATOM 2611 C C . THR B 1 27 ? 3.484 -3.02 -16.422 1 84.25 27 THR B C 1
ATOM 2613 O O . THR B 1 27 ? 4.312 -3.082 -17.328 1 84.25 27 THR B O 1
ATOM 2616 N N . LEU B 1 28 ? 3.635 -2.393 -15.328 1 90.31 28 LEU B N 1
ATOM 2617 C CA . LEU B 1 28 ? 4.848 -1.622 -15.078 1 90.31 28 LEU B CA 1
ATOM 2618 C C . LEU B 1 28 ? 5.586 -2.148 -13.852 1 90.31 28 LEU B C 1
ATOM 2620 O O . LEU B 1 28 ? 5.016 -2.885 -13.047 1 90.31 28 LEU B O 1
ATOM 2624 N N . SER B 1 29 ? 6.844 -1.787 -13.844 1 91.75 29 SER B N 1
ATOM 2625 C CA . SER B 1 29 ? 7.652 -1.997 -12.648 1 91.75 29 SER B CA 1
ATOM 2626 C C . SER B 1 29 ? 8.156 -0.673 -12.086 1 91.75 29 SER B C 1
ATOM 2628 O O . SER B 1 29 ? 8.703 0.153 -12.812 1 91.75 29 SER B O 1
ATOM 2630 N N . ALA B 1 30 ? 7.898 -0.532 -10.812 1 93.88 30 ALA B N 1
ATOM 2631 C CA . ALA B 1 30 ? 8.43 0.668 -10.164 1 93.88 30 ALA B CA 1
ATOM 2632 C C . ALA B 1 30 ? 9.945 0.587 -10.016 1 93.88 30 ALA B C 1
ATOM 2634 O O . ALA B 1 30 ? 10.477 -0.42 -9.547 1 93.88 30 ALA B O 1
ATOM 2635 N N . SER B 1 31 ? 10.617 1.601 -10.484 1 91.69 31 SER B N 1
ATOM 2636 C CA . SER B 1 31 ? 12.07 1.648 -10.344 1 91.69 31 SER B CA 1
ATOM 2637 C C . SER B 1 31 ? 12.469 1.881 -8.891 1 91.69 31 SER B C 1
ATOM 2639 O O . SER B 1 31 ? 13.578 1.521 -8.484 1 91.69 31 SER B O 1
ATOM 2641 N N . ARG B 1 32 ? 11.594 2.559 -8.188 1 88.44 32 ARG B N 1
ATOM 2642 C CA . ARG B 1 32 ? 11.766 2.82 -6.766 1 88.44 32 ARG B CA 1
ATOM 2643 C C . ARG B 1 32 ? 10.422 2.848 -6.043 1 88.44 32 ARG B C 1
ATOM 2645 O O . ARG B 1 32 ? 9.406 3.227 -6.625 1 88.44 32 ARG B O 1
ATOM 2652 N N . SER B 1 33 ? 10.508 2.371 -4.828 1 90.69 33 SER B N 1
ATOM 2653 C CA . SER B 1 33 ? 9.336 2.48 -3.965 1 90.69 33 SER B CA 1
ATOM 2654 C C . SER B 1 33 ? 9.734 2.736 -2.516 1 90.69 33 SER B C 1
ATOM 2656 O O . SER B 1 33 ? 10.805 2.311 -2.078 1 90.69 33 SER B O 1
ATOM 2658 N N . ALA B 1 34 ? 8.906 3.549 -1.864 1 88.88 34 ALA B N 1
ATOM 2659 C CA . ALA B 1 34 ? 9.117 3.838 -0.448 1 88.88 34 ALA B CA 1
ATOM 2660 C C . ALA B 1 34 ? 7.789 3.994 0.284 1 88.88 34 ALA B C 1
ATOM 2662 O O . ALA B 1 34 ? 6.797 4.438 -0.302 1 88.88 34 ALA B O 1
ATOM 2663 N N . GLU B 1 35 ? 7.816 3.574 1.498 1 89.94 35 GLU B N 1
ATOM 2664 C CA . GLU B 1 35 ? 6.637 3.693 2.352 1 89.94 35 GLU B CA 1
ATOM 2665 C C . GLU B 1 35 ? 6.965 4.438 3.643 1 89.94 35 GLU B C 1
ATOM 2667 O O . GLU B 1 35 ? 7.996 4.184 4.27 1 89.94 35 GLU B O 1
ATOM 2672 N N . PHE B 1 36 ? 6.055 5.406 4.012 1 90.38 36 PHE B N 1
ATOM 2673 C CA . PHE B 1 36 ? 6.258 6.199 5.219 1 90.38 36 PHE B CA 1
ATOM 2674 C C . PHE B 1 36 ? 4.945 6.371 5.977 1 90.38 36 PHE B C 1
ATOM 2676 O O . PHE B 1 36 ? 3.891 6.551 5.367 1 90.38 36 PHE B O 1
ATOM 2683 N N . ALA B 1 37 ? 5.078 6.258 7.363 1 94.19 37 ALA B N 1
ATOM 2684 C CA . ALA B 1 37 ? 3.967 6.77 8.156 1 94.19 37 ALA B CA 1
ATOM 2685 C C . ALA B 1 37 ? 3.791 8.273 7.953 1 94.19 37 ALA B C 1
ATOM 2687 O O . ALA B 1 37 ? 4.773 9.016 7.914 1 94.19 37 ALA B O 1
ATOM 2688 N N . CYS B 1 38 ? 2.521 8.609 7.742 1 95.12 38 CYS B N 1
ATOM 2689 C CA . CYS B 1 38 ? 2.301 10.016 7.426 1 95.12 38 CYS B CA 1
ATOM 2690 C C . CYS B 1 38 ? 0.997 10.516 8.039 1 95.12 38 CYS B C 1
ATOM 2692 O O . CYS B 1 38 ? 0.427 9.859 8.914 1 95.12 38 CYS B O 1
ATOM 2694 N N . GLY B 1 39 ? 0.561 11.602 7.527 1 95.69 39 GLY B N 1
ATOM 2695 C CA . GLY B 1 39 ? -0.434 12.492 8.102 1 95.69 39 GLY B CA 1
ATOM 2696 C C . GLY B 1 39 ? 0.125 13.859 8.461 1 95.69 39 GLY B C 1
ATOM 2697 O O . GLY B 1 39 ? 1.277 13.969 8.891 1 95.69 39 GLY B O 1
ATOM 2698 N N . LYS B 1 40 ? -0.742 14.758 8.312 1 96.69 40 LYS B N 1
ATOM 2699 C CA . LYS B 1 40 ? -0.204 16.109 8.469 1 96.69 40 LYS B CA 1
ATOM 2700 C C . LYS B 1 40 ? 0.513 16.266 9.805 1 96.69 40 LYS B C 1
ATOM 2702 O O . LYS B 1 40 ? 1.653 16.734 9.852 1 96.69 40 LYS B O 1
ATOM 2707 N N . GLY B 1 41 ? -0.071 15.867 10.844 1 98.12 41 GLY B N 1
ATOM 2708 C CA . GLY B 1 41 ? 0.545 16 12.156 1 98.12 41 GLY B CA 1
ATOM 2709 C C . GLY B 1 41 ? 1.793 15.156 12.32 1 98.12 41 GLY B C 1
ATOM 2710 O O . GLY B 1 41 ? 2.725 15.547 13.023 1 98.12 41 GLY B O 1
ATOM 2711 N N . ILE B 1 42 ? 1.779 14.023 11.75 1 98.12 42 ILE B N 1
ATOM 2712 C CA . ILE B 1 42 ? 2.957 13.164 11.766 1 98.12 42 ILE B CA 1
ATOM 2713 C C . ILE B 1 42 ? 4.102 13.844 11.016 1 98.12 42 ILE B C 1
ATOM 2715 O O . ILE B 1 42 ? 5.246 13.836 11.477 1 98.12 42 ILE B O 1
ATOM 2719 N N . ASN B 1 43 ? 3.773 14.43 9.914 1 97.5 43 ASN B N 1
ATOM 2720 C CA . ASN B 1 43 ? 4.785 15.164 9.156 1 97.5 43 ASN B CA 1
ATOM 2721 C C . ASN B 1 43 ? 5.328 16.344 9.953 1 97.5 43 ASN B C 1
ATOM 2723 O O . ASN B 1 43 ? 6.531 16.609 9.93 1 97.5 43 ASN B O 1
ATOM 2727 N N . VAL B 1 44 ? 4.445 17 10.625 1 98.69 44 VAL B N 1
ATOM 2728 C CA . VAL B 1 44 ? 4.867 18.094 11.492 1 98.69 44 VAL B CA 1
ATOM 2729 C C . VAL B 1 44 ? 5.836 17.578 12.547 1 98.69 44 VAL B C 1
ATOM 2731 O O . VAL B 1 44 ? 6.883 18.188 12.789 1 98.69 44 VAL B O 1
ATOM 2734 N N . ALA B 1 45 ? 5.52 16.484 13.148 1 98.44 45 ALA B N 1
ATOM 2735 C CA . ALA B 1 45 ? 6.359 15.914 14.195 1 98.44 45 ALA B CA 1
ATOM 2736 C C . ALA B 1 45 ? 7.742 15.555 13.656 1 98.44 45 ALA B C 1
ATOM 2738 O O . ALA B 1 45 ? 8.758 15.867 14.289 1 98.44 45 ALA B O 1
ATOM 2739 N N . LYS B 1 46 ? 7.77 14.953 12.539 1 98.12 46 LYS B N 1
ATOM 2740 C CA . LYS B 1 46 ? 9.047 14.617 11.914 1 98.12 46 LYS B CA 1
ATOM 2741 C C . LYS B 1 46 ? 9.875 15.867 11.648 1 98.12 46 LYS B C 1
ATOM 2743 O O . LYS B 1 46 ? 11.086 15.875 11.867 1 98.12 46 LYS B O 1
ATOM 2748 N N . ALA B 1 47 ? 9.203 16.875 11.203 1 98.31 47 ALA B N 1
ATOM 2749 C CA . ALA B 1 47 ? 9.891 18.125 10.891 1 98.31 47 ALA B CA 1
ATOM 2750 C C . ALA B 1 47 ? 10.414 18.797 12.156 1 98.31 47 ALA B C 1
ATOM 2752 O O . ALA B 1 47 ? 11.484 19.406 12.141 1 98.31 47 ALA B O 1
ATOM 2753 N N . ILE B 1 48 ? 9.648 18.719 13.211 1 98.31 48 ILE B N 1
ATOM 2754 C CA . ILE B 1 48 ? 10.117 19.219 14.5 1 98.31 48 ILE B CA 1
ATOM 2755 C C . ILE B 1 48 ? 11.375 18.484 14.922 1 98.31 48 ILE B C 1
ATOM 2757 O O . ILE B 1 48 ? 12.367 19.094 15.328 1 98.31 48 ILE B O 1
ATOM 2761 N N . GLU B 1 49 ? 11.344 17.203 14.773 1 97.81 49 GLU B N 1
ATOM 2762 C CA . GLU B 1 49 ? 12.508 16.391 15.094 1 97.81 49 GLU B CA 1
ATOM 2763 C C . GLU B 1 49 ? 13.703 16.766 14.219 1 97.81 49 GLU B C 1
ATOM 2765 O O . GLU B 1 49 ? 14.836 16.812 14.695 1 97.81 49 GLU B O 1
ATOM 2770 N N . SER B 1 50 ? 13.469 17.031 12.977 1 97.5 50 SER B N 1
ATOM 2771 C CA . SER B 1 50 ? 14.523 17.406 12.039 1 97.5 50 SER B CA 1
ATOM 2772 C C . SER B 1 50 ? 15.234 18.688 12.484 1 97.5 50 SER B C 1
ATOM 2774 O O . SER B 1 50 ? 16.359 18.953 12.078 1 97.5 50 SER B O 1
ATOM 2776 N N . GLN B 1 51 ? 14.547 19.453 13.297 1 97.19 51 GLN B N 1
ATOM 2777 C CA . GLN B 1 51 ? 15.117 20.688 13.82 1 97.19 51 GLN B CA 1
ATOM 2778 C C . GLN B 1 51 ? 15.883 20.438 15.117 1 97.19 51 GLN B C 1
ATOM 2780 O O . GLN B 1 51 ? 16.453 21.359 15.703 1 97.19 51 GLN B O 1
ATOM 2785 N N . GLY B 1 52 ? 15.82 19.25 15.594 1 96.12 52 GLY B N 1
ATOM 2786 C CA . GLY B 1 52 ? 16.531 18.875 16.812 1 96.12 52 GLY B CA 1
ATOM 2787 C C . GLY B 1 52 ? 15.664 18.984 18.047 1 96.12 52 GLY B C 1
ATOM 2788 O O . GLY B 1 52 ? 16.172 18.891 19.172 1 96.12 52 GLY B O 1
ATOM 2789 N N . SER B 1 53 ? 14.383 19.172 17.938 1 96.94 53 SER B N 1
ATOM 2790 C CA . SER B 1 53 ? 13.484 19.344 19.078 1 96.94 53 SER B CA 1
ATOM 2791 C C . SER B 1 53 ? 12.758 18.047 19.406 1 96.94 53 SER B C 1
ATOM 2793 O O . SER B 1 53 ? 12.625 17.172 18.547 1 96.94 53 SER B O 1
ATOM 2795 N N . GLU B 1 54 ? 12.336 17.938 20.672 1 97.31 54 GLU B N 1
ATOM 2796 C CA . GLU B 1 54 ? 11.555 16.781 21.094 1 97.31 54 GLU B CA 1
ATOM 2797 C C . GLU B 1 54 ? 10.07 16.984 20.812 1 97.31 54 GLU B C 1
ATOM 2799 O O . GLU B 1 54 ? 9.562 18.094 20.922 1 97.31 54 GLU B O 1
ATOM 2804 N N . VAL B 1 55 ? 9.414 15.883 20.469 1 98.12 55 VAL B N 1
ATOM 2805 C CA . VAL B 1 55 ? 8 16.016 20.141 1 98.12 55 VAL B CA 1
ATOM 2806 C C . VAL B 1 55 ? 7.273 14.711 20.484 1 98.12 55 VAL B C 1
ATOM 2808 O O . VAL B 1 55 ? 7.84 13.617 20.344 1 98.12 55 VAL B O 1
ATOM 2811 N N . LEU B 1 56 ? 6.07 14.867 20.969 1 98 56 LEU B N 1
ATOM 2812 C CA . LEU B 1 56 ? 5.16 13.75 21.203 1 98 56 LEU B CA 1
ATOM 2813 C C . LEU B 1 56 ? 4.059 13.719 20.156 1 98 56 LEU B C 1
ATOM 2815 O O . LEU B 1 56 ? 3.346 14.703 19.953 1 98 56 LEU B O 1
ATOM 2819 N N . CYS B 1 57 ? 3.914 12.562 19.484 1 97.38 57 CYS B N 1
ATOM 2820 C CA . CYS B 1 57 ? 2.889 12.383 18.469 1 97.38 57 CYS B CA 1
ATOM 2821 C C . CYS B 1 57 ? 1.657 11.695 19.047 1 97.38 57 CYS B C 1
ATOM 2823 O O . CYS B 1 57 ? 1.749 10.586 19.562 1 97.38 57 CYS B O 1
ATOM 2825 N N . LEU B 1 58 ? 0.597 12.398 18.906 1 97.88 58 LEU B N 1
ATOM 2826 C CA . LEU B 1 58 ? -0.699 11.852 19.281 1 97.88 58 LEU B CA 1
ATOM 2827 C C . LEU B 1 58 ? -1.616 11.734 18.078 1 97.88 58 LEU B C 1
ATOM 2829 O O . LEU B 1 58 ? -1.365 12.359 17.047 1 97.88 58 LEU B O 1
ATOM 2833 N N . GLY B 1 59 ? -2.643 10.914 18.219 1 98.25 59 GLY B N 1
ATOM 2834 C CA . GLY B 1 59 ? -3.588 10.703 17.141 1 98.25 59 GLY B CA 1
ATOM 2835 C C . GLY B 1 59 ? -4.109 9.273 17.078 1 98.25 59 GLY B C 1
ATOM 2836 O O . GLY B 1 59 ? -4.012 8.531 18.062 1 98.25 59 GLY B O 1
ATOM 2837 N N . PHE B 1 60 ? -4.762 8.977 15.938 1 98.56 60 PHE B N 1
ATOM 2838 C CA . PHE B 1 60 ? -5.285 7.629 15.727 1 98.56 60 PHE B CA 1
ATOM 2839 C C . PHE B 1 60 ? -4.348 6.816 14.844 1 98.56 60 PHE B C 1
ATOM 2841 O O . PHE B 1 60 ? -3.654 7.375 13.992 1 98.56 60 PHE B O 1
ATOM 2848 N N . ALA B 1 61 ? -4.312 5.512 15.102 1 97.38 61 ALA B N 1
ATOM 2849 C CA . ALA B 1 61 ? -3.705 4.543 14.188 1 97.38 61 ALA B CA 1
ATOM 2850 C C . ALA B 1 61 ? -4.586 3.305 14.039 1 97.38 61 ALA B C 1
ATOM 2852 O O . ALA B 1 61 ? -5.152 2.818 15.023 1 97.38 61 ALA B O 1
ATOM 2853 N N . GLY B 1 62 ? -4.75 2.875 12.805 1 95.81 62 GLY B N 1
ATOM 2854 C CA . GLY B 1 62 ? -5.461 1.62 12.609 1 95.81 62 GLY B CA 1
ATOM 2855 C C . GLY B 1 62 ? -4.73 0.428 13.203 1 95.81 62 GLY B C 1
ATOM 2856 O O . GLY B 1 62 ? -3.508 0.323 13.094 1 95.81 62 GLY B O 1
ATOM 2857 N N . ALA B 1 63 ? -5.473 -0.437 13.781 1 92.75 63 ALA B N 1
ATOM 2858 C CA . ALA B 1 63 ? -4.914 -1.603 14.461 1 92.75 63 ALA B CA 1
ATOM 2859 C C . ALA B 1 63 ? -4.07 -2.443 13.508 1 92.75 63 ALA B C 1
ATOM 2861 O O . ALA B 1 63 ? -3.064 -3.031 13.914 1 92.75 63 ALA B O 1
ATOM 2862 N N . ARG B 1 64 ? -4.406 -2.451 12.297 1 85 64 ARG B N 1
ATOM 2863 C CA . ARG B 1 64 ? -3.711 -3.283 11.32 1 85 64 ARG B CA 1
ATOM 2864 C C . ARG B 1 64 ? -2.521 -2.541 10.719 1 85 64 ARG B C 1
ATOM 2866 O O . ARG B 1 64 ? -1.897 -3.023 9.773 1 85 64 ARG B O 1
ATOM 2873 N N . SER B 1 65 ? -2.248 -1.354 11.273 1 89.25 65 SER B N 1
ATOM 2874 C CA . SER B 1 65 ? -1.173 -0.537 10.727 1 89.25 65 SER B CA 1
ATOM 2875 C C . SER B 1 65 ? -0.246 -0.029 11.82 1 89.25 65 SER B C 1
ATOM 2877 O O . SER B 1 65 ? 0.642 0.787 11.57 1 89.25 65 SER B O 1
ATOM 2879 N N . VAL B 1 66 ? -0.428 -0.448 12.969 1 88.88 66 VAL B N 1
ATOM 2880 C CA . VAL B 1 66 ? 0.2 0.172 14.133 1 88.88 66 VAL B CA 1
ATOM 2881 C C . VAL B 1 66 ? 1.719 0.046 14.031 1 88.88 66 VAL B C 1
ATOM 2883 O O . VAL B 1 66 ? 2.453 0.94 14.453 1 88.88 66 VAL B O 1
ATOM 2886 N N . ASP B 1 67 ? 2.25 -0.953 13.414 1 84.25 67 ASP B N 1
ATOM 2887 C CA . ASP B 1 67 ? 3.686 -1.19 13.312 1 84.25 67 ASP B CA 1
ATOM 2888 C C . ASP B 1 67 ? 4.371 -0.078 12.516 1 84.25 67 ASP B C 1
ATOM 2890 O O . ASP B 1 67 ? 5.52 0.269 12.789 1 84.25 67 ASP B O 1
ATOM 2894 N N . ALA B 1 68 ? 3.695 0.438 11.594 1 86.81 68 ALA B N 1
ATOM 2895 C CA . ALA B 1 68 ? 4.258 1.514 10.781 1 86.81 68 ALA B CA 1
ATOM 2896 C C . ALA B 1 68 ? 4.516 2.76 11.625 1 86.81 68 ALA B C 1
ATOM 2898 O O . ALA B 1 68 ? 5.473 3.494 11.383 1 86.81 68 ALA B O 1
ATOM 2899 N N . PHE B 1 69 ? 3.734 2.945 12.586 1 92.88 69 PHE B N 1
ATOM 2900 C CA . PHE B 1 69 ? 3.838 4.145 13.406 1 92.88 69 PHE B CA 1
ATOM 2901 C C . PHE B 1 69 ? 4.781 3.92 14.586 1 92.88 69 PHE B C 1
ATOM 2903 O O . PHE B 1 69 ? 5.41 4.863 15.07 1 92.88 69 PHE B O 1
ATOM 2910 N N . HIS B 1 70 ? 4.887 2.689 14.969 1 86.88 70 HIS B N 1
ATOM 2911 C CA . HIS B 1 70 ? 5.871 2.365 16 1 86.88 70 HIS B CA 1
ATOM 2912 C C . HIS B 1 70 ? 7.289 2.631 15.5 1 86.88 70 HIS B C 1
ATOM 2914 O O . HIS B 1 70 ? 8.156 3.021 16.281 1 86.88 70 HIS B O 1
ATOM 2920 N N . ALA B 1 71 ? 7.461 2.553 14.297 1 84.12 71 ALA B N 1
ATOM 2921 C CA . ALA B 1 71 ? 8.773 2.721 13.68 1 84.12 71 ALA B CA 1
ATOM 2922 C C . ALA B 1 71 ? 9.195 4.188 13.688 1 84.12 71 ALA B C 1
ATOM 2924 O O . ALA B 1 71 ? 10.367 4.504 13.445 1 84.12 71 ALA B O 1
ATOM 2925 N N . LEU B 1 72 ? 8.258 5.074 14.023 1 92.38 72 LEU B N 1
ATOM 2926 C CA . LEU B 1 72 ? 8.547 6.504 14.078 1 92.38 72 LEU B CA 1
ATOM 2927 C C . LEU B 1 72 ? 9.344 6.848 15.336 1 92.38 72 LEU B C 1
ATOM 2929 O O . LEU B 1 72 ? 9.969 7.906 15.398 1 92.38 72 LEU B O 1
ATOM 2933 N N . GLN B 1 73 ? 9.289 5.973 16.297 1 93.75 73 GLN B N 1
ATOM 2934 C CA . GLN B 1 73 ? 9.836 6.285 17.609 1 93.75 73 GLN B CA 1
ATOM 2935 C C . GLN B 1 73 ? 11.352 6.434 17.547 1 93.75 73 GLN B C 1
ATOM 2937 O O . GLN B 1 73 ? 12.047 5.578 17 1 93.75 73 GLN B O 1
ATOM 2942 N N . THR B 1 74 ? 11.82 7.504 18.031 1 94.19 74 THR B N 1
ATOM 2943 C CA . THR B 1 74 ? 13.234 7.785 18.234 1 94.19 74 THR B CA 1
ATOM 2944 C C . THR B 1 74 ? 13.469 8.383 19.625 1 94.19 74 THR B C 1
ATOM 2946 O O . THR B 1 74 ? 12.586 8.336 20.484 1 94.19 74 THR B O 1
ATOM 2949 N N . GLU B 1 75 ? 14.703 8.883 19.812 1 92.56 75 GLU B N 1
ATOM 2950 C CA . GLU B 1 75 ? 15.008 9.562 21.062 1 92.56 75 GLU B CA 1
ATOM 2951 C C . GLU B 1 75 ? 14.25 10.883 21.188 1 92.56 75 GLU B C 1
ATOM 2953 O O . GLU B 1 75 ? 13.898 11.305 22.281 1 92.56 75 GLU B O 1
ATOM 2958 N N . ARG B 1 76 ? 13.891 11.461 20.078 1 96.25 76 ARG B N 1
ATOM 2959 C CA . ARG B 1 76 ? 13.32 12.805 20.125 1 96.25 76 ARG B CA 1
ATOM 2960 C C . ARG B 1 76 ? 11.867 12.797 19.672 1 96.25 76 ARG B C 1
ATOM 2962 O O . ARG B 1 76 ? 11.141 13.766 19.875 1 96.25 76 ARG B O 1
ATOM 2969 N N . LEU B 1 77 ? 11.461 11.734 19.078 1 97.5 77 LEU B N 1
ATOM 2970 C CA . LEU B 1 77 ? 10.078 11.594 18.641 1 97.5 77 LEU B CA 1
ATOM 2971 C C . LEU B 1 77 ? 9.422 10.375 19.281 1 97.5 77 LEU B C 1
ATOM 2973 O O . LEU B 1 77 ? 9.773 9.234 18.984 1 97.5 77 LEU B O 1
ATOM 2977 N N . THR B 1 78 ? 8.508 10.648 20.172 1 97 78 THR B N 1
ATOM 2978 C CA . THR B 1 78 ? 7.75 9.586 20.828 1 97 78 THR B CA 1
ATOM 2979 C C . THR B 1 78 ? 6.305 9.57 20.344 1 97 78 THR B C 1
ATOM 2981 O O . THR B 1 78 ? 5.805 10.578 19.828 1 97 78 THR B O 1
ATOM 2984 N N . THR B 1 79 ? 5.719 8.422 20.438 1 96.56 79 THR B N 1
ATOM 2985 C CA . THR B 1 79 ? 4.34 8.289 20 1 96.56 79 THR B CA 1
ATOM 2986 C C . THR B 1 79 ? 3.455 7.746 21.109 1 96.56 79 THR B C 1
ATOM 2988 O O . THR B 1 79 ? 3.908 6.949 21.938 1 96.56 79 THR B O 1
ATOM 2991 N N . ASP B 1 80 ? 2.309 8.242 21.234 1 96.88 80 ASP B N 1
ATOM 2992 C CA . ASP B 1 80 ? 1.216 7.723 22.047 1 96.88 80 ASP B CA 1
ATOM 2993 C C . ASP B 1 80 ? -0.107 7.762 21.297 1 96.88 80 ASP B C 1
ATOM 2995 O O . ASP B 1 80 ? -0.996 8.555 21.625 1 96.88 80 ASP B O 1
ATOM 2999 N N . LEU B 1 81 ? -0.215 6.863 20.359 1 97.69 81 LEU B N 1
ATOM 3000 C CA . LEU B 1 81 ? -1.354 6.848 19.438 1 97.69 81 LEU B CA 1
ATOM 3001 C C . LEU B 1 81 ? -2.496 6.016 20.016 1 97.69 81 LEU B C 1
ATOM 3003 O O . LEU B 1 81 ? -2.262 5 20.672 1 97.69 81 LEU B O 1
ATOM 3007 N N . THR B 1 82 ? -3.666 6.492 19.766 1 98.19 82 THR B N 1
ATOM 3008 C CA . THR B 1 82 ? -4.871 5.727 20.078 1 98.19 82 THR B CA 1
ATOM 3009 C C . THR B 1 82 ? -5.184 4.742 18.953 1 98.19 82 THR B C 1
ATOM 3011 O O . THR B 1 82 ? -5.531 5.148 17.844 1 98.19 82 THR B O 1
ATOM 3014 N N . VAL B 1 83 ? -5.07 3.457 19.297 1 97.44 83 VAL B N 1
ATOM 3015 C CA . VAL B 1 83 ? -5.285 2.428 18.281 1 97.44 83 VAL B CA 1
ATOM 3016 C C . VAL B 1 83 ? -6.785 2.213 18.078 1 97.44 83 VAL B C 1
ATOM 3018 O O . VAL B 1 83 ? -7.535 2.064 19.047 1 97.44 83 VAL B O 1
ATOM 3021 N N . VAL B 1 84 ? -7.238 2.24 16.844 1 98.06 84 VAL B N 1
ATOM 3022 C CA . VAL B 1 84 ? -8.641 2.045 16.516 1 98.06 84 VAL B CA 1
ATOM 3023 C C . VAL B 1 84 ? -8.789 0.843 15.586 1 98.06 84 VAL B C 1
ATOM 3025 O O . VAL B 1 84 ? -7.801 0.361 15.023 1 98.06 84 VAL B O 1
ATOM 3028 N N . SER B 1 85 ? -10 0.377 15.438 1 95.44 85 SER B N 1
ATOM 3029 C CA . SER B 1 85 ? -10.25 -0.768 14.562 1 95.44 85 SER B CA 1
ATOM 3030 C C . SER B 1 85 ? -10.031 -0.408 13.102 1 95.44 85 SER B C 1
ATOM 3032 O O . SER B 1 85 ? -10.32 0.715 12.68 1 95.44 85 SER B O 1
ATOM 3034 N N . GLY B 1 86 ? -9.469 -1.423 12.391 1 91.25 86 GLY B N 1
ATOM 3035 C CA . GLY B 1 86 ? -9.297 -1.237 10.961 1 91.25 86 GLY B CA 1
ATOM 3036 C C . GLY B 1 86 ? -7.867 -0.925 10.57 1 91.25 86 GLY B C 1
ATOM 3037 O O . GLY B 1 86 ? -6.934 -1.227 11.312 1 91.25 86 GLY B O 1
ATOM 3038 N N . LYS B 1 87 ? -7.77 -0.358 9.344 1 90.81 87 LYS B N 1
ATOM 3039 C CA . LYS B 1 87 ? -6.461 -0.059 8.773 1 90.81 87 LYS B CA 1
ATOM 3040 C C . LYS B 1 87 ? -6.316 1.433 8.484 1 90.81 87 LYS B C 1
ATOM 3042 O O . LYS B 1 87 ? -7.277 2.088 8.078 1 90.81 87 LYS B O 1
ATOM 3047 N N . THR B 1 88 ? -5.137 1.908 8.734 1 95.06 88 THR B N 1
ATOM 3048 C CA . THR B 1 88 ? -4.832 3.27 8.305 1 95.06 88 THR B CA 1
ATOM 3049 C C . THR B 1 88 ? -4.844 3.371 6.785 1 95.06 88 THR B C 1
ATOM 3051 O O . THR B 1 88 ? -4.359 2.473 6.094 1 95.06 88 THR B O 1
ATOM 3054 N N . ARG B 1 89 ? -5.344 4.445 6.312 1 93.94 89 ARG B N 1
ATOM 3055 C CA . ARG B 1 89 ? -5.426 4.656 4.871 1 93.94 89 ARG B CA 1
ATOM 3056 C C . ARG B 1 89 ? -4.035 4.703 4.246 1 93.94 89 ARG B C 1
ATOM 3058 O O . ARG B 1 89 ? -3.07 5.105 4.898 1 93.94 89 ARG B O 1
ATOM 3065 N N . THR B 1 90 ? -3.977 4.316 2.959 1 93.12 90 THR B N 1
ATOM 3066 C CA . THR B 1 90 ? -2.754 4.418 2.172 1 93.12 90 THR B CA 1
ATOM 3067 C C . THR B 1 90 ? -2.916 5.434 1.046 1 93.12 90 THR B C 1
ATOM 3069 O O . THR B 1 90 ? -3.861 5.352 0.259 1 93.12 90 THR B O 1
ATOM 3072 N N . ASN B 1 91 ? -2.039 6.402 1.055 1 92.56 91 ASN B N 1
ATOM 3073 C CA . ASN B 1 91 ? -1.943 7.324 -0.07 1 92.56 91 ASN B CA 1
ATOM 3074 C C . ASN B 1 91 ? -0.872 6.887 -1.065 1 92.56 91 ASN B C 1
ATOM 3076 O O . ASN B 1 91 ? 0.253 6.574 -0.673 1 92.56 91 ASN B O 1
ATOM 3080 N N . ILE B 1 92 ? -1.262 6.859 -2.316 1 93.06 92 ILE B N 1
ATOM 3081 C CA . ILE B 1 92 ? -0.295 6.488 -3.342 1 93.06 92 ILE B CA 1
ATOM 3082 C C . ILE B 1 92 ? 0.171 7.734 -4.09 1 93.06 92 ILE B C 1
ATOM 3084 O O . ILE B 1 92 ? -0.648 8.531 -4.551 1 93.06 92 ILE B O 1
ATOM 3088 N N . THR B 1 93 ? 1.389 7.918 -4.129 1 90.19 93 THR B N 1
ATOM 3089 C CA . THR B 1 93 ? 1.999 8.93 -4.988 1 90.19 93 THR B CA 1
ATOM 3090 C C . THR B 1 93 ? 2.783 8.266 -6.121 1 90.19 93 THR B C 1
ATOM 3092 O O . THR B 1 93 ? 3.752 7.547 -5.875 1 90.19 93 THR B O 1
ATOM 3095 N N . LEU B 1 94 ? 2.369 8.477 -7.309 1 91.06 94 LEU B N 1
ATOM 3096 C CA . LEU B 1 94 ? 3.029 7.957 -8.5 1 91.06 94 LEU B CA 1
ATOM 3097 C C . LEU B 1 94 ? 3.836 9.047 -9.195 1 91.06 94 LEU B C 1
ATOM 3099 O O . LEU B 1 94 ? 3.266 9.992 -9.75 1 91.06 94 LEU B O 1
ATOM 3103 N N . HIS B 1 95 ? 5.109 8.914 -9.148 1 88.75 95 HIS B N 1
ATOM 3104 C CA . HIS B 1 95 ? 6 9.828 -9.859 1 88.75 95 HIS B CA 1
ATOM 3105 C C . HIS B 1 95 ? 6.438 9.242 -11.195 1 88.75 95 HIS B C 1
ATOM 3107 O O . HIS B 1 95 ? 7.09 8.195 -11.242 1 88.75 95 HIS B O 1
ATOM 3113 N N . ASP B 1 96 ? 6.094 9.875 -12.242 1 90.44 96 ASP B N 1
ATOM 3114 C CA . ASP B 1 96 ? 6.551 9.484 -13.57 1 90.44 96 ASP B CA 1
ATOM 3115 C C . ASP B 1 96 ? 7.852 10.195 -13.93 1 90.44 96 ASP B C 1
ATOM 3117 O O . ASP B 1 96 ? 7.84 11.383 -14.273 1 90.44 96 ASP B O 1
ATOM 3121 N N . SER B 1 97 ? 8.922 9.516 -13.992 1 87.56 97 SER B N 1
ATOM 3122 C CA . SER B 1 97 ? 10.234 10.125 -14.164 1 87.56 97 SER B CA 1
ATOM 3123 C C . SER B 1 97 ? 10.414 10.656 -15.578 1 87.56 97 SER B C 1
ATOM 3125 O O . SER B 1 97 ? 11.203 11.578 -15.812 1 87.56 97 SER B O 1
ATOM 3127 N N . ALA B 1 98 ? 9.727 10.102 -16.562 1 87.88 98 ALA B N 1
ATOM 3128 C CA . ALA B 1 98 ? 9.852 10.562 -17.938 1 87.88 98 ALA B CA 1
ATOM 3129 C C . ALA B 1 98 ? 9.195 11.938 -18.125 1 87.88 98 ALA B C 1
ATOM 3131 O O . ALA B 1 98 ? 9.766 12.82 -18.766 1 87.88 98 ALA B O 1
ATOM 3132 N N . SER B 1 99 ? 8.07 12.227 -17.531 1 84.19 99 SER B N 1
ATOM 3133 C CA . SER B 1 99 ? 7.34 13.484 -17.688 1 84.19 99 SER B CA 1
ATOM 3134 C C . SER B 1 99 ? 7.609 14.422 -16.516 1 84.19 99 SER B C 1
ATOM 3136 O O . SER B 1 99 ? 7.359 15.625 -16.609 1 84.19 99 SER B O 1
ATOM 3138 N N . GLY B 1 100 ? 7.988 13.852 -15.375 1 81.88 100 GLY B N 1
ATOM 3139 C CA . GLY B 1 100 ? 8.195 14.633 -14.164 1 81.88 100 GLY B CA 1
ATOM 3140 C C . GLY B 1 100 ? 6.914 14.914 -13.406 1 81.88 100 GLY B C 1
ATOM 3141 O O . GLY B 1 100 ? 6.926 15.625 -12.398 1 81.88 100 GLY B O 1
ATOM 3142 N N . ARG B 1 101 ? 5.836 14.328 -13.805 1 84.69 101 ARG B N 1
ATOM 3143 C CA . ARG B 1 101 ? 4.543 14.594 -13.188 1 84.69 101 ARG B CA 1
ATOM 3144 C C . ARG B 1 101 ? 4.289 13.656 -12.016 1 84.69 101 ARG B C 1
ATOM 3146 O O . ARG B 1 101 ? 4.77 12.516 -12.008 1 84.69 101 ARG B O 1
ATOM 3153 N N . GLU B 1 102 ? 3.529 14.18 -11.07 1 86.56 102 GLU B N 1
ATOM 3154 C CA . GLU B 1 102 ? 3.148 13.406 -9.891 1 86.56 102 GLU B CA 1
ATOM 3155 C C . GLU B 1 102 ? 1.635 13.242 -9.812 1 86.56 102 GLU B C 1
ATOM 3157 O O . GLU B 1 102 ? 0.887 14.203 -9.984 1 86.56 102 GLU B O 1
ATOM 3162 N N . THR B 1 103 ? 1.225 11.992 -9.68 1 89.44 103 THR B N 1
ATOM 3163 C CA . THR B 1 103 ? -0.183 11.672 -9.477 1 89.44 103 THR B CA 1
ATOM 3164 C C . THR B 1 103 ? -0.422 11.18 -8.055 1 89.44 103 THR B C 1
ATOM 3166 O O . THR B 1 103 ? 0.342 10.352 -7.539 1 89.44 103 THR B O 1
ATOM 3169 N N . HIS B 1 104 ? -1.467 11.734 -7.461 1 89.69 104 HIS B N 1
ATOM 3170 C CA . HIS B 1 104 ? -1.799 11.359 -6.09 1 89.69 104 HIS B CA 1
ATOM 3171 C C . HIS B 1 104 ? -3.139 10.633 -6.023 1 89.69 104 HIS B C 1
ATOM 3173 O O . HIS B 1 104 ? -4.125 11.094 -6.605 1 89.69 104 HIS B O 1
ATOM 3179 N N . ILE B 1 105 ? -3.105 9.461 -5.395 1 93.19 105 ILE B N 1
ATOM 3180 C CA . ILE B 1 105 ? -4.332 8.695 -5.207 1 93.19 105 ILE B CA 1
ATOM 3181 C C . ILE B 1 105 ? -4.578 8.469 -3.719 1 93.19 105 ILE B C 1
ATOM 3183 O O . ILE B 1 105 ? -3.773 7.832 -3.037 1 93.19 105 ILE B O 1
ATOM 3187 N N . ARG B 1 106 ? -5.688 8.93 -3.256 1 92.31 106 ARG B N 1
ATOM 3188 C CA . ARG B 1 106 ? -6.074 8.75 -1.86 1 92.31 106 ARG B CA 1
ATOM 3189 C C . ARG B 1 106 ? -7.023 7.562 -1.709 1 92.31 106 ARG B C 1
ATOM 3191 O O . ARG B 1 106 ? -7.805 7.262 -2.615 1 92.31 106 ARG B O 1
ATOM 3198 N N . THR B 1 107 ? -6.891 6.844 -0.631 1 92.88 107 THR B N 1
ATOM 3199 C CA . THR B 1 107 ? -7.781 5.727 -0.336 1 92.88 107 THR B CA 1
ATOM 3200 C C . THR B 1 107 ? -8.492 5.941 0.998 1 92.88 107 THR B C 1
ATOM 3202 O O . THR B 1 107 ? -8.156 6.859 1.748 1 92.88 107 THR B O 1
ATOM 3205 N N . ALA B 1 108 ? -9.508 5.098 1.19 1 88.88 108 ALA B N 1
ATOM 3206 C CA . ALA B 1 108 ? -10.219 5.141 2.465 1 88.88 108 ALA B CA 1
ATOM 3207 C C . ALA B 1 108 ? -9.469 4.359 3.539 1 88.88 108 ALA B C 1
ATOM 3209 O O . ALA B 1 108 ? -8.688 3.457 3.23 1 88.88 108 ALA B O 1
ATOM 3210 N N . GLY B 1 109 ? -9.609 4.734 4.781 1 92.56 109 GLY B N 1
ATOM 3211 C CA . GLY B 1 109 ? -9.016 4.051 5.918 1 92.56 109 GLY B CA 1
ATOM 3212 C C . GLY B 1 109 ? -10 3.787 7.039 1 92.56 109 GLY B C 1
ATOM 3213 O O . GLY B 1 109 ? -11.18 3.545 6.789 1 92.56 109 GLY B O 1
ATOM 3214 N N . PHE B 1 110 ? -9.523 3.758 8.25 1 95.38 110 PHE B N 1
ATOM 3215 C CA . PHE B 1 110 ? -10.328 3.439 9.422 1 95.38 110 PHE B CA 1
ATOM 3216 C C . PHE B 1 110 ? -11.398 4.504 9.648 1 95.38 110 PHE B C 1
ATOM 3218 O O . PHE B 1 110 ? -11.281 5.625 9.156 1 95.38 110 PHE B O 1
ATOM 3225 N N . SER B 1 111 ? -12.438 4.113 10.32 1 97.19 111 SER B N 1
ATOM 3226 C CA . SER B 1 111 ? -13.406 5.023 10.922 1 97.19 111 SER B CA 1
ATOM 3227 C C . SER B 1 111 ? -13.281 5.035 12.445 1 97.19 111 SER B C 1
ATOM 3229 O O . SER B 1 111 ? -12.711 4.117 13.031 1 97.19 111 SER B O 1
ATOM 3231 N N . VAL B 1 112 ? -13.758 6.07 13.031 1 98.38 112 VAL B N 1
ATOM 3232 C CA . VAL B 1 112 ? -13.648 6.16 14.484 1 98.38 112 VAL B CA 1
ATOM 3233 C C . VAL B 1 112 ? -15.047 6.262 15.102 1 98.38 112 VAL B C 1
ATOM 3235 O O . VAL B 1 112 ? -16 6.648 14.43 1 98.38 112 VAL B O 1
ATOM 3238 N N . THR B 1 113 ? -15.094 5.867 16.359 1 98.19 113 THR B N 1
ATOM 3239 C CA . THR B 1 113 ? -16.328 5.984 17.141 1 98.19 113 THR B CA 1
ATOM 3240 C C . THR B 1 113 ? -16.234 7.152 18.125 1 98.19 113 THR B C 1
ATOM 3242 O O . THR B 1 113 ? -15.164 7.738 18.297 1 98.19 113 THR B O 1
ATOM 3245 N N . GLU B 1 114 ? -17.359 7.414 18.75 1 97.25 114 GLU B N 1
ATOM 3246 C CA . GLU B 1 114 ? -17.359 8.43 19.797 1 97.25 114 GLU B CA 1
ATOM 3247 C C . GLU B 1 114 ? -16.422 8.055 20.938 1 97.25 114 GLU B C 1
ATOM 3249 O O . GLU B 1 114 ? -15.773 8.914 21.516 1 97.25 114 GLU B O 1
ATOM 3254 N N . ASP B 1 115 ? -16.422 6.832 21.141 1 98.19 115 ASP B N 1
ATOM 3255 C CA . ASP B 1 115 ? -15.539 6.344 22.203 1 98.19 115 ASP B CA 1
ATOM 3256 C C . ASP B 1 115 ? -14.07 6.543 21.812 1 98.19 115 ASP B C 1
ATOM 3258 O O . ASP B 1 115 ? -13.25 6.902 22.656 1 98.19 115 ASP B O 1
ATOM 3262 N N . ASP B 1 116 ? -13.703 6.305 20.625 1 98.56 116 ASP B N 1
ATOM 3263 C CA . ASP B 1 116 ? -12.352 6.559 20.141 1 98.56 116 ASP B CA 1
ATOM 3264 C C . ASP B 1 116 ? -11.969 8.023 20.328 1 98.56 116 ASP B C 1
ATOM 3266 O O . ASP B 1 116 ? -10.883 8.328 20.812 1 98.56 116 ASP B O 1
ATOM 3270 N N . CYS B 1 117 ? -12.898 8.875 19.969 1 98.19 117 CYS B N 1
ATOM 3271 C CA . CYS B 1 117 ? -12.656 10.312 20.078 1 98.19 117 CYS B CA 1
ATOM 3272 C C . CYS B 1 117 ? -12.461 10.727 21.531 1 98.19 117 CYS B C 1
ATOM 3274 O O . CYS B 1 117 ? -11.57 11.523 21.828 1 98.19 117 CYS B O 1
ATOM 3276 N N . ARG B 1 118 ? -13.281 10.172 22.375 1 97.75 118 ARG B N 1
ATOM 3277 C CA . ARG B 1 118 ? -13.141 10.461 23.797 1 97.75 118 ARG B CA 1
ATOM 3278 C C . ARG B 1 118 ? -11.781 10.016 24.312 1 97.75 118 ARG B C 1
ATOM 3280 O O . ARG B 1 118 ? -11.117 10.742 25.062 1 97.75 118 ARG B O 1
ATOM 3287 N N . ARG B 1 119 ? -11.352 8.875 23.938 1 98.25 119 ARG B N 1
ATOM 3288 C CA . ARG B 1 119 ? -10.07 8.328 24.375 1 98.25 119 ARG B CA 1
ATOM 3289 C C . ARG B 1 119 ? -8.914 9.211 23.906 1 98.25 119 ARG B C 1
ATOM 3291 O O . ARG B 1 119 ? -7.973 9.461 24.656 1 98.25 119 ARG B O 1
ATOM 3298 N N . LEU B 1 120 ? -8.984 9.664 22.688 1 98.25 120 LEU B N 1
ATOM 3299 C CA . LEU B 1 120 ? -7.926 10.539 22.203 1 98.25 120 LEU B CA 1
ATOM 3300 C C . LEU B 1 120 ? -7.914 11.859 22.969 1 98.25 120 LEU B C 1
ATOM 3302 O O . LEU B 1 120 ? -6.852 12.375 23.312 1 98.25 120 LEU B O 1
ATOM 3306 N N . CYS B 1 121 ? -9.094 12.391 23.203 1 97.31 121 CYS B N 1
ATOM 3307 C CA . CYS B 1 121 ? -9.188 13.617 23.984 1 97.31 121 CYS B CA 1
ATOM 3308 C C . CYS B 1 121 ? -8.562 13.438 25.359 1 97.31 121 CYS B C 1
ATOM 3310 O O . CYS B 1 121 ? -7.809 14.297 25.828 1 97.31 121 CYS B O 1
ATOM 3312 N N . GLU B 1 122 ? -8.859 12.328 25.953 1 97.12 122 GLU B N 1
ATOM 3313 C CA . GLU B 1 122 ? -8.312 12.031 27.266 1 97.12 122 GLU B CA 1
ATOM 3314 C C . GLU B 1 122 ? -6.793 11.914 27.219 1 97.12 122 GLU B C 1
ATOM 3316 O O . GLU B 1 122 ? -6.102 12.375 28.125 1 97.12 122 GLU B O 1
ATOM 3321 N N . THR B 1 123 ? -6.324 11.312 26.219 1 97.31 123 THR B N 1
ATOM 3322 C CA . THR B 1 123 ? -4.883 11.172 26.047 1 97.31 123 THR B CA 1
ATOM 3323 C C . THR B 1 123 ? -4.219 12.539 25.891 1 97.31 123 THR B C 1
ATOM 3325 O O . THR B 1 123 ? -3.191 12.812 26.516 1 97.31 123 THR B O 1
ATOM 3328 N N . VAL B 1 124 ? -4.789 13.406 25.094 1 97 124 VAL B N 1
ATOM 3329 C CA . VAL B 1 124 ? -4.262 14.75 24.906 1 97 124 VAL B CA 1
ATOM 3330 C C . VAL B 1 124 ? -4.273 15.508 26.234 1 97 124 VAL B C 1
ATOM 3332 O O . VAL B 1 124 ? -3.285 16.141 26.609 1 97 124 VAL B O 1
ATOM 3335 N N . GLU B 1 125 ? -5.363 15.367 26.906 1 94.88 125 GLU B N 1
ATOM 3336 C CA . GLU B 1 125 ? -5.523 16.047 28.188 1 94.88 125 GLU B CA 1
ATOM 3337 C C . GLU B 1 125 ? -4.465 15.586 29.188 1 94.88 125 GLU B C 1
ATOM 3339 O O . GLU B 1 125 ? -3.947 16.391 29.969 1 94.88 125 GLU B O 1
ATOM 3344 N N . SER B 1 126 ? -4.199 14.336 29.141 1 95.56 126 SER B N 1
ATOM 3345 C CA . SER B 1 126 ? -3.26 13.766 30.109 1 95.56 126 SER B CA 1
ATOM 3346 C C . SER B 1 126 ? -1.844 14.281 29.859 1 95.56 126 SER B C 1
ATOM 3348 O O . SER B 1 126 ? -1.029 14.328 30.797 1 95.56 126 SER B O 1
ATOM 3350 N N . HIS B 1 127 ? -1.561 14.727 28.641 1 95.38 127 HIS B N 1
ATOM 3351 C CA . HIS B 1 127 ? -0.22 15.188 28.297 1 95.38 127 HIS B CA 1
ATOM 3352 C C . HIS B 1 127 ? -0.149 16.719 28.297 1 95.38 127 HIS B C 1
ATOM 3354 O O . HIS B 1 127 ? 0.942 17.281 28.328 1 95.38 127 HIS B O 1
ATOM 3360 N N . ALA B 1 128 ? -1.311 17.312 28.234 1 90.88 128 ALA B N 1
ATOM 3361 C CA . ALA B 1 128 ? -1.389 18.766 28.094 1 90.88 128 ALA B CA 1
ATOM 3362 C C . ALA B 1 128 ? -1.044 19.484 29.406 1 90.88 128 ALA B C 1
ATOM 3364 O O . ALA B 1 128 ? -1.853 19.5 30.328 1 90.88 128 ALA B O 1
ATOM 3365 N N . GLU B 1 129 ? 0.116 20.062 29.531 1 92.25 129 GLU B N 1
ATOM 3366 C CA . GLU B 1 129 ? 0.55 20.844 30.672 1 92.25 129 GLU B CA 1
ATOM 3367 C C . GLU B 1 129 ? 0.741 22.312 30.281 1 92.25 129 GLU B C 1
ATOM 3369 O O . GLU B 1 129 ? 1.048 22.625 29.125 1 92.25 129 GLU B O 1
ATOM 3374 N N . PRO B 1 130 ? 0.575 23.094 31.328 1 92.12 130 PRO B N 1
ATOM 3375 C CA . PRO B 1 130 ? 0.786 24.516 31.016 1 92.12 130 PRO B CA 1
ATOM 3376 C C . PRO B 1 130 ? 2.146 24.781 30.375 1 92.12 130 PRO B C 1
ATOM 3378 O O . PRO B 1 130 ? 3.158 24.219 30.812 1 92.12 130 PRO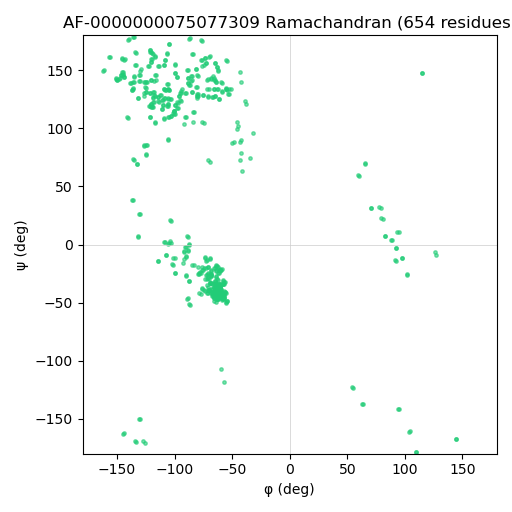 B O 1
ATOM 3381 N N . GLY B 1 131 ? 2.055 25.531 29.344 1 91.56 131 GLY B N 1
ATOM 3382 C CA . GLY B 1 131 ? 3.293 25.875 28.656 1 91.56 131 GLY B CA 1
ATOM 3383 C C . GLY B 1 131 ? 3.568 25 27.453 1 91.56 131 GLY B C 1
ATOM 3384 O O . GLY B 1 131 ? 4.41 25.328 26.609 1 91.56 131 GLY B O 1
ATOM 3385 N N . ALA B 1 132 ? 2.83 23.938 27.312 1 96.06 132 ALA B N 1
ATOM 3386 C CA . ALA B 1 132 ? 2.984 23.062 26.156 1 96.06 132 ALA B CA 1
ATOM 3387 C C . ALA B 1 132 ? 2.334 23.688 24.922 1 96.06 132 ALA B C 1
ATOM 3389 O O . ALA B 1 132 ? 1.551 24.625 25.031 1 96.06 132 ALA B O 1
ATOM 3390 N N . ILE B 1 133 ? 2.787 23.203 23.766 1 98 133 ILE B N 1
ATOM 3391 C CA . ILE B 1 133 ? 2.205 23.578 22.484 1 98 133 ILE B CA 1
ATOM 3392 C C . ILE B 1 133 ? 1.646 22.328 21.781 1 98 133 ILE B C 1
ATOM 3394 O O . ILE B 1 133 ? 2.359 21.344 21.594 1 98 133 ILE B O 1
ATOM 3398 N N . VAL B 1 134 ? 0.365 22.375 21.469 1 98.5 134 VAL B N 1
ATOM 3399 C CA . VAL B 1 134 ? -0.291 21.281 20.781 1 98.5 134 VAL B CA 1
ATOM 3400 C C . VAL B 1 134 ? -0.643 21.703 19.359 1 98.5 134 VAL B C 1
ATOM 3402 O O . VAL B 1 134 ? -1.35 22.703 19.156 1 98.5 134 VAL B O 1
ATOM 3405 N N . ILE B 1 135 ? -0.109 21 18.391 1 98.81 135 ILE B N 1
ATOM 3406 C CA . ILE B 1 135 ? -0.391 21.25 16.984 1 98.81 135 ILE B CA 1
ATOM 3407 C C . ILE B 1 135 ? -1.417 20.234 16.484 1 98.81 135 ILE B C 1
ATOM 3409 O O . ILE B 1 135 ? -1.136 19.031 16.406 1 98.81 135 ILE B O 1
ATOM 3413 N N . ILE B 1 136 ? -2.561 20.703 16.125 1 98.75 136 ILE B N 1
ATOM 3414 C CA . ILE B 1 136 ? -3.65 19.891 15.594 1 98.75 136 ILE B CA 1
ATOM 3415 C C . ILE B 1 136 ? -3.707 20.016 14.078 1 98.75 136 ILE B C 1
ATOM 3417 O O . ILE B 1 136 ? -3.98 21.109 13.555 1 98.75 136 ILE B O 1
ATOM 3421 N N . SER B 1 137 ? -3.398 18.922 13.422 1 98.12 137 SER B N 1
ATOM 3422 C CA . SER B 1 137 ? -3.203 19.047 11.984 1 98.12 137 SER B CA 1
ATOM 3423 C C . SER B 1 137 ? -3.898 17.906 11.242 1 98.12 137 SER B C 1
ATOM 3425 O O . SER B 1 137 ? -3.883 16.75 11.695 1 98.12 137 SER B O 1
ATOM 3427 N N . GLY B 1 138 ? -4.516 18.297 10.078 1 97.06 138 GLY B N 1
ATOM 3428 C CA . GLY B 1 138 ? -5.008 17.266 9.164 1 97.06 138 GLY B CA 1
ATOM 3429 C C . GLY B 1 138 ? -6.52 17.188 9.125 1 97.06 138 GLY B C 1
ATOM 3430 O O . GLY B 1 138 ? -7.211 17.969 9.789 1 97.06 138 GLY B O 1
ATOM 3431 N N . SER B 1 139 ? -7.051 16.25 8.336 1 95.56 139 SER B N 1
ATOM 3432 C CA . SER B 1 139 ? -8.484 16.047 8.156 1 95.56 139 SER B CA 1
ATOM 3433 C C . SER B 1 139 ? -9.062 15.172 9.266 1 95.56 139 SER B C 1
ATOM 3435 O O . SER B 1 139 ? -8.312 14.586 10.055 1 95.56 139 SER B O 1
ATOM 3437 N N . LEU B 1 140 ? -10.375 15.266 9.305 1 97.38 140 LEU B N 1
ATOM 3438 C CA . LEU B 1 140 ? -11.078 14.383 10.227 1 97.38 140 LEU B CA 1
ATOM 3439 C C . LEU B 1 140 ? -11.383 13.047 9.57 1 97.38 140 LEU B C 1
ATOM 3441 O O . LEU B 1 140 ? -11.75 12.992 8.391 1 97.38 140 LEU B O 1
ATOM 3445 N N . PRO B 1 141 ? -11.172 11.953 10.32 1 97.12 141 PRO B N 1
ATOM 3446 C CA . PRO B 1 141 ? -11.555 10.656 9.766 1 97.12 141 PRO B CA 1
ATOM 3447 C C . PRO B 1 141 ? -13.07 10.445 9.75 1 97.12 141 PRO B C 1
ATOM 3449 O O . PRO B 1 141 ? -13.797 11.133 10.469 1 97.12 141 PRO B O 1
ATOM 3452 N N . PRO B 1 142 ? -13.508 9.453 8.875 1 96.12 142 PRO B N 1
ATOM 3453 C CA . PRO B 1 142 ? -14.93 9.094 8.953 1 96.12 142 PRO B CA 1
ATOM 3454 C C . PRO B 1 142 ? -15.359 8.688 10.359 1 96.12 142 PRO B C 1
ATOM 3456 O O . PRO B 1 142 ? -14.617 8 11.062 1 96.12 142 PRO B O 1
ATOM 3459 N N . GLY B 1 143 ? -16.484 9.211 10.781 1 97.75 143 GLY B N 1
ATOM 3460 C CA . GLY B 1 143 ? -17.016 8.875 12.086 1 97.75 143 GLY B CA 1
ATOM 3461 C C . GLY B 1 143 ? -16.766 9.938 13.133 1 97.75 143 GLY B C 1
ATOM 3462 O O . GLY B 1 143 ? -17.453 9.992 14.148 1 97.75 143 GLY B O 1
ATOM 3463 N N . ALA B 1 144 ? -15.734 10.719 12.961 1 97.88 144 ALA B N 1
ATOM 3464 C CA . ALA B 1 144 ? -15.453 11.797 13.906 1 97.88 144 ALA B CA 1
ATOM 3465 C C . ALA B 1 144 ? -16.484 12.922 13.766 1 97.88 144 ALA B C 1
ATOM 3467 O O . ALA B 1 144 ? -16.875 13.273 12.656 1 97.88 144 ALA B O 1
ATOM 3468 N N . PRO B 1 145 ? -16.875 13.508 14.867 1 97.62 145 PRO B N 1
ATOM 3469 C CA . PRO B 1 145 ? -17.734 14.688 14.758 1 97.62 145 PRO B CA 1
ATOM 3470 C C . PRO B 1 145 ? -17.047 15.852 14.031 1 97.62 145 PRO B C 1
ATOM 3472 O O . PRO B 1 145 ? -15.844 16.062 14.18 1 97.62 145 PRO B O 1
ATOM 3475 N N . ASN B 1 146 ? -17.859 16.609 13.375 1 97.62 146 ASN B N 1
ATOM 3476 C CA . ASN B 1 146 ? -17.344 17.734 12.602 1 97.62 146 ASN B CA 1
ATOM 3477 C C . ASN B 1 146 ? -16.641 18.75 13.492 1 97.62 146 ASN B C 1
ATOM 3479 O O . ASN B 1 146 ? -15.75 19.484 13.039 1 97.62 146 ASN B O 1
ATOM 3483 N N . ASP B 1 147 ? -17.016 18.75 14.742 1 97.75 147 ASP B N 1
ATOM 3484 C CA . ASP B 1 147 ? -16.484 19.766 15.656 1 97.75 147 ASP B CA 1
ATOM 3485 C C . ASP B 1 147 ? -15.414 19.156 16.578 1 97.75 147 ASP B C 1
ATOM 3487 O O . ASP B 1 147 ? -15.156 19.688 17.656 1 97.75 147 ASP B O 1
ATOM 3491 N N . PHE B 1 148 ? -14.844 18.078 16.188 1 98.44 148 PHE B N 1
ATOM 3492 C CA . PHE B 1 148 ? -13.883 17.375 17.031 1 98.44 148 PHE B CA 1
ATOM 3493 C C . PHE B 1 148 ? -12.703 18.281 17.375 1 98.44 148 PHE B C 1
ATOM 3495 O O . PHE B 1 148 ? -12.297 18.359 18.547 1 98.44 148 PHE B O 1
ATOM 3502 N N . TYR B 1 149 ? -12.141 19 16.453 1 98.62 149 TYR B N 1
ATOM 3503 C CA . TYR B 1 149 ? -10.984 19.859 16.703 1 98.62 149 TYR B CA 1
ATOM 3504 C C . TYR B 1 149 ? -11.367 21.047 17.578 1 98.62 149 TYR B C 1
ATOM 3506 O O . TYR B 1 149 ? -10.562 21.516 18.391 1 98.62 149 TYR B O 1
ATOM 3514 N N . ARG B 1 150 ? -12.602 21.531 17.422 1 98.31 150 ARG B N 1
ATOM 3515 C CA . ARG B 1 150 ? -13.086 22.562 18.328 1 98.31 150 ARG B CA 1
ATOM 3516 C C . ARG B 1 150 ? -13.031 22.094 19.781 1 98.31 150 ARG B C 1
ATOM 3518 O O . ARG B 1 150 ? -12.531 22.797 20.656 1 98.31 150 ARG B O 1
ATOM 3525 N N . SER B 1 151 ? -13.492 20.891 19.969 1 97.31 151 SER B N 1
ATOM 3526 C CA . SER B 1 151 ? -13.516 20.297 21.297 1 97.31 151 SER B CA 1
ATOM 3527 C C . SER B 1 151 ? -12.109 20.109 21.844 1 97.31 151 SER B C 1
ATOM 3529 O O . SER B 1 151 ? -11.844 20.406 23.016 1 97.31 151 SER B O 1
ATOM 3531 N N . LEU B 1 152 ? -11.234 19.688 21.062 1 97.56 152 LEU B N 1
ATOM 3532 C CA . LEU B 1 152 ? -9.852 19.453 21.469 1 97.56 152 LEU B CA 1
ATOM 3533 C C . LEU B 1 152 ? -9.172 20.766 21.844 1 97.56 152 LEU B C 1
ATOM 3535 O O . LEU B 1 152 ? -8.453 20.828 22.844 1 97.56 152 LEU B O 1
ATOM 3539 N N . ILE B 1 153 ? -9.398 21.781 21.047 1 98 153 ILE B N 1
ATOM 3540 C CA . ILE B 1 153 ? -8.789 23.078 21.297 1 98 153 ILE B CA 1
ATOM 3541 C C . ILE B 1 153 ? -9.297 23.641 22.625 1 98 153 ILE B C 1
ATOM 3543 O O . ILE B 1 153 ? -8.516 24.172 23.422 1 98 153 ILE B O 1
ATOM 3547 N N . LYS B 1 154 ? -10.555 23.469 22.875 1 96.81 154 LYS B N 1
ATOM 3548 C CA . LYS B 1 154 ? -11.141 23.953 24.109 1 96.81 154 LYS B CA 1
ATOM 3549 C C . LYS B 1 154 ? -10.484 23.297 25.328 1 96.81 154 LYS B C 1
ATOM 3551 O O . LYS B 1 154 ? -10.117 23.969 26.281 1 96.81 154 LYS B O 1
ATOM 3556 N N . VAL B 1 155 ? -10.328 22.031 25.203 1 94.75 155 VAL B N 1
ATOM 3557 C CA . VAL B 1 155 ? -9.727 21.266 26.297 1 94.75 155 VAL B CA 1
ATOM 3558 C C . VAL B 1 155 ? -8.297 21.75 26.531 1 94.75 155 VAL B C 1
ATOM 3560 O O . VAL B 1 155 ? -7.879 21.938 27.688 1 94.75 155 VAL B O 1
ATOM 3563 N N . CYS B 1 156 ? -7.582 21.969 25.547 1 96.31 156 CYS B N 1
ATOM 3564 C CA . CYS B 1 156 ? -6.195 22.422 25.641 1 96.31 156 CYS B CA 1
ATOM 3565 C C . CYS B 1 156 ? -6.117 23.828 26.219 1 96.31 156 CYS B C 1
ATOM 3567 O O . CYS B 1 156 ? -5.301 24.094 27.094 1 96.31 156 CYS B O 1
ATOM 3569 N N . ARG B 1 157 ? -6.949 24.703 25.781 1 94.44 157 ARG B N 1
ATOM 3570 C CA . ARG B 1 157 ? -6.941 26.094 26.219 1 94.44 157 ARG B CA 1
ATOM 3571 C C . ARG B 1 157 ? -7.273 26.203 27.703 1 94.44 157 ARG B C 1
ATOM 3573 O O . ARG B 1 157 ? -6.676 27 28.422 1 94.44 157 ARG B O 1
ATOM 3580 N N . GLU B 1 158 ? -8.18 25.375 28.094 1 93.12 158 GLU B N 1
ATOM 3581 C CA . GLU B 1 158 ? -8.562 25.359 29.5 1 93.12 158 GLU B CA 1
ATOM 3582 C C . GLU B 1 158 ? -7.391 24.938 30.391 1 93.12 158 GLU B C 1
ATOM 3584 O O . GLU B 1 158 ? -7.344 25.297 31.578 1 93.12 158 GLU B O 1
ATOM 3589 N N . ARG B 1 159 ? -6.449 24.359 29.797 1 93.25 159 ARG B N 1
ATOM 3590 C CA . ARG B 1 159 ? -5.301 23.859 30.547 1 93.25 159 ARG B CA 1
ATOM 3591 C C . ARG B 1 159 ? -4.098 24.781 30.375 1 93.25 159 ARG B C 1
ATOM 3593 O O . ARG B 1 159 ? -2.99 24.453 30.812 1 93.25 159 ARG B O 1
ATOM 3600 N N . GLY B 1 160 ? -4.281 25.828 29.656 1 93.31 160 GLY B N 1
ATOM 3601 C CA . GLY B 1 160 ? -3.205 26.797 29.469 1 93.31 160 GLY B CA 1
ATOM 3602 C C . GLY B 1 160 ? -2.213 26.359 28.391 1 93.31 160 GLY B C 1
ATOM 3603 O O . GLY B 1 160 ? -1.047 26.766 28.438 1 93.31 160 GLY B O 1
ATOM 3604 N N . VAL B 1 161 ? -2.623 25.516 27.516 1 95.81 161 VAL B N 1
ATOM 3605 C CA . VAL B 1 161 ? -1.789 25 26.453 1 95.81 161 VAL B CA 1
ATOM 3606 C C . VAL B 1 161 ? -1.976 25.844 25.188 1 95.81 161 VAL B C 1
ATOM 3608 O O . VAL B 1 161 ? -3.096 26.25 24.859 1 95.81 161 VAL B O 1
ATOM 3611 N N . THR B 1 162 ? -0.874 26.203 24.562 1 97.12 162 THR B N 1
ATOM 3612 C CA . THR B 1 162 ? -0.921 26.906 23.281 1 97.12 162 THR B CA 1
ATOM 3613 C C . THR B 1 162 ? -1.363 25.953 22.172 1 97.12 162 THR B C 1
ATOM 3615 O O . THR B 1 162 ? -0.871 24.828 22.078 1 97.12 162 THR B O 1
ATOM 3618 N N . THR B 1 163 ? -2.312 26.391 21.297 1 98.38 163 THR B N 1
ATOM 3619 C CA . THR B 1 163 ? -2.846 25.5 20.266 1 98.38 163 THR B CA 1
ATOM 3620 C C . THR B 1 163 ? -2.604 26.078 18.875 1 98.38 163 THR B C 1
ATOM 3622 O O . THR B 1 163 ? -2.84 27.266 18.641 1 98.38 163 THR B O 1
ATOM 3625 N N . PHE B 1 164 ? -2.049 25.25 17.984 1 98.69 164 PHE B N 1
ATOM 3626 C CA . PHE B 1 164 ? -1.957 25.5 16.547 1 98.69 164 PHE B CA 1
ATOM 3627 C C . PHE B 1 164 ? -2.955 24.641 15.781 1 98.69 164 PHE B C 1
ATOM 3629 O O . PHE B 1 164 ? -3.076 23.438 16.047 1 98.69 164 PHE B O 1
ATOM 3636 N N . LEU B 1 165 ? -3.67 25.25 14.844 1 98.81 165 LEU B N 1
ATOM 3637 C CA . LEU B 1 165 ? -4.598 24.5 14.008 1 98.81 165 LEU B CA 1
ATOM 3638 C C . LEU B 1 165 ? -4.219 24.609 12.531 1 98.81 165 LEU B C 1
ATOM 3640 O O . LEU B 1 165 ? -4.16 25.719 11.992 1 98.81 165 LEU B O 1
ATOM 3644 N N . ASP B 1 166 ? -3.91 23.531 11.914 1 98.5 166 ASP B N 1
ATOM 3645 C CA . ASP B 1 166 ? -3.693 23.406 10.477 1 98.5 166 ASP B CA 1
ATOM 3646 C C . ASP B 1 166 ? -4.566 22.297 9.891 1 98.5 166 ASP B C 1
ATOM 3648 O O . ASP B 1 166 ? -4.109 21.156 9.719 1 98.5 166 ASP B O 1
ATOM 3652 N N . ALA B 1 167 ? -5.785 22.672 9.57 1 97.44 167 ALA B N 1
ATOM 3653 C CA . ALA B 1 167 ? -6.797 21.734 9.094 1 97.44 167 ALA B CA 1
ATOM 3654 C C . ALA B 1 167 ? -7.559 22.297 7.902 1 97.44 167 ALA B C 1
ATOM 3656 O O . ALA B 1 167 ? -7.176 23.328 7.344 1 97.44 167 ALA B O 1
ATOM 3657 N N . SER B 1 168 ? -8.477 21.5 7.395 1 93 168 SER B N 1
ATOM 3658 C CA . SER B 1 168 ? -9.336 21.906 6.285 1 93 168 SER B CA 1
ATOM 3659 C C . SER B 1 168 ? -10.789 21.547 6.547 1 93 168 SER B C 1
ATOM 3661 O O . SER B 1 168 ? -11.109 20.906 7.547 1 93 168 SER B O 1
ATOM 3663 N N . GLY B 1 169 ? -11.641 22.141 5.742 1 93.06 169 GLY B N 1
ATOM 3664 C CA . GLY B 1 169 ? -13.055 21.828 5.863 1 93.06 169 GLY B CA 1
ATOM 3665 C C . GLY B 1 169 ? -13.641 22.203 7.211 1 93.06 169 GLY B C 1
ATOM 3666 O O . GLY B 1 169 ? -13.336 23.266 7.754 1 93.06 169 GLY B O 1
ATOM 3667 N N . SER B 1 170 ? -14.469 21.25 7.719 1 95.12 170 SER B N 1
ATOM 3668 C CA . SER B 1 170 ? -15.133 21.5 8.992 1 95.12 170 SER B CA 1
ATOM 3669 C C . SER B 1 170 ? -14.125 21.516 10.141 1 95.12 170 SER B C 1
ATOM 3671 O O . SER B 1 170 ? -14.336 22.203 11.141 1 95.12 170 SER B O 1
ATOM 3673 N N . GLY B 1 171 ? -13.031 20.812 9.961 1 96.81 171 GLY B N 1
ATOM 3674 C CA . GLY B 1 171 ? -11.984 20.859 10.977 1 96.81 171 GLY B CA 1
ATOM 3675 C C . GLY B 1 171 ? -11.422 22.25 11.188 1 96.81 171 GLY B C 1
ATOM 3676 O O . GLY B 1 171 ? -11.07 22.609 12.312 1 96.81 171 GLY B O 1
ATOM 3677 N N . LEU B 1 172 ? -11.398 22.969 10.078 1 97.38 172 LEU B N 1
ATOM 3678 C CA . LEU B 1 172 ? -10.914 24.344 10.156 1 97.38 172 LEU B CA 1
ATOM 3679 C C . LEU B 1 172 ? -12.039 25.297 10.523 1 97.38 172 LEU B C 1
ATOM 3681 O O . LEU B 1 172 ? -11.953 26.031 11.508 1 97.38 172 LEU B O 1
ATOM 3685 N N . SER B 1 173 ? -13.156 25.25 9.812 1 97.25 173 SER B N 1
ATOM 3686 C CA . SER B 1 173 ? -14.227 26.234 9.961 1 97.25 173 SER B CA 1
ATOM 3687 C C . SER B 1 173 ? -14.844 26.172 11.359 1 97.25 173 SER B C 1
ATOM 3689 O O . SER B 1 173 ? -15.172 27.203 11.945 1 97.25 173 SER B O 1
ATOM 3691 N N . LEU B 1 174 ? -14.984 25.016 11.906 1 97.94 174 LEU B N 1
ATOM 3692 C CA . LEU B 1 174 ? -15.516 24.875 13.258 1 97.94 174 LEU B CA 1
ATOM 3693 C C . LEU B 1 174 ? -14.406 24.984 14.297 1 97.94 174 LEU B C 1
ATOM 3695 O O . LEU B 1 174 ? -14.633 25.484 15.406 1 97.94 174 LEU B O 1
ATOM 3699 N N . GLY B 1 175 ? -13.25 24.562 13.938 1 98.25 175 GLY B N 1
ATOM 3700 C CA . GLY B 1 175 ? -12.125 24.625 14.852 1 98.25 175 GLY B CA 1
ATOM 3701 C C . GLY B 1 175 ? -11.781 26.047 15.273 1 98.25 175 GLY B C 1
ATOM 3702 O O . GLY B 1 175 ? -11.453 26.297 16.438 1 98.25 175 GLY B O 1
ATOM 3703 N N . ILE B 1 176 ? -11.93 26.953 14.383 1 97.81 176 ILE B N 1
ATOM 3704 C CA . ILE B 1 176 ? -11.516 28.328 14.656 1 97.81 176 ILE B CA 1
ATOM 3705 C C . ILE B 1 176 ? -12.469 28.953 15.664 1 97.81 176 ILE B C 1
ATOM 3707 O O . ILE B 1 176 ? -12.125 29.953 16.312 1 97.81 176 ILE B O 1
ATOM 3711 N N . GLU B 1 177 ? -13.633 28.375 15.797 1 97.44 177 GLU B N 1
ATOM 3712 C CA . GLU B 1 177 ? -14.586 28.891 16.766 1 97.44 177 GLU B CA 1
ATOM 3713 C C . GLU B 1 177 ? -14.055 28.75 18.188 1 97.44 177 GLU B C 1
ATOM 3715 O O . GLU B 1 177 ? -14.492 29.469 19.094 1 97.44 177 GLU B O 1
ATOM 3720 N N . ALA B 1 178 ? -13.156 27.875 18.391 1 98.06 178 ALA B N 1
ATOM 3721 C CA . ALA B 1 178 ? -12.555 27.672 19.703 1 98.06 178 ALA B CA 1
ATOM 3722 C C . ALA B 1 178 ? -11.367 28.609 19.906 1 98.06 178 ALA B C 1
ATOM 3724 O O . ALA B 1 178 ? -10.711 28.578 20.953 1 98.06 178 ALA B O 1
ATOM 3725 N N . LYS B 1 179 ? -11.062 29.406 18.938 1 97.44 179 LYS B N 1
ATOM 3726 C CA . LYS B 1 179 ? -10.062 30.469 18.969 1 97.44 179 LYS B CA 1
ATOM 3727 C C . LYS B 1 179 ? -8.68 29.906 19.281 1 97.44 179 LYS B C 1
ATOM 3729 O O . LYS B 1 179 ? -8.031 30.328 20.25 1 97.44 179 LYS B O 1
ATOM 3734 N N . PRO B 1 180 ? -8.188 29 18.438 1 98.5 180 PRO B N 1
ATOM 3735 C CA . PRO B 1 180 ? -6.801 28.562 18.609 1 98.5 180 PRO B CA 1
ATOM 3736 C C . PRO B 1 180 ? -5.812 29.734 18.594 1 98.5 180 PRO B C 1
ATOM 3738 O O . PRO B 1 180 ? -6.145 30.812 18.109 1 98.5 180 PRO B O 1
ATOM 3741 N N . ASP B 1 181 ? -4.652 29.531 19.141 1 97.94 181 ASP B N 1
ATOM 3742 C CA . ASP B 1 181 ? -3.652 30.594 19.203 1 97.94 181 ASP B CA 1
ATOM 3743 C C . ASP B 1 181 ? -3.107 30.922 17.828 1 97.94 181 ASP B C 1
ATOM 3745 O O . ASP B 1 181 ? -2.758 32.062 17.547 1 97.94 181 ASP B O 1
ATOM 3749 N N . ALA B 1 182 ? -3.021 29.906 17 1 98.38 182 ALA B N 1
ATOM 3750 C CA . ALA B 1 182 ? -2.537 30.109 15.633 1 98.38 182 ALA B CA 1
ATOM 3751 C C . ALA B 1 182 ? -3.258 29.188 14.648 1 98.38 182 ALA B C 1
ATOM 3753 O O . ALA B 1 182 ? -3.635 28.078 15 1 98.38 182 ALA B O 1
ATOM 3754 N N . ILE B 1 183 ? -3.441 29.641 13.406 1 98.69 183 ILE B N 1
ATOM 3755 C CA . ILE B 1 183 ? -3.951 28.812 12.312 1 98.69 183 ILE B CA 1
ATOM 3756 C C . ILE B 1 183 ? -3.096 29.016 11.062 1 98.69 183 ILE B C 1
ATOM 3758 O O . ILE B 1 183 ? -2.428 30.047 10.93 1 98.69 183 ILE B O 1
ATOM 3762 N N . LYS B 1 184 ? -3.102 28 10.219 1 98.44 184 LYS B N 1
ATOM 3763 C CA . LYS B 1 184 ? -2.293 28.094 9.008 1 98.44 184 LYS B CA 1
ATOM 3764 C C . LYS B 1 184 ? -3.092 27.672 7.773 1 98.44 1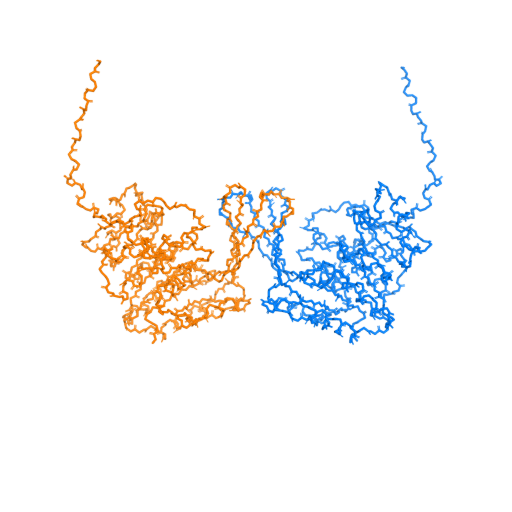84 LYS B C 1
ATOM 3766 O O . LYS B 1 184 ? -2.732 26.719 7.094 1 98.44 184 LYS B O 1
ATOM 3771 N N . PRO B 1 185 ? -4.07 28.438 7.344 1 97.88 185 PRO B N 1
ATOM 3772 C CA . PRO B 1 185 ? -4.746 28.172 6.074 1 97.88 185 PRO B CA 1
ATOM 3773 C C . PRO B 1 185 ? -3.889 28.516 4.863 1 97.88 185 PRO B C 1
ATOM 3775 O O . PRO B 1 185 ? -2.928 29.281 4.98 1 97.88 185 PRO B O 1
ATOM 3778 N N . ASN B 1 186 ? -4.215 27.875 3.77 1 96.25 186 ASN B N 1
ATOM 3779 C CA . ASN B 1 186 ? -3.734 28.438 2.514 1 96.25 186 ASN B CA 1
ATOM 3780 C C . ASN B 1 186 ? -4.699 29.484 1.962 1 96.25 186 ASN B C 1
ATOM 3782 O O . ASN B 1 186 ? -5.734 29.766 2.574 1 96.25 186 ASN B O 1
ATOM 3786 N N . GLN B 1 187 ? -4.285 30.047 0.89 1 95.94 187 GLN B N 1
ATOM 3787 C CA . GLN B 1 187 ? -5.09 31.141 0.336 1 95.94 187 GLN B CA 1
ATOM 3788 C C . GLN B 1 187 ? -6.496 30.656 -0.006 1 95.94 187 GLN B C 1
ATOM 3790 O O . GLN B 1 187 ? -7.48 31.328 0.299 1 95.94 187 GLN B O 1
ATOM 3795 N N . GLN B 1 188 ? -6.664 29.5 -0.6 1 94.88 188 GLN B N 1
ATOM 3796 C CA . GLN B 1 188 ? -7.965 28.953 -0.98 1 94.88 188 GLN B CA 1
ATOM 3797 C C . GLN B 1 188 ? -8.82 28.656 0.25 1 94.88 188 GLN B C 1
ATOM 3799 O O . GLN B 1 188 ? -10.023 28.922 0.252 1 94.88 188 GLN B O 1
ATOM 3804 N N . GLU B 1 189 ? -8.18 28.141 1.233 1 95.44 189 GLU B N 1
ATOM 3805 C CA . GLU B 1 189 ? -8.883 27.844 2.479 1 95.44 189 GLU B CA 1
ATOM 3806 C C . GLU B 1 189 ? -9.359 29.109 3.164 1 95.44 189 GLU B C 1
ATOM 3808 O O . GLU B 1 189 ? -10.469 29.156 3.701 1 95.44 189 GLU B O 1
ATOM 3813 N N . LEU B 1 190 ? -8.531 30.125 3.143 1 96.88 190 LEU B N 1
ATOM 3814 C CA . LEU B 1 190 ? -8.922 3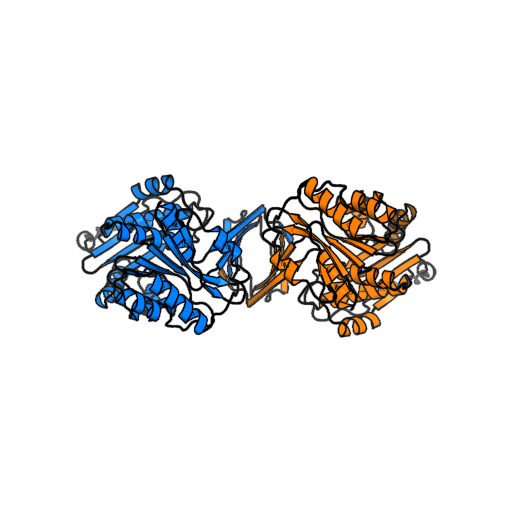1.406 3.736 1 96.88 190 LEU B CA 1
ATOM 3815 C C . LEU B 1 190 ? -10.078 32.031 2.965 1 96.88 190 LEU B C 1
ATOM 3817 O O . LEU B 1 190 ? -11.023 32.531 3.566 1 96.88 190 LEU B O 1
ATOM 3821 N N . GLU B 1 191 ? -9.938 31.922 1.641 1 97.12 191 GLU B N 1
ATOM 3822 C CA . GLU B 1 191 ? -11.023 32.406 0.793 1 97.12 191 GLU B CA 1
ATOM 3823 C C . GLU B 1 191 ? -12.328 31.672 1.091 1 97.12 191 GLU B C 1
ATOM 3825 O O . GLU B 1 191 ? -13.383 32.312 1.2 1 97.12 191 GLU B O 1
ATOM 3830 N N . ALA B 1 192 ? -12.25 30.453 1.275 1 95.06 192 ALA B N 1
ATOM 3831 C CA . ALA B 1 192 ? -13.422 29.641 1.57 1 95.06 192 ALA B CA 1
ATOM 3832 C C . ALA B 1 192 ? -13.992 29.969 2.945 1 95.06 192 ALA B C 1
ATOM 3834 O O . ALA B 1 192 ? -15.211 30.047 3.121 1 95.06 192 ALA B O 1
ATOM 3835 N N . LEU B 1 193 ? -13.141 30.141 3.873 1 94.75 193 LEU B N 1
ATOM 3836 C CA . LEU B 1 193 ? -13.531 30.438 5.246 1 94.75 193 LEU B CA 1
ATOM 3837 C C . LEU B 1 193 ? -14.289 31.766 5.324 1 94.75 193 LEU B C 1
ATOM 3839 O O . LEU B 1 193 ? -15.242 31.891 6.094 1 94.75 193 LEU B O 1
ATOM 3843 N N . LEU B 1 194 ? -13.883 32.719 4.492 1 95.19 194 LEU B N 1
ATOM 3844 C CA . LEU B 1 194 ? -14.422 34.062 4.633 1 95.19 194 LEU B CA 1
ATOM 3845 C C . LEU B 1 194 ? -15.383 34.375 3.498 1 95.19 194 LEU B C 1
ATOM 3847 O O . LEU B 1 194 ? -16.062 35.406 3.529 1 95.19 194 LEU B O 1
ATOM 3851 N N . GLY B 1 195 ? -15.469 33.531 2.475 1 94.88 195 GLY B N 1
ATOM 3852 C CA . GLY B 1 195 ? -16.391 33.688 1.368 1 94.88 195 GLY B CA 1
ATOM 3853 C C . GLY B 1 195 ? -16.031 34.844 0.46 1 94.88 195 GLY B C 1
ATOM 3854 O O . GLY B 1 195 ? -16.906 35.594 0.006 1 94.88 195 GLY B O 1
ATOM 3855 N N . LYS B 1 196 ? -14.773 35.125 0.331 1 94.31 196 LYS B N 1
ATOM 3856 C CA . LYS B 1 196 ? -14.367 36.219 -0.544 1 94.31 196 LYS B CA 1
ATOM 3857 C C . LYS B 1 196 ? -13.062 35.875 -1.262 1 94.31 196 LYS B C 1
ATOM 3859 O O . LYS B 1 196 ? -12.289 35.031 -0.801 1 94.31 196 LYS B O 1
ATOM 3864 N N . SER B 1 197 ? -12.789 36.562 -2.393 1 96.06 197 SER B N 1
ATOM 3865 C CA . SER B 1 197 ? -11.555 36.406 -3.164 1 96.06 197 SER B CA 1
ATOM 3866 C C . SER B 1 197 ? -10.445 37.312 -2.613 1 96.06 197 SER B C 1
ATOM 3868 O O . SER B 1 197 ? -10.695 38.438 -2.217 1 96.06 197 SER B O 1
ATOM 3870 N N . LEU B 1 198 ? -9.289 36.75 -2.605 1 96.56 198 LEU B N 1
ATOM 3871 C CA . LEU B 1 198 ? -8.125 37.469 -2.084 1 96.56 198 LEU B CA 1
ATOM 3872 C C . LEU B 1 198 ? -7.02 37.531 -3.133 1 96.56 198 LEU B C 1
ATOM 3874 O O . LEU B 1 198 ? -6.059 36.781 -3.082 1 96.56 198 LEU B O 1
ATOM 3878 N N . PRO B 1 199 ? -7.086 38.5 -3.979 1 93.94 199 PRO B N 1
ATOM 3879 C CA . PRO B 1 199 ? -6.25 38.531 -5.18 1 93.94 199 PRO B CA 1
ATOM 3880 C C . PRO B 1 199 ? -4.812 38.938 -4.895 1 93.94 199 PRO B C 1
ATOM 3882 O O . PRO B 1 199 ? -3.928 38.75 -5.73 1 93.94 199 PRO B O 1
ATOM 3885 N N . ASP B 1 200 ? -4.582 39.719 -3.746 1 92.94 200 ASP B N 1
ATOM 3886 C CA . ASP B 1 200 ? -3.232 40.188 -3.48 1 92.94 200 ASP B CA 1
ATOM 3887 C C . ASP B 1 200 ? -2.895 40.094 -1.995 1 92.94 200 ASP B C 1
ATOM 3889 O O . ASP B 1 200 ? -3.734 39.688 -1.188 1 92.94 200 ASP B O 1
ATOM 3893 N N . GLU B 1 201 ? -1.666 40.438 -1.645 1 94.88 201 GLU B N 1
ATOM 3894 C CA . GLU B 1 201 ? -1.157 40.312 -0.285 1 94.88 201 GLU B CA 1
ATOM 3895 C C . GLU B 1 201 ? -1.938 41.156 0.697 1 94.88 201 GLU B C 1
ATOM 3897 O O . GLU B 1 201 ? -2.188 40.75 1.833 1 94.88 201 GLU B O 1
ATOM 3902 N N . ARG B 1 202 ? -2.246 42.312 0.256 1 93.94 202 ARG B N 1
ATOM 3903 C CA . ARG B 1 202 ? -2.969 43.219 1.132 1 93.94 202 ARG B CA 1
ATOM 3904 C C . ARG B 1 202 ? -4.344 42.688 1.493 1 93.94 202 ARG B C 1
ATOM 3906 O O . ARG B 1 202 ? -4.75 42.719 2.654 1 93.94 202 ARG B O 1
ATOM 3913 N N . SER B 1 203 ? -5.008 42.188 0.465 1 95.94 203 SER B N 1
ATOM 3914 C CA . SER B 1 203 ? -6.32 41.594 0.724 1 95.94 203 SER B CA 1
ATOM 3915 C C . SER B 1 203 ? -6.211 40.375 1.621 1 95.94 203 SER B C 1
ATOM 3917 O O . SER B 1 203 ? -7.09 40.125 2.453 1 95.94 203 SER B O 1
ATOM 3919 N N . ILE B 1 204 ? -5.195 39.625 1.48 1 97.31 204 ILE B N 1
ATOM 3920 C CA . ILE B 1 204 ? -4.953 38.438 2.314 1 97.31 204 ILE B CA 1
ATOM 3921 C C . ILE B 1 204 ? -4.715 38.875 3.76 1 97.31 204 ILE B C 1
ATOM 3923 O O . ILE B 1 204 ? -5.309 38.312 4.688 1 97.31 204 ILE B O 1
ATOM 3927 N N . ALA B 1 205 ? -3.891 39.875 3.926 1 96.31 205 ALA B N 1
ATOM 3928 C CA . ALA B 1 205 ? -3.57 40.375 5.262 1 96.31 205 ALA B CA 1
ATOM 3929 C C . ALA B 1 205 ? -4.816 40.906 5.957 1 96.31 205 ALA B C 1
ATOM 3931 O O . ALA B 1 205 ? -5.027 40.656 7.148 1 96.31 205 ALA B O 1
ATOM 3932 N N . GLU B 1 206 ? -5.598 41.625 5.215 1 95.38 206 GLU B N 1
ATOM 3933 C CA . GLU B 1 206 ? -6.82 42.188 5.781 1 95.38 206 GLU B CA 1
ATOM 3934 C C . GLU B 1 206 ? -7.797 41.094 6.195 1 95.38 206 GLU B C 1
ATOM 3936 O O . GLU B 1 206 ? -8.422 41.188 7.254 1 95.38 206 GLU B O 1
ATOM 3941 N N . ALA B 1 207 ? -7.922 40.156 5.328 1 96.62 207 ALA B N 1
ATOM 3942 C CA . ALA B 1 207 ? -8.789 39.031 5.637 1 96.62 207 ALA B CA 1
ATOM 3943 C C . ALA B 1 207 ? -8.305 38.281 6.883 1 96.62 207 ALA B C 1
ATOM 3945 O O . ALA B 1 207 ? -9.109 37.938 7.746 1 96.62 207 ALA B O 1
ATOM 3946 N N . ALA B 1 208 ? -7.055 38.062 6.996 1 97.5 208 ALA B N 1
ATOM 3947 C CA . ALA B 1 208 ? -6.465 37.375 8.156 1 97.5 208 ALA B CA 1
ATOM 3948 C C . ALA B 1 208 ? -6.676 38.219 9.422 1 97.5 208 ALA B C 1
ATOM 3950 O O . ALA B 1 208 ? -6.887 37.656 10.508 1 97.5 208 ALA B O 1
ATOM 3951 N N . LYS B 1 209 ? -6.605 39.5 9.273 1 96.19 209 LYS B N 1
ATOM 3952 C CA . LYS B 1 209 ? -6.805 40.406 10.398 1 96.19 209 LYS B CA 1
ATOM 3953 C C . LYS B 1 209 ? -8.211 40.25 10.984 1 96.19 209 LYS B C 1
ATOM 3955 O O . LYS B 1 209 ? -8.406 40.406 12.195 1 96.19 209 LYS B O 1
ATOM 3960 N N . GLU B 1 210 ? -9.148 39.969 10.117 1 96.5 210 GLU B N 1
ATOM 3961 C CA . GLU B 1 210 ? -10.5 39.75 10.602 1 96.5 210 GLU B CA 1
ATOM 3962 C C . GLU B 1 210 ? -10.547 38.562 11.578 1 96.5 210 GLU B C 1
ATOM 3964 O O . GLU B 1 210 ? -11.227 38.656 12.602 1 96.5 210 GLU B O 1
ATOM 3969 N N . LEU B 1 211 ? -9.82 37.562 11.281 1 97.31 211 LEU B N 1
ATOM 3970 C CA . LEU B 1 211 ? -9.773 36.406 12.148 1 97.31 211 LEU B CA 1
ATOM 3971 C C . LEU B 1 211 ? -9.023 36.719 13.438 1 97.31 211 LEU B C 1
ATOM 3973 O O . LEU B 1 211 ? -9.398 36.219 14.508 1 97.31 211 LEU B O 1
ATOM 3977 N N . VAL B 1 212 ? -7.977 37.531 13.336 1 97.19 212 VAL B N 1
ATOM 3978 C CA . VAL B 1 212 ? -7.242 37.969 14.516 1 97.19 212 VAL B CA 1
ATOM 3979 C C . VAL B 1 212 ? -8.172 38.75 15.43 1 97.19 212 VAL B C 1
ATOM 3981 O O . VAL B 1 212 ? -8.164 38.562 16.656 1 97.19 212 VAL B O 1
ATOM 3984 N N . GLY B 1 213 ? -8.945 39.562 14.797 1 95.56 213 GLY B N 1
ATOM 3985 C CA . GLY B 1 213 ? -9.906 40.344 15.555 1 95.56 213 GLY B CA 1
ATOM 3986 C C . GLY B 1 213 ? -10.938 39.5 16.281 1 95.56 213 GLY B C 1
ATOM 3987 O O . GLY B 1 213 ? -11.539 39.938 17.266 1 95.56 213 GLY B O 1
ATOM 3988 N N . GLN B 1 214 ? -11.07 38.344 15.844 1 95.44 214 GLN B N 1
ATOM 3989 C CA . GLN B 1 214 ? -12.047 37.438 16.422 1 95.44 214 GLN B CA 1
ATOM 3990 C C . GLN B 1 214 ? -11.43 36.594 17.547 1 95.44 214 GLN B C 1
ATOM 3992 O O . GLN B 1 214 ? -12.125 35.812 18.188 1 95.44 214 GLN B O 1
ATOM 3997 N N . GLY B 1 215 ? -10.141 36.719 17.75 1 96.12 215 GLY B N 1
ATOM 3998 C CA . GLY B 1 215 ? -9.578 36.094 18.922 1 96.12 215 GLY B CA 1
ATOM 3999 C C . GLY B 1 215 ? -8.406 35.156 18.609 1 96.12 215 GLY B C 1
ATOM 4000 O O . GLY B 1 215 ? -7.73 34.688 19.531 1 96.12 215 GLY B O 1
ATOM 4001 N N . ILE B 1 216 ? -8.148 34.938 17.375 1 97.56 216 ILE B N 1
ATOM 4002 C CA . ILE B 1 216 ? -6.984 34.156 16.984 1 97.56 216 ILE B CA 1
ATOM 4003 C C . ILE B 1 216 ? -5.734 35.031 17.031 1 97.56 216 ILE B C 1
ATOM 4005 O O . ILE B 1 216 ? -5.695 36.094 16.422 1 97.56 216 ILE B O 1
ATOM 4009 N N . GLN B 1 217 ? -4.707 34.625 17.703 1 96.62 217 GLN B N 1
ATOM 4010 C CA . GLN B 1 217 ? -3.549 35.469 17.938 1 96.62 217 GLN B CA 1
ATOM 4011 C C . GLN B 1 217 ? -2.705 35.625 16.672 1 96.62 217 GLN B C 1
ATOM 4013 O O . GLN B 1 217 ? -2.162 36.688 16.406 1 96.62 217 GLN B O 1
ATOM 4018 N N . ARG B 1 218 ? -2.553 34.5 15.922 1 97.81 218 ARG B N 1
ATOM 4019 C CA . ARG B 1 218 ? -1.72 34.5 14.719 1 97.81 218 ARG B CA 1
ATOM 4020 C C . ARG B 1 218 ? -2.385 33.75 13.586 1 97.81 218 ARG B C 1
ATOM 4022 O O . ARG B 1 218 ? -2.875 32.625 13.781 1 97.81 218 ARG B O 1
ATOM 4029 N N . VAL B 1 219 ? -2.398 34.344 12.422 1 98.31 219 VAL B N 1
ATOM 4030 C CA . VAL B 1 219 ? -2.859 33.688 11.203 1 98.31 219 VAL B CA 1
ATOM 4031 C C . VAL B 1 219 ? -1.723 33.625 10.188 1 98.31 219 VAL B C 1
ATOM 4033 O O . VAL B 1 219 ? -1.151 34.656 9.828 1 98.31 219 VAL B O 1
ATOM 4036 N N . TYR B 1 220 ? -1.345 32.469 9.828 1 98.5 220 TYR B N 1
ATOM 4037 C CA . TYR B 1 220 ? -0.34 32.25 8.797 1 98.5 220 TYR B CA 1
ATOM 4038 C C . TYR B 1 220 ? -0.985 31.75 7.504 1 98.5 220 TYR B C 1
ATOM 4040 O O . TYR B 1 220 ? -1.614 30.688 7.48 1 98.5 220 TYR B O 1
ATOM 4048 N N . VAL B 1 221 ? -0.812 32.469 6.43 1 98.38 221 VAL B N 1
ATOM 4049 C CA . VAL B 1 221 ? -1.407 32.094 5.152 1 98.38 221 VAL B CA 1
ATOM 4050 C C . VAL B 1 221 ? -0.317 31.625 4.195 1 98.38 221 VAL B C 1
ATOM 4052 O O . VAL B 1 221 ? 0.48 32.438 3.707 1 98.38 221 VAL B O 1
ATOM 4055 N N . SER B 1 222 ? -0.315 30.344 3.959 1 97.69 222 SER B N 1
ATOM 4056 C CA . SER B 1 222 ? 0.683 29.797 3.045 1 97.69 222 SER B CA 1
ATOM 4057 C C . SER B 1 222 ? 0.274 30.016 1.591 1 97.69 222 SER B C 1
ATOM 4059 O O . SER B 1 222 ? -0.91 29.938 1.256 1 97.69 222 SER B O 1
ATOM 4061 N N . ARG B 1 223 ? 1.273 30.25 0.742 1 95.25 223 ARG B N 1
ATOM 4062 C CA . ARG B 1 223 ? 1.02 30.578 -0.66 1 95.25 223 ARG B CA 1
ATOM 4063 C C . ARG B 1 223 ? 1.973 29.812 -1.574 1 95.25 223 ARG B C 1
ATOM 4065 O O . ARG B 1 223 ? 2.5 30.375 -2.537 1 95.25 223 ARG B O 1
ATOM 4072 N N . GLY B 1 224 ? 2.264 28.609 -1.271 1 91.06 224 GLY B N 1
ATOM 4073 C CA . GLY B 1 224 ? 3.146 27.797 -2.094 1 91.06 224 GLY B CA 1
ATOM 4074 C C . GLY B 1 224 ? 4.496 28.453 -2.34 1 91.06 224 GLY B C 1
ATOM 4075 O O . GLY B 1 224 ? 5.18 28.844 -1.395 1 91.06 224 GLY B O 1
ATOM 4076 N N . GLU B 1 225 ? 4.805 28.609 -3.641 1 89.62 225 GLU B N 1
ATOM 4077 C CA . GLU B 1 225 ? 6.102 29.156 -4.031 1 89.62 225 GLU B CA 1
ATOM 4078 C C . GLU B 1 225 ? 6.211 30.625 -3.666 1 89.62 225 GLU B C 1
ATOM 4080 O O . GLU B 1 225 ? 7.309 31.188 -3.66 1 89.62 225 GLU B O 1
ATOM 4085 N N . HIS B 1 226 ? 5.086 31.25 -3.281 1 91.88 226 HIS B N 1
ATOM 4086 C CA . HIS B 1 226 ? 5.082 32.656 -2.951 1 91.88 226 HIS B CA 1
ATOM 4087 C C . HIS B 1 226 ? 5.34 32.875 -1.464 1 91.88 226 HIS B C 1
ATOM 4089 O O . HIS B 1 226 ? 5.34 34.031 -0.991 1 91.88 226 HIS B O 1
ATOM 4095 N N . GLY B 1 227 ? 5.469 31.812 -0.756 1 95.44 227 GLY B N 1
ATOM 4096 C CA . GLY B 1 227 ? 5.828 31.922 0.648 1 95.44 227 GLY B CA 1
ATOM 4097 C C . GLY B 1 227 ? 4.625 31.922 1.573 1 95.44 227 GLY B C 1
ATOM 4098 O O . GLY B 1 227 ? 3.705 31.125 1.403 1 95.44 227 GLY B O 1
ATOM 4099 N N . CYS B 1 228 ? 4.746 32.781 2.631 1 97.94 228 CYS B N 1
ATOM 4100 C CA . CYS B 1 228 ? 3.738 32.781 3.684 1 97.94 228 CYS B CA 1
ATOM 4101 C C . CYS B 1 228 ? 3.57 34.188 4.27 1 97.94 228 CYS B C 1
ATOM 4103 O O . CYS B 1 228 ? 4.539 34.938 4.367 1 97.94 228 CYS B O 1
ATOM 4105 N N . ILE B 1 229 ? 2.373 34.5 4.586 1 97.69 229 ILE B N 1
ATOM 4106 C CA . ILE B 1 229 ? 2.043 35.781 5.25 1 97.69 229 ILE B CA 1
ATOM 4107 C C . ILE B 1 229 ? 1.659 35.5 6.703 1 97.69 229 ILE B C 1
ATOM 4109 O O . ILE B 1 229 ? 0.914 34.562 6.988 1 97.69 229 ILE B O 1
ATOM 4113 N N . ALA B 1 230 ? 2.232 36.281 7.605 1 98.12 230 ALA B N 1
ATOM 4114 C CA . ALA B 1 230 ? 1.881 36.219 9.023 1 98.12 230 ALA B CA 1
ATOM 4115 C C . ALA B 1 230 ? 1.165 37.469 9.469 1 98.12 230 ALA B C 1
ATOM 4117 O O . ALA B 1 230 ? 1.638 38.594 9.211 1 98.12 230 ALA B O 1
ATOM 4118 N N . VAL B 1 231 ? 0.034 37.281 10.094 1 97.56 231 VAL B N 1
ATOM 4119 C CA . VAL B 1 231 ? -0.731 38.438 10.578 1 97.56 231 VAL B CA 1
ATOM 4120 C C . VAL B 1 231 ? -1.033 38.25 12.062 1 97.56 231 VAL B C 1
ATOM 4122 O O . VAL B 1 231 ? -1.44 37.188 12.508 1 97.56 231 VAL B O 1
ATOM 4125 N N . GLY B 1 232 ? -0.758 39.25 12.867 1 96.12 232 GLY B N 1
ATOM 4126 C CA . GLY B 1 232 ? -1.126 39.375 14.273 1 96.12 232 GLY B CA 1
ATOM 4127 C C . GLY B 1 232 ? -1.84 40.688 14.562 1 96.12 232 GLY B C 1
ATOM 4128 O O . GLY B 1 232 ? -2.311 41.375 13.648 1 96.12 232 GLY B O 1
ATOM 4129 N N . GLU B 1 233 ? -2.006 40.969 15.781 1 92.56 233 GLU B N 1
ATOM 4130 C CA . GLU B 1 233 ? -2.746 42.188 16.188 1 92.56 233 GLU B CA 1
ATOM 4131 C C . GLU B 1 233 ? -2.123 43.438 15.578 1 92.56 233 GLU B C 1
ATOM 4133 O O . GLU B 1 233 ? -2.83 44.281 15.031 1 92.56 233 GLU B O 1
ATOM 4138 N N . ASN B 1 234 ? -0.79 43.531 15.547 1 90.12 234 ASN B N 1
ATOM 4139 C CA . ASN B 1 234 ? -0.137 44.781 15.102 1 90.12 234 ASN B CA 1
ATOM 4140 C C . ASN B 1 234 ? 0.938 44.469 14.055 1 90.12 234 ASN B C 1
ATOM 4142 O O . ASN B 1 234 ? 1.939 45.188 13.977 1 90.12 234 ASN B O 1
ATOM 4146 N N . MET B 1 235 ? 0.68 43.375 13.414 1 91.75 235 MET B N 1
ATOM 4147 C CA . MET B 1 235 ? 1.728 43.062 12.445 1 91.75 235 MET B CA 1
ATOM 4148 C C . MET B 1 235 ? 1.152 42.281 11.258 1 91.75 235 MET B C 1
ATOM 4150 O O . MET B 1 235 ? 0.218 41.5 11.414 1 91.75 235 MET B O 1
ATOM 4154 N N . ALA B 1 236 ? 1.66 42.562 10.078 1 96.12 236 ALA B N 1
ATOM 4155 C CA . ALA B 1 236 ? 1.46 41.812 8.844 1 96.12 236 ALA B CA 1
ATOM 4156 C C . ALA B 1 236 ? 2.75 41.75 8.031 1 96.12 236 ALA B C 1
ATOM 4158 O O . ALA B 1 236 ? 3.238 42.781 7.539 1 96.12 236 ALA B O 1
ATOM 4159 N N . VAL B 1 237 ? 3.285 40.562 8.008 1 96.31 237 VAL B N 1
ATOM 4160 C CA . VAL B 1 237 ? 4.57 40.406 7.336 1 96.31 237 VAL B CA 1
ATOM 4161 C C . VAL B 1 237 ? 4.5 39.25 6.348 1 96.31 237 VAL B C 1
ATOM 4163 O O . VAL B 1 237 ? 3.736 38.281 6.551 1 96.31 237 VAL B O 1
ATOM 4166 N N . SER B 1 238 ? 5.266 39.312 5.301 1 96.69 238 SER B N 1
ATOM 4167 C CA . SER B 1 238 ? 5.406 38.281 4.305 1 96.69 238 SER B CA 1
ATOM 4168 C C . SER B 1 238 ? 6.84 37.75 4.258 1 96.69 238 SER B C 1
ATOM 4170 O O . SER B 1 238 ? 7.789 38.5 4.465 1 96.69 238 SER B O 1
ATOM 4172 N N . ALA B 1 239 ? 6.98 36.5 4.086 1 96.75 239 ALA B N 1
ATOM 4173 C CA . ALA B 1 239 ? 8.289 35.875 3.896 1 96.75 239 ALA B CA 1
ATOM 4174 C C . ALA B 1 239 ? 8.297 34.938 2.674 1 96.75 239 ALA B C 1
ATOM 4176 O O . ALA B 1 239 ? 7.316 34.25 2.42 1 96.75 239 ALA B O 1
ATOM 4177 N N . TYR B 1 240 ? 9.383 34.938 1.92 1 94.69 240 TYR B N 1
ATOM 4178 C CA . TYR B 1 240 ? 9.547 34.125 0.729 1 94.69 240 TYR B CA 1
ATOM 4179 C C . TYR B 1 240 ? 11.016 33.906 0.424 1 94.69 240 TYR B C 1
ATOM 4181 O O . TYR B 1 240 ? 11.891 34.531 1.004 1 94.69 240 TYR B O 1
ATOM 4189 N N . LEU B 1 241 ? 11.18 32.875 -0.376 1 91.56 241 LEU B N 1
ATOM 4190 C CA . LEU B 1 241 ? 12.539 32.594 -0.826 1 91.56 241 LEU B CA 1
ATOM 4191 C C . LEU B 1 241 ? 12.914 33.5 -2 1 91.56 241 LEU B C 1
ATOM 4193 O O . LEU B 1 241 ? 12.156 33.625 -2.965 1 91.56 241 LEU B O 1
ATOM 4197 N N . ASN B 1 242 ? 14.07 34.062 -2.016 1 84.69 242 ASN B N 1
ATOM 4198 C CA . ASN B 1 242 ? 14.508 35.031 -3.025 1 84.69 242 ASN B CA 1
ATOM 4199 C C . ASN B 1 242 ? 14.922 34.312 -4.316 1 84.69 242 ASN B C 1
ATOM 4201 O O . ASN B 1 242 ? 14.93 34.938 -5.387 1 84.69 242 ASN B O 1
ATOM 4205 N N . THR B 1 243 ? 15.328 33.031 -4.234 1 81.56 243 THR B N 1
ATOM 4206 C CA . THR B 1 243 ? 15.742 32.281 -5.414 1 81.56 243 THR B CA 1
ATOM 4207 C C . THR B 1 243 ? 14.961 30.984 -5.535 1 81.56 243 THR B C 1
ATOM 4209 O O . THR B 1 243 ? 14.75 30.297 -4.539 1 81.56 243 THR B O 1
ATOM 4212 N N . ALA B 1 244 ? 14.617 30.719 -6.789 1 74.56 244 ALA B N 1
ATOM 4213 C CA . ALA B 1 244 ? 13.891 29.484 -7.035 1 74.56 244 ALA B CA 1
ATOM 4214 C C . ALA B 1 244 ? 14.766 28.266 -6.727 1 74.56 244 ALA B C 1
ATOM 4216 O O . ALA B 1 244 ? 15.961 28.25 -7.023 1 74.56 244 ALA B O 1
ATOM 4217 N N . PRO B 1 245 ? 14.062 27.422 -6.016 1 72.12 245 PRO B N 1
ATOM 4218 C CA . PRO B 1 245 ? 14.836 26.203 -5.727 1 72.12 245 PRO B CA 1
ATOM 4219 C C . PRO B 1 245 ? 15.148 25.391 -6.98 1 72.12 245 PRO B C 1
ATOM 4221 O O . PRO B 1 245 ? 14.383 25.406 -7.945 1 72.12 245 PRO B O 1
ATOM 4224 N N . GLU B 1 246 ? 16.391 24.766 -7.039 1 72.88 246 GLU B N 1
ATOM 4225 C CA . GLU B 1 246 ? 16.844 23.922 -8.133 1 72.88 246 GLU B CA 1
ATOM 4226 C C . GLU B 1 246 ? 15.914 22.719 -8.328 1 72.88 246 GLU B C 1
ATOM 4228 O O . GLU B 1 246 ? 14.711 22.891 -8.523 1 72.88 246 GLU B O 1
ATOM 4233 N N . ARG B 1 247 ? 16.359 21.5 -7.953 1 78 247 ARG B N 1
ATOM 4234 C CA . ARG B 1 247 ? 15.656 20.234 -8.203 1 78 247 ARG B CA 1
ATOM 4235 C C . ARG B 1 247 ? 14.75 19.875 -7.031 1 78 247 ARG B C 1
ATOM 4237 O O . ARG B 1 247 ? 15.227 19.594 -5.93 1 78 247 ARG B O 1
ATOM 4244 N N . ILE B 1 248 ? 13.516 20.109 -7.273 1 81.69 248 ILE B N 1
ATOM 4245 C CA . ILE B 1 248 ? 12.492 19.781 -6.289 1 81.69 248 ILE B CA 1
ATOM 4246 C C . ILE B 1 248 ? 12.266 18.266 -6.277 1 81.69 248 ILE B C 1
ATOM 4248 O O . ILE B 1 248 ? 12.078 17.656 -7.328 1 81.69 248 ILE B O 1
ATOM 4252 N N . VAL B 1 249 ? 12.336 17.719 -5.055 1 79.5 249 VAL B N 1
ATOM 4253 C CA . VAL B 1 249 ? 12.102 16.281 -4.891 1 79.5 249 VAL B CA 1
ATOM 4254 C C . VAL B 1 249 ? 10.609 16.031 -4.664 1 79.5 249 VAL B C 1
ATOM 4256 O O . VAL B 1 249 ? 10.031 15.133 -5.289 1 79.5 249 VAL B O 1
ATOM 4259 N N . SER B 1 250 ? 10.023 16.812 -3.789 1 81.94 250 SER B N 1
ATOM 4260 C CA . SER B 1 250 ? 8.602 16.641 -3.496 1 81.94 250 SER B CA 1
ATOM 4261 C C . SER B 1 250 ? 8.016 17.875 -2.832 1 81.94 250 SER B C 1
ATOM 4263 O O . SER B 1 250 ? 8.688 18.547 -2.045 1 81.94 250 SER B O 1
ATOM 4265 N N . ARG B 1 251 ? 6.742 18.094 -3.078 1 83.5 251 ARG B N 1
ATOM 4266 C CA . ARG B 1 251 ? 6.043 19.219 -2.447 1 83.5 251 ARG B CA 1
ATOM 4267 C C . ARG B 1 251 ? 5.207 18.734 -1.263 1 83.5 251 ARG B C 1
ATOM 4269 O O . ARG B 1 251 ? 4.746 19.547 -0.456 1 83.5 251 ARG B O 1
ATOM 4276 N N . VAL B 1 252 ? 5.078 17.453 -1.183 1 85.56 252 VAL B N 1
ATOM 4277 C CA . VAL B 1 252 ? 4.281 16.875 -0.106 1 85.56 252 VAL B CA 1
ATOM 4278 C C . VAL B 1 252 ? 4.934 17.172 1.24 1 85.56 252 VAL B C 1
ATOM 4280 O O . VAL B 1 252 ? 6.145 17 1.402 1 85.56 252 VAL B O 1
ATOM 4283 N N . GLY B 1 253 ? 4.156 17.734 2.174 1 92.44 253 GLY B N 1
ATOM 4284 C CA . GLY B 1 253 ? 4.641 17.953 3.529 1 92.44 253 GLY B CA 1
ATOM 4285 C C . GLY B 1 253 ? 5.254 19.312 3.734 1 92.44 253 GLY B C 1
ATOM 4286 O O . GLY B 1 253 ? 5.633 19.672 4.855 1 92.44 253 GLY B O 1
ATOM 4287 N N . CYS B 1 254 ? 5.348 20.141 2.668 1 94.12 254 CYS B N 1
ATOM 4288 C CA . CYS B 1 254 ? 5.965 21.453 2.805 1 94.12 254 CYS B CA 1
ATOM 4289 C C . CYS B 1 254 ? 5.172 22.328 3.768 1 94.12 254 CYS B C 1
ATOM 4291 O O . CYS B 1 254 ? 5.754 23.031 4.602 1 94.12 254 CYS B O 1
ATOM 4293 N N . GLY B 1 255 ? 3.904 22.297 3.598 1 96.69 255 GLY B N 1
ATOM 4294 C CA . GLY B 1 255 ? 3.066 23.016 4.535 1 96.69 255 GLY B CA 1
ATOM 4295 C C . GLY B 1 255 ? 3.201 22.531 5.965 1 96.69 255 GLY B C 1
ATOM 4296 O O . GLY B 1 255 ? 3.197 23.328 6.902 1 96.69 255 GLY B O 1
ATOM 4297 N N . ASP B 1 256 ? 3.326 21.266 6.152 1 98 256 ASP B N 1
ATOM 4298 C CA . ASP B 1 256 ? 3.51 20.672 7.469 1 98 256 ASP B CA 1
ATOM 4299 C C . ASP B 1 256 ? 4.836 21.094 8.086 1 98 256 ASP B C 1
ATOM 4301 O O . ASP B 1 256 ? 4.895 21.422 9.281 1 98 256 ASP B O 1
ATOM 4305 N N . ALA B 1 257 ? 5.84 21.094 7.258 1 98.44 257 ALA B N 1
ATOM 4306 C CA . ALA B 1 257 ? 7.156 21.531 7.723 1 98.44 257 ALA B CA 1
ATOM 4307 C C . ALA B 1 257 ? 7.137 23 8.125 1 98.44 257 ALA B C 1
ATOM 4309 O O . ALA B 1 257 ? 7.805 23.406 9.086 1 98.44 257 ALA B O 1
ATOM 4310 N N . LEU B 1 258 ? 6.414 23.797 7.379 1 98.56 258 LEU B N 1
ATOM 4311 C CA . LEU B 1 258 ? 6.223 25.203 7.738 1 98.56 258 LEU B CA 1
ATOM 4312 C C . LEU B 1 258 ? 5.613 25.328 9.133 1 98.56 258 LEU B C 1
ATOM 4314 O O . LEU B 1 258 ? 6.133 26.062 9.977 1 98.56 258 LEU B O 1
ATOM 4318 N N . VAL B 1 259 ? 4.609 24.562 9.398 1 98.75 259 VAL B N 1
ATOM 4319 C CA . VAL B 1 259 ? 3.941 24.578 10.695 1 98.75 259 VAL B CA 1
ATOM 4320 C C . VAL B 1 259 ? 4.922 24.156 11.789 1 98.75 259 VAL B C 1
ATOM 4322 O O . VAL B 1 259 ? 4.938 24.734 12.875 1 98.75 259 VAL B O 1
ATOM 4325 N N . ALA B 1 260 ? 5.715 23.203 11.508 1 98.81 260 ALA B N 1
ATOM 4326 C CA . ALA B 1 260 ? 6.723 22.734 12.453 1 98.81 260 ALA B CA 1
ATOM 4327 C C . ALA B 1 260 ? 7.691 23.844 12.82 1 98.81 260 ALA B C 1
ATOM 4329 O O . ALA B 1 260 ? 8.023 24.031 13.992 1 98.81 260 ALA B O 1
ATOM 4330 N N . GLY B 1 261 ? 8.141 24.562 11.805 1 98.69 261 GLY B N 1
ATOM 4331 C CA . GLY B 1 261 ? 9.023 25.688 12.055 1 98.69 261 GLY B CA 1
ATOM 4332 C C . GLY B 1 261 ? 8.391 26.75 12.938 1 98.69 261 GLY B C 1
ATOM 4333 O O . GLY B 1 261 ? 9.047 27.281 13.836 1 98.69 261 GLY B O 1
ATOM 4334 N N . LEU B 1 262 ? 7.18 27.031 12.672 1 98.56 262 LEU B N 1
ATOM 4335 C CA . LEU B 1 262 ? 6.449 28.016 13.469 1 98.56 262 LEU B CA 1
ATOM 4336 C C . LEU B 1 262 ? 6.309 27.547 14.914 1 98.56 262 LEU B C 1
ATOM 4338 O O . LEU B 1 262 ? 6.461 28.328 15.844 1 98.56 262 LEU B O 1
ATOM 4342 N N . ALA B 1 263 ? 6.004 26.281 15.102 1 98.44 263 ALA B N 1
ATOM 4343 C CA . ALA B 1 263 ? 5.828 25.719 16.438 1 98.44 263 ALA B CA 1
ATOM 4344 C C . ALA B 1 263 ? 7.137 25.75 17.219 1 98.44 263 ALA B C 1
ATOM 4346 O O . ALA B 1 263 ? 7.148 26.109 18.391 1 98.44 263 ALA B O 1
ATOM 4347 N N . VAL B 1 264 ? 8.195 25.391 16.578 1 98.25 264 VAL B N 1
ATOM 4348 C CA . VAL B 1 264 ? 9.5 25.406 17.234 1 98.25 264 VAL B CA 1
ATOM 4349 C C . VAL B 1 264 ? 9.867 26.844 17.594 1 98.25 264 VAL B C 1
ATOM 4351 O O . VAL B 1 264 ? 10.383 27.094 18.688 1 98.25 264 VAL B O 1
ATOM 4354 N N . ALA B 1 265 ? 9.633 27.781 16.703 1 97.94 265 ALA B N 1
ATOM 4355 C CA . ALA B 1 265 ? 9.883 29.203 16.969 1 97.94 265 ALA B CA 1
ATOM 4356 C C . ALA B 1 265 ? 9.102 29.672 18.203 1 97.94 265 ALA B C 1
ATOM 4358 O O . ALA B 1 265 ? 9.633 30.391 19.047 1 97.94 265 ALA B O 1
ATOM 4359 N N . ALA B 1 266 ? 7.887 29.25 18.266 1 97 266 ALA B N 1
ATOM 4360 C CA . ALA B 1 266 ? 7.059 29.609 19.406 1 97 266 ALA B CA 1
ATOM 4361 C C . ALA B 1 266 ? 7.629 29.031 20.703 1 97 266 ALA B C 1
ATOM 4363 O O . ALA B 1 266 ? 7.684 29.703 21.719 1 97 266 ALA B O 1
ATOM 4364 N N . GLU B 1 267 ? 7.977 27.781 20.641 1 96.56 267 GLU B N 1
ATOM 4365 C CA . GLU B 1 267 ? 8.578 27.125 21.797 1 96.56 267 GLU B CA 1
ATOM 4366 C C . GLU B 1 267 ? 9.836 27.859 22.266 1 96.56 267 GLU B C 1
ATOM 4368 O O . GLU B 1 267 ? 10.102 27.938 23.469 1 96.56 267 GLU B O 1
ATOM 4373 N N . GLN B 1 268 ? 10.539 28.438 21.344 1 96.19 268 GLN B N 1
ATOM 4374 C CA . GLN B 1 268 ? 11.797 29.109 21.625 1 96.19 268 GLN B CA 1
ATOM 4375 C C . GLN B 1 268 ? 11.562 30.594 21.953 1 96.19 268 GLN B C 1
ATOM 4377 O O . GLN B 1 268 ? 12.5 31.297 22.312 1 96.19 268 GLN B O 1
ATOM 4382 N N . GLY B 1 269 ? 10.414 31.031 21.734 1 95.88 269 GLY B N 1
ATOM 4383 C CA . GLY B 1 269 ? 10.086 32.406 22.062 1 95.88 269 GLY B CA 1
ATOM 4384 C C . GLY B 1 269 ? 10.578 33.406 21.016 1 95.88 269 GLY B C 1
ATOM 4385 O O . GLY B 1 269 ? 10.883 34.562 21.344 1 95.88 269 GLY B O 1
ATOM 4386 N N . LEU B 1 270 ? 10.625 33.031 19.812 1 95.88 270 LEU B N 1
ATOM 4387 C CA . LEU B 1 270 ? 11.07 33.906 18.734 1 95.88 270 LEU B CA 1
ATOM 4388 C C . LEU B 1 270 ? 9.984 34.906 18.391 1 95.88 270 LEU B C 1
ATOM 4390 O O . LEU B 1 270 ? 8.789 34.656 18.578 1 95.88 270 LEU B O 1
ATOM 4394 N N . ASP B 1 271 ? 10.406 36.031 17.875 1 94.06 271 ASP B N 1
ATOM 4395 C CA . ASP B 1 271 ? 9.422 37.031 17.438 1 94.06 271 ASP B CA 1
ATOM 4396 C C . ASP B 1 271 ? 8.781 36.625 16.109 1 94.06 271 ASP B C 1
ATOM 4398 O O . ASP B 1 271 ? 9.156 35.625 15.516 1 94.06 271 ASP B O 1
ATOM 4402 N N . ALA B 1 272 ? 7.816 37.375 15.656 1 92.69 272 ALA B N 1
ATOM 4403 C CA . ALA B 1 272 ? 6.969 37.031 14.531 1 92.69 272 ALA B CA 1
ATOM 4404 C C . ALA B 1 272 ? 7.781 36.906 13.25 1 92.69 272 ALA B C 1
ATOM 4406 O O . ALA B 1 272 ? 7.57 35.969 12.453 1 92.69 272 ALA B O 1
ATOM 4407 N N . GLU B 1 273 ? 8.68 37.844 13.062 1 94.06 273 GLU B N 1
ATOM 4408 C CA . GLU B 1 273 ? 9.492 37.844 11.852 1 94.06 273 GLU B CA 1
ATOM 4409 C C . GLU B 1 273 ? 10.406 36.625 11.812 1 94.06 273 GLU B C 1
ATOM 4411 O O . GLU B 1 273 ? 10.477 35.906 10.789 1 94.06 273 GLU B O 1
ATOM 4416 N N . ALA B 1 274 ? 11.07 36.406 12.914 1 96.06 274 ALA B N 1
ATOM 4417 C CA . ALA B 1 274 ? 11.961 35.25 13.008 1 96.06 274 ALA B CA 1
ATOM 4418 C C . ALA B 1 274 ? 11.188 33.938 12.891 1 96.06 274 ALA B C 1
ATOM 4420 O O . ALA B 1 274 ? 11.664 32.969 12.273 1 96.06 274 ALA B O 1
ATOM 4421 N N . ALA B 1 275 ? 10.023 33.906 13.492 1 97.31 275 ALA B N 1
ATOM 4422 C CA . ALA B 1 275 ? 9.18 32.719 13.422 1 97.31 275 ALA B CA 1
ATOM 4423 C C . ALA B 1 275 ? 8.766 32.406 11.984 1 97.31 275 ALA B C 1
ATOM 4425 O O . ALA B 1 275 ? 8.844 31.281 11.523 1 97.31 275 ALA B O 1
ATOM 4426 N N . LEU B 1 276 ? 8.383 33.438 11.289 1 97.75 276 LEU B N 1
ATOM 4427 C CA . LEU B 1 276 ? 7.945 33.281 9.906 1 97.75 276 LEU B CA 1
ATOM 4428 C C . LEU B 1 276 ? 9.109 32.844 9.016 1 97.75 276 LEU B C 1
ATOM 4430 O O . LEU B 1 276 ? 8.938 32 8.141 1 97.75 276 LEU B O 1
ATOM 4434 N N . LYS B 1 277 ? 10.258 33.469 9.258 1 96.94 277 LYS B N 1
ATOM 4435 C CA . LYS B 1 277 ? 11.453 33.062 8.516 1 96.94 277 LYS B CA 1
ATOM 4436 C C . LYS B 1 277 ? 11.781 31.594 8.711 1 96.94 277 LYS B C 1
ATOM 4438 O O . LYS B 1 277 ? 12.055 30.891 7.746 1 96.94 277 LYS B O 1
ATOM 4443 N N . LEU B 1 278 ? 11.75 31.172 9.93 1 97.81 278 LEU B N 1
ATOM 4444 C CA . LEU B 1 278 ? 12.031 29.781 10.234 1 97.81 278 LEU B CA 1
ATOM 4445 C C . LEU B 1 278 ? 10.984 28.859 9.594 1 97.81 278 LEU B C 1
ATOM 4447 O O . LEU B 1 278 ? 11.328 27.812 9.039 1 97.81 278 LEU B O 1
ATOM 4451 N N . GLY B 1 279 ? 9.719 29.188 9.68 1 98.38 279 GLY B N 1
ATOM 4452 C CA . GLY B 1 279 ? 8.664 28.422 9.055 1 98.38 279 GLY B CA 1
ATOM 4453 C C . GLY B 1 279 ? 8.867 28.234 7.562 1 98.38 279 GLY B C 1
ATOM 4454 O O . GLY B 1 279 ? 8.836 27.109 7.062 1 98.38 279 GLY B O 1
ATOM 4455 N N . VAL B 1 280 ? 9.133 29.312 6.883 1 97.75 280 VAL B N 1
ATOM 4456 C CA . VAL B 1 280 ? 9.328 29.281 5.438 1 97.75 280 VAL B CA 1
ATOM 4457 C C . VAL B 1 280 ? 10.57 28.469 5.098 1 97.75 280 VAL B C 1
ATOM 4459 O O . VAL B 1 280 ? 10.578 27.688 4.137 1 97.75 280 VAL B O 1
ATOM 4462 N N . ALA B 1 281 ? 11.578 28.656 5.906 1 97.06 281 ALA B N 1
ATOM 4463 C CA . ALA B 1 281 ? 12.797 27.891 5.699 1 97.06 281 ALA B CA 1
ATOM 4464 C C . ALA B 1 281 ? 12.539 26.391 5.832 1 97.06 281 ALA B C 1
ATOM 4466 O O . ALA B 1 281 ? 13.039 25.594 5.039 1 97.06 281 ALA B O 1
ATOM 4467 N N . CYS B 1 282 ? 11.789 26 6.848 1 97.94 282 CYS B N 1
ATOM 4468 C CA . CYS B 1 282 ? 11.445 24.594 7.031 1 97.94 282 CYS B CA 1
ATOM 4469 C C . CYS B 1 282 ? 10.625 24.062 5.859 1 97.94 282 CYS B C 1
ATOM 4471 O O . CYS B 1 282 ? 10.93 23.016 5.305 1 97.94 282 CYS B O 1
ATOM 4473 N N . GLY B 1 283 ? 9.609 24.812 5.461 1 97.12 283 GLY B N 1
ATOM 4474 C CA . GLY B 1 283 ? 8.812 24.422 4.312 1 97.12 283 GLY B CA 1
ATOM 4475 C C . GLY B 1 283 ? 9.633 24.234 3.051 1 97.12 283 GLY B C 1
ATOM 4476 O O . GLY B 1 283 ? 9.438 23.266 2.318 1 97.12 283 GLY B O 1
ATOM 4477 N N . THR B 1 284 ? 10.562 25.109 2.857 1 95.19 284 THR B N 1
ATOM 4478 C CA . THR B 1 284 ? 11.422 25.047 1.678 1 95.19 284 THR B CA 1
ATOM 4479 C C . THR B 1 284 ? 12.398 23.875 1.767 1 95.19 284 THR B C 1
ATOM 4481 O O . THR B 1 284 ? 12.656 23.203 0.768 1 95.19 284 THR B O 1
ATOM 4484 N N . SER B 1 285 ? 12.953 23.672 2.918 1 95.62 285 SER B N 1
ATOM 4485 C CA . SER B 1 285 ? 13.883 22.562 3.109 1 95.62 285 SER B CA 1
ATOM 4486 C C . SER B 1 285 ? 13.219 21.219 2.783 1 95.62 285 SER B C 1
ATOM 4488 O O . SER B 1 285 ? 13.867 20.312 2.279 1 95.62 285 SER B O 1
ATOM 4490 N N . ASN B 1 286 ? 11.93 21.125 3.066 1 95.38 286 ASN B N 1
ATOM 4491 C CA . ASN B 1 286 ? 11.172 19.906 2.82 1 95.38 286 ASN B CA 1
ATOM 4492 C C . ASN B 1 286 ? 11.07 19.594 1.328 1 95.38 286 ASN B C 1
ATOM 4494 O O . ASN B 1 286 ? 10.844 18.453 0.938 1 95.38 286 ASN B O 1
ATOM 4498 N N . LEU B 1 287 ? 11.281 20.594 0.448 1 91.06 287 LEU B N 1
ATOM 4499 C CA . LEU B 1 287 ? 11.242 20.406 -0.997 1 91.06 287 LEU B CA 1
ATOM 4500 C C . LEU B 1 287 ? 12.305 19.391 -1.434 1 91.06 287 LEU B C 1
ATOM 4502 O O . LEU B 1 287 ? 12.156 18.75 -2.475 1 91.06 287 LEU B O 1
ATOM 4506 N N . PHE B 1 288 ? 13.289 19.234 -0.623 1 90.5 288 PHE B N 1
ATOM 4507 C CA . PHE B 1 288 ? 14.43 18.406 -1.01 1 90.5 288 PHE B CA 1
ATOM 4508 C C . PHE B 1 288 ? 14.445 17.094 -0.233 1 90.5 288 PHE B C 1
ATOM 4510 O O . PHE B 1 288 ? 15.359 16.281 -0.401 1 90.5 288 PHE B O 1
ATOM 4517 N N . ALA B 1 289 ? 13.461 16.906 0.576 1 91.06 289 ALA B N 1
ATOM 4518 C CA . ALA B 1 289 ? 13.406 15.711 1.422 1 91.06 289 ALA B CA 1
ATOM 4519 C C . ALA B 1 289 ? 12.672 14.57 0.724 1 91.06 289 ALA B C 1
ATOM 4521 O O . ALA B 1 289 ? 11.547 14.75 0.257 1 91.06 289 ALA B O 1
ATOM 4522 N N . PRO B 1 290 ? 13.242 13.391 0.694 1 85.94 290 PRO B N 1
ATOM 4523 C CA . PRO B 1 290 ? 12.523 12.25 0.126 1 85.94 290 PRO B CA 1
ATOM 4524 C C . PRO B 1 290 ? 11.32 11.836 0.971 1 85.94 290 PRO B C 1
ATOM 4526 O O . PRO B 1 290 ? 10.328 11.336 0.435 1 85.94 290 PRO B O 1
ATOM 4529 N N . GLU B 1 291 ? 11.445 11.984 2.264 1 91.75 291 GLU B N 1
ATOM 4530 C CA . GLU B 1 291 ? 10.352 11.727 3.199 1 91.75 291 GLU B CA 1
ATOM 4531 C C . GLU B 1 291 ? 9.812 13.023 3.793 1 91.75 291 GLU B C 1
ATOM 4533 O O . GLU B 1 291 ? 10.57 13.828 4.336 1 91.75 291 GLU B O 1
ATOM 4538 N N . PRO B 1 292 ? 8.531 13.172 3.656 1 92.44 292 PRO B N 1
ATOM 4539 C CA . PRO B 1 292 ? 7.965 14.406 4.211 1 92.44 292 PRO B CA 1
ATOM 4540 C C . PRO B 1 292 ? 8.336 14.617 5.676 1 92.44 292 PRO B C 1
ATOM 4542 O O . PRO B 1 292 ? 8.172 13.711 6.5 1 92.44 292 PRO B O 1
ATOM 4545 N N . GLY B 1 293 ? 8.828 15.789 5.969 1 95.88 293 GLY B N 1
ATOM 4546 C CA . GLY B 1 293 ? 9.164 16.172 7.328 1 95.88 293 GLY B CA 1
ATOM 4547 C C . GLY B 1 293 ? 10.609 15.875 7.695 1 95.88 293 GLY B C 1
ATOM 4548 O O . GLY B 1 293 ? 11.117 16.375 8.703 1 95.88 293 GLY B O 1
ATOM 4549 N N . ARG B 1 294 ? 11.289 15.086 6.918 1 95.88 294 ARG B N 1
ATOM 4550 C CA . ARG B 1 294 ? 12.648 14.703 7.258 1 95.88 294 ARG B CA 1
ATOM 4551 C C . ARG B 1 294 ? 13.664 15.438 6.379 1 95.88 294 ARG B C 1
ATOM 4553 O O . ARG B 1 294 ? 14.055 14.938 5.324 1 95.88 294 ARG B O 1
ATOM 4560 N N . PHE B 1 295 ? 14.117 16.562 6.828 1 94.69 295 PHE B N 1
ATOM 4561 C CA . PHE B 1 295 ? 15.117 17.344 6.109 1 94.69 295 PHE B CA 1
ATOM 4562 C C . PHE B 1 295 ? 16.375 17.531 6.949 1 94.69 295 PHE B C 1
ATOM 4564 O O . PHE B 1 295 ? 16.359 17.266 8.156 1 94.69 295 PHE B O 1
ATOM 4571 N N . GLU B 1 296 ? 17.422 17.938 6.305 1 93.62 296 GLU B N 1
ATOM 4572 C CA . GLU B 1 296 ? 18.734 18.078 6.949 1 93.62 296 GLU B CA 1
ATOM 4573 C C . GLU B 1 296 ? 18.906 19.453 7.57 1 93.62 296 GLU B C 1
ATOM 4575 O O . GLU B 1 296 ? 18.547 20.469 6.953 1 93.62 296 GLU B O 1
ATOM 4580 N N . SER B 1 297 ? 19.484 19.453 8.75 1 91.69 297 SER B N 1
ATOM 4581 C CA . SER B 1 297 ? 19.703 20.703 9.477 1 91.69 297 SER B CA 1
ATOM 4582 C C . SER B 1 297 ? 20.594 21.641 8.68 1 91.69 297 SER B C 1
ATOM 4584 O O . SER B 1 297 ? 20.391 22.859 8.695 1 91.69 297 SER B O 1
ATOM 4586 N N . ALA B 1 298 ? 21.562 21.062 8.023 1 92.56 298 ALA B N 1
ATOM 4587 C CA . ALA B 1 298 ? 22.484 21.875 7.23 1 92.56 298 ALA B CA 1
ATOM 4588 C C . ALA B 1 298 ? 21.734 22.609 6.117 1 92.56 298 ALA B C 1
ATOM 4590 O O . ALA B 1 298 ? 22.016 23.781 5.84 1 92.56 298 ALA B O 1
ATOM 4591 N N . ARG B 1 299 ? 20.828 21.984 5.551 1 91.56 299 ARG B N 1
ATOM 4592 C CA . ARG B 1 299 ? 20.031 22.594 4.488 1 91.56 299 ARG B CA 1
ATOM 4593 C C . ARG B 1 299 ? 19.109 23.672 5.047 1 91.56 299 ARG B C 1
ATOM 4595 O O . ARG B 1 299 ? 18.922 24.719 4.426 1 91.56 299 ARG B O 1
ATOM 4602 N N . LEU B 1 300 ? 18.578 23.406 6.152 1 95.25 300 LEU B N 1
ATOM 4603 C CA . LEU B 1 300 ? 17.703 24.375 6.809 1 95.25 300 LEU B CA 1
ATOM 4604 C C . LEU B 1 300 ? 18.438 25.688 7.047 1 95.25 300 LEU B C 1
ATOM 4606 O O . LEU B 1 300 ? 17.922 26.766 6.727 1 95.25 300 LEU B O 1
ATOM 4610 N N . ASN B 1 301 ? 19.609 25.641 7.539 1 93.69 301 ASN B N 1
ATOM 4611 C CA . ASN B 1 301 ? 20.391 26.828 7.828 1 93.69 301 ASN B CA 1
ATOM 4612 C C . ASN B 1 301 ? 20.719 27.609 6.559 1 93.69 301 ASN B C 1
ATOM 4614 O O . ASN B 1 301 ? 20.625 28.828 6.535 1 93.69 301 ASN B O 1
ATOM 4618 N N . SER B 1 302 ? 21.094 26.844 5.543 1 92.69 302 SER B N 1
ATOM 4619 C CA . SER B 1 302 ? 21.422 27.453 4.262 1 92.69 302 SER B CA 1
ATOM 4620 C C . SER B 1 302 ? 20.203 28.172 3.676 1 92.69 302 SER B C 1
ATOM 4622 O O . SER B 1 302 ? 20.312 29.281 3.178 1 92.69 302 SER B O 1
ATOM 4624 N N . ILE B 1 303 ? 19.109 27.609 3.809 1 93.94 303 ILE B N 1
ATOM 4625 C CA . ILE B 1 303 ? 17.875 28.141 3.227 1 93.94 303 ILE B CA 1
ATOM 4626 C C . ILE B 1 303 ? 17.391 29.328 4.059 1 93.94 303 ILE B C 1
ATOM 4628 O O . ILE B 1 303 ? 16.922 30.328 3.51 1 93.94 303 ILE B O 1
ATOM 4632 N N . ALA B 1 304 ? 17.516 29.25 5.324 1 94.12 304 ALA B N 1
ATOM 4633 C CA . ALA B 1 304 ? 17.078 30.312 6.215 1 94.12 304 ALA B CA 1
ATOM 4634 C C . ALA B 1 304 ? 17.766 31.641 5.867 1 94.12 304 ALA B C 1
ATOM 4636 O O . ALA B 1 304 ? 17.141 32.688 5.934 1 94.12 304 ALA B O 1
ATOM 4637 N N . SER B 1 305 ? 18.969 31.531 5.434 1 92.38 305 SER B N 1
ATOM 4638 C CA . SER B 1 305 ? 19.734 32.719 5.105 1 92.38 305 SER B CA 1
ATOM 4639 C C . SER B 1 305 ? 19.234 33.375 3.816 1 92.38 305 SER B C 1
ATOM 4641 O O . SER B 1 305 ? 19.547 34.531 3.539 1 92.38 305 SER B O 1
ATOM 4643 N N . ARG B 1 306 ? 18.438 32.625 3.09 1 93.62 306 ARG B N 1
ATOM 4644 C CA . ARG B 1 306 ? 17.969 33.125 1.793 1 93.62 306 ARG B CA 1
ATOM 4645 C C . ARG B 1 306 ? 16.516 33.562 1.863 1 93.62 306 ARG B C 1
ATOM 4647 O O . ARG B 1 306 ? 15.938 33.969 0.856 1 93.62 306 ARG B O 1
ATOM 4654 N N . VAL B 1 307 ? 15.938 33.469 2.998 1 95.88 307 VAL B N 1
ATOM 4655 C CA . VAL B 1 307 ? 14.547 33.875 3.17 1 95.88 307 VAL B CA 1
ATOM 4656 C C . VAL B 1 307 ? 14.484 35.375 3.434 1 95.88 307 VAL B C 1
ATOM 4658 O O . VAL B 1 307 ? 15.203 35.906 4.293 1 95.88 307 VAL B O 1
ATOM 4661 N N . VAL B 1 308 ? 13.594 36.062 2.695 1 95.06 308 VAL B N 1
ATOM 4662 C CA . VAL B 1 308 ? 13.375 37.5 2.84 1 95.06 308 VAL B CA 1
ATOM 4663 C C . VAL B 1 308 ? 12.047 37.75 3.547 1 95.06 308 VAL B C 1
ATOM 4665 O O . VAL B 1 308 ? 11.055 37.062 3.271 1 95.06 308 VAL B O 1
ATOM 4668 N N . VAL B 1 309 ? 12.062 38.688 4.453 1 95.19 309 VAL B N 1
ATOM 4669 C CA . VAL B 1 309 ? 10.859 39.094 5.172 1 95.19 309 VAL B CA 1
ATOM 4670 C C . VAL B 1 309 ? 10.539 40.562 4.875 1 95.19 309 VAL B C 1
ATOM 4672 O O . VAL B 1 309 ? 11.43 41.406 4.898 1 95.19 309 VAL B O 1
ATOM 4675 N N . GLU B 1 310 ? 9.281 40.812 4.531 1 93.94 310 GLU B N 1
ATOM 4676 C CA . GLU B 1 310 ? 8.844 42.156 4.207 1 93.94 310 GLU B CA 1
ATOM 4677 C C . GLU B 1 310 ? 7.566 42.531 4.965 1 93.94 310 GLU B C 1
ATOM 4679 O O . GLU B 1 310 ? 6.695 41.688 5.164 1 93.94 310 GLU B O 1
ATOM 4684 N N . ASP B 1 311 ? 7.469 43.812 5.312 1 93.19 311 ASP B N 1
ATOM 4685 C CA . ASP B 1 311 ? 6.242 44.312 5.914 1 93.19 311 ASP B CA 1
ATOM 4686 C C . ASP B 1 311 ? 5.191 44.594 4.848 1 93.19 311 ASP B C 1
ATOM 4688 O O . ASP B 1 311 ? 5.488 45.219 3.83 1 93.19 311 ASP B O 1
ATOM 4692 N N . ILE B 1 312 ? 4.012 44.094 4.961 1 88.75 312 ILE B N 1
ATOM 4693 C CA . ILE B 1 312 ? 2.947 44.312 3.986 1 88.75 312 ILE B CA 1
ATOM 4694 C C . ILE B 1 312 ? 2.314 45.688 4.203 1 88.75 312 ILE B C 1
ATOM 4696 O O . ILE B 1 312 ? 1.919 46.344 3.244 1 88.75 312 ILE B O 1
ATOM 4700 N N . LEU B 1 313 ? 2.014 46.25 5.328 1 70.81 313 LEU B N 1
ATOM 4701 C CA . LEU B 1 313 ? 1.322 47.5 5.582 1 70.81 313 LEU B CA 1
ATOM 4702 C C . LEU B 1 313 ? 2.197 48.688 5.199 1 70.81 313 LEU B C 1
ATOM 4704 O O . LEU B 1 313 ? 1.688 49.75 4.863 1 70.81 313 LEU B O 1
ATOM 4708 N N . THR B 1 314 ? 3.434 48.688 5.156 1 57.34 314 THR B N 1
ATOM 4709 C CA . THR B 1 314 ? 4.246 49.875 4.812 1 57.34 314 THR B CA 1
ATOM 4710 C C . THR B 1 314 ? 4.355 50.031 3.297 1 57.34 314 THR B C 1
ATOM 4712 O O . THR B 1 314 ? 4.895 51 2.807 1 57.34 314 THR B O 1
ATOM 4715 N N . LEU B 1 315 ? 4.113 49.094 2.453 1 45.84 315 LEU B N 1
ATOM 4716 C CA . LEU B 1 315 ? 4.395 49.312 1.041 1 45.84 315 LEU B CA 1
ATOM 4717 C C . LEU B 1 315 ? 3.441 50.344 0.458 1 45.84 315 LEU B C 1
ATOM 4719 O O . LEU B 1 315 ? 3.576 50.75 -0.704 1 45.84 315 LEU B O 1
ATOM 4723 N N . ASN B 1 316 ? 2.254 50.562 0.943 1 42.06 316 ASN B N 1
ATOM 4724 C CA . ASN B 1 316 ? 1.487 51.562 0.192 1 42.06 316 ASN B CA 1
ATOM 4725 C C . ASN B 1 316 ? 2.18 52.906 0.188 1 42.06 316 ASN B C 1
ATOM 4727 O O . ASN B 1 316 ? 1.681 53.875 -0.41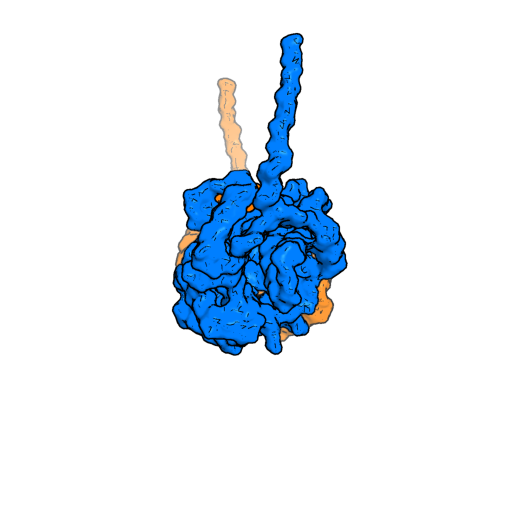2 1 42.06 316 ASN B O 1
ATOM 4731 N N . SER B 1 317 ? 3.082 53.281 1.069 1 40.16 317 SER B N 1
ATOM 4732 C CA . SER B 1 317 ? 3.441 54.688 0.914 1 40.16 317 SER B CA 1
ATOM 4733 C C . SER B 1 317 ? 4.281 54.906 -0.339 1 40.16 317 SER B C 1
ATOM 4735 O O . SER B 1 317 ? 4.555 56.062 -0.717 1 40.16 317 SER B O 1
ATOM 4737 N N . VAL B 1 318 ? 5.121 54.031 -0.904 1 38.16 318 VAL B N 1
ATOM 4738 C CA . VAL B 1 318 ? 6.09 54.5 -1.891 1 38.16 318 VAL B CA 1
ATOM 4739 C C . VAL B 1 318 ? 5.492 54.375 -3.291 1 38.16 318 VAL B C 1
ATOM 4741 O O . VAL B 1 318 ? 6.188 54.594 -4.289 1 38.16 318 VAL B O 1
ATOM 4744 N N . PHE B 1 319 ? 4.445 53.75 -3.605 1 36.88 319 PHE B N 1
ATOM 4745 C CA . PHE B 1 319 ? 4.055 53.719 -5.008 1 36.88 319 PHE B CA 1
ATOM 4746 C C . PHE B 1 319 ? 3.604 55.125 -5.457 1 36.88 319 PHE B C 1
ATOM 4748 O O . PHE B 1 319 ? 2.512 55.562 -5.098 1 36.88 319 PHE B O 1
ATOM 4755 N N . SER B 1 320 ? 4.637 56.062 -5.574 1 35.28 320 SER B N 1
ATOM 4756 C CA . SER B 1 320 ? 4.434 57.219 -6.445 1 35.28 320 SER B CA 1
ATOM 4757 C C . SER B 1 320 ? 3.967 56.812 -7.832 1 35.28 320 SER B C 1
ATOM 4759 O O . SER B 1 320 ? 4.352 55.719 -8.32 1 35.28 320 SER B O 1
ATOM 4761 N N . PRO B 1 321 ? 2.945 57.469 -8.391 1 35.28 321 PRO B N 1
ATOM 4762 C CA . PRO B 1 321 ? 2.479 57.25 -9.758 1 35.28 321 PRO B CA 1
ATOM 4763 C C . PRO B 1 321 ? 3.617 57.25 -10.781 1 35.28 321 PRO B C 1
ATOM 4765 O O . PRO B 1 321 ? 4.457 58.156 -10.773 1 35.28 321 PRO B O 1
ATOM 4768 N N . LEU B 1 322 ? 4.242 56.188 -11.062 1 30.56 322 LEU B N 1
ATOM 4769 C CA . LEU B 1 322 ? 5.117 56.188 -12.234 1 30.56 322 LEU B CA 1
ATOM 4770 C C . LEU B 1 322 ? 4.504 57 -13.367 1 30.56 322 LEU B C 1
ATOM 4772 O O . LEU B 1 322 ? 3.309 56.875 -13.656 1 30.56 322 LEU B O 1
ATOM 4776 N N . LYS B 1 323 ? 5.266 58.031 -13.766 1 35.31 323 LYS B N 1
ATOM 4777 C CA . LYS B 1 323 ? 5.094 58.969 -14.883 1 35.31 323 LYS B CA 1
ATOM 4778 C C . LYS B 1 323 ? 4.727 58.219 -16.172 1 35.31 323 LYS B C 1
ATOM 4780 O O . LYS B 1 323 ? 5.371 57.25 -16.531 1 35.31 323 LYS B O 1
ATOM 4785 N N . SER B 1 324 ? 3.467 58.281 -16.594 1 28.31 324 SER B N 1
ATOM 4786 C CA . SER B 1 324 ? 3.002 57.969 -17.938 1 28.31 324 SER B CA 1
ATOM 4787 C C . SER B 1 324 ? 4.031 58.375 -18.984 1 28.31 324 SER B C 1
ATOM 4789 O O . SER B 1 324 ? 4.375 59.531 -19.094 1 28.31 324 SER B O 1
ATOM 4791 N N . ARG B 1 325 ? 5.18 57.594 -19.141 1 33.44 325 ARG B N 1
ATOM 4792 C CA . ARG B 1 325 ? 5.941 57.875 -20.359 1 33.44 325 ARG B CA 1
ATOM 4793 C C . ARG B 1 325 ? 5.02 58.031 -21.562 1 33.44 325 ARG B C 1
ATOM 4795 O O . ARG B 1 325 ? 4.27 57.125 -21.906 1 33.44 325 ARG B O 1
ATOM 4802 N N . ASN B 1 326 ? 4.578 59.25 -21.75 1 28.22 326 ASN B N 1
ATOM 4803 C CA . ASN B 1 326 ? 3.992 59.781 -22.984 1 28.22 326 ASN B CA 1
ATOM 4804 C C . ASN B 1 326 ? 4.754 59.312 -24.219 1 28.22 326 ASN B C 1
ATOM 4806 O O . ASN B 1 326 ? 5.91 59.688 -24.422 1 28.22 326 ASN B O 1
ATOM 4810 N N . ILE B 1 327 ? 4.801 57.938 -24.531 1 26.62 327 ILE B N 1
ATOM 4811 C CA . ILE B 1 327 ? 5.227 57.625 -25.891 1 26.62 327 ILE B CA 1
ATOM 4812 C C . ILE B 1 327 ? 4.488 58.531 -26.875 1 26.62 327 ILE B C 1
ATOM 4814 O O . ILE B 1 327 ? 3.256 58.594 -26.875 1 26.62 327 ILE B O 1
ATOM 4818 N N . PRO B 1 328 ? 5.297 59.562 -27.219 1 32.06 328 PRO B N 1
ATOM 4819 C CA . PRO B 1 328 ? 4.766 60.406 -28.281 1 32.06 328 PRO B CA 1
ATOM 4820 C C . PRO B 1 328 ? 4.148 59.625 -29.422 1 32.06 328 PRO B C 1
ATOM 4822 O O . PRO B 1 328 ? 4.461 58.438 -29.594 1 32.06 328 PRO B O 1
ATOM 4825 N N . ASN B 1 329 ? 3.09 60.125 -30.141 1 25.88 329 ASN B N 1
ATOM 4826 C CA . ASN B 1 329 ? 2.715 59.656 -31.469 1 25.88 329 ASN B CA 1
ATOM 4827 C C . ASN B 1 329 ? 3.939 59.406 -32.344 1 25.88 329 ASN B C 1
ATOM 4829 O O . ASN B 1 329 ? 4.895 60.188 -32.312 1 25.88 329 ASN B O 1
#

Radius of gyration: 31.13 Å; Cα contacts (8 Å, |Δi|>4): 1538; chains: 2; bounding box: 45×101×95 Å

Foldseek 3Di:
DALAEEEFAAKEKEKEFEWAPDDPPDDTDTPDIDIATDGLRLLLLLLLVLQVAAYEYEYEAEPVCVVRVVVSDDPRYHYDYQYDHWHRWYKYWYAHPNVRDIDIDTDATDADEPVSLVVRLVVCLVVQAASGEYEYEEEHHHHDDLLSLLVSQLSNVVRNYQYEYEYADSNPLNNCVSQGQEYEEEQVRLCVSVVHHQPDLVSVQVSQQVSQVVRHAWYWYQYVQQAIWIYGPPFIKGKHFPDDDDDFQDQPQLQSQLVSLLNVCVSVPHDPQLSRLSSRLRSVQQRRPNDRSNGHPVSSVVRSVRMDMGGDVPPVPPPDPPDPPPPDD/DALAEEEFAAKEKEKEFEWAPDDPPDDTDTPDIDIATDGLRLLLQLLLVLQVAAYEYEYEAEPVDVVRVVVSDDPRYHYDYQYDHWHRWYKYWYAHPNVRDIDIDTDATDADEPVSLVVRLVVCLVVQAASGEYEYEEEHHHHDDLLSLLVSQLSNVVRNYQYEYEYADSNPLNNCVSQGQEYEEEQVRLCVSVVHHQPDLVSVQVSVQVSQVVRHAWYWYQYVQQAIWIYGPPFIKGKHFPDDDDDFQDQPQLQSQLVSLLNVCVSVPHDPQLSSLSSRLRSVQQRRPNDRSNGHNVSSVVRSVRMDMGGPVPVVPPPDPPPPPPPDD